Protein AF-0000000080285777 (afdb_homodimer)

Foldseek 3Di:
DPPPPCCVPDCCPLCPPPPVCLQPPPDDCPVVVVLLVVAAEAEEAEEAQVCVVQFVSLCVSFQVVSHLHYEYFHHDDDPVGNYDPQDPDAASVLSVLLVCLVPPLPSGFKYKYFYSQKDFPVSLVSLLCQLDGLLALAKEWAQAAEPDPDDDDPGTMMMTGSNNSVCLNPPLVVPPPQQGCRPPNVVSVVRSSVVSPRHYGDPVVQPDPPPDPDRPSRTMYGYDDSPPGSVVVRCVPRNDDDPPDDDDDDDRDHRNPPPPD/DPPPVCVVPDCCPLCPPPPVCLQPPPDDCPVVVVLLVVAAEAEEEEEAQVCVVQQVSLCVSFVVVSHLHYEYFHHDDDPVGNYDPQDDDAASVLSVLLVCLVPPLPSGFKYKYFYSQKDFPVSLVSLLCQQDGLLALAKEWAQAAEPDPDDDDPGTMMMTGSNNSVCLNPPLVVPPPQQGCRPPNVVSVVRSSVVSPRHYGDPVVQPDDVPDPDRPSRTMYGYDDSPDGSVNVRCVPRNDDDPPDDDDDDDRDHRNPPPPD

Radius of gyration: 25.85 Å; Cα contacts (8 Å, |Δi|>4): 959; chains: 2; bounding box: 45×76×62 Å

Solvent-accessible surface area (backbone atoms only — not comparable to full-atom values): 28365 Å² total; per-residue (Å²): 138,74,72,70,59,52,49,57,52,57,63,54,34,69,66,51,60,76,56,78,64,45,55,50,95,46,36,48,45,60,57,34,50,51,39,54,71,71,49,29,35,29,34,36,31,48,45,56,54,86,35,42,83,75,29,46,54,45,37,55,63,39,55,40,63,76,33,69,39,60,34,29,35,52,34,64,90,39,96,88,44,57,37,45,69,55,76,83,94,62,37,58,54,56,50,43,51,43,50,40,54,74,77,42,49,85,69,25,40,29,39,35,39,34,47,54,55,52,48,53,40,60,44,23,46,37,58,68,46,54,30,56,61,38,82,35,48,32,31,35,75,45,71,45,44,51,63,30,77,73,56,69,70,91,64,54,28,41,35,30,15,41,38,29,53,49,44,39,56,72,44,32,57,63,42,76,89,64,38,63,40,69,67,70,44,67,65,30,45,52,49,29,38,54,72,67,65,45,40,75,54,78,72,69,74,40,64,56,46,93,86,44,98,56,30,37,46,55,36,37,33,30,48,83,52,83,52,57,36,60,61,47,54,45,41,45,59,54,44,49,47,52,47,36,53,18,47,53,66,79,78,79,78,74,62,48,72,74,75,84,118,137,75,71,72,60,51,50,58,53,57,61,56,35,69,63,54,58,77,57,79,65,47,55,51,95,45,37,50,46,61,56,35,50,52,40,55,71,71,50,28,35,29,34,38,30,47,45,56,54,85,35,41,84,74,29,43,55,47,38,56,64,39,56,39,62,74,34,69,39,60,33,29,36,52,35,65,89,38,94,88,44,57,37,44,67,55,78,85,95,64,36,61,55,55,50,43,52,45,50,40,55,74,77,42,48,85,69,25,41,31,40,35,39,33,47,54,56,53,48,52,40,60,44,23,46,36,59,69,46,55,30,56,59,40,82,35,47,33,32,36,74,46,71,45,43,51,64,29,75,72,56,70,70,93,64,52,27,40,35,29,14,42,38,29,53,49,46,38,57,71,45,30,56,64,42,76,89,66,38,63,40,69,67,70,45,66,65,30,46,52,50,28,39,54,71,68,66,46,40,77,54,78,71,69,73,42,64,57,48,89,90,46,95,57,32,36,46,56,37,37,33,29,50,82,52,84,49,57,36,60,62,48,55,44,42,44,61,54,42,48,47,50,48,36,54,18,46,54,67,80,80,79,77,75,60,48,73,74,75,83,118

Sequence (522 aa):
MTESNAYFREEIDYKVRDDSNFVSKHANTDIANDLLKEVRILCLINTISDNYYKRDVHIKYTWGKRCQKLLFLGLPDHSDFDAINVSTEGSNLKDAFQYIYKHHANDAEWFLLTDDSTYVVMENLRFLLYPYHAQTITYFFIQPVHLDEGSVTTKGSFVLSKQTLQALVEVAFQLKQQCNLLNNYNNQLKKCLQTINATAGDTYGLPLLSNECCSPYTIAFTFQSRDVNMAVIEFLLYRIHKFGLSQVFQKLPEKQYINLGMTESNAYFREEIDYKVRDDSNFVSKHANTDIANDLLKEVRILCLINTISDNYYKRDVHIKYTWGKRCQKLLFLGLPDHSDFDAINVSTEGSNLKDAFQYIYKHHANDAEWFLLTDDSTYVVMENLRFLLYPYHAQTITYFFIQPVHLDEGSVTTKGSFVLSKQTLQALVEVAFQLKQQCNLLNNYNNQLKKCLQTINATAGDTYGLPLLSNECCSPYTIAFTFQSRDVNMAVIEFLLYRIHKFGLSQVFQKLPEKQYINLG

Secondary structure (DSSP, 8-state):
--SSSTTTTS---S-S------S-TTEE-HHHHHHHHHS-EEEEEE--GGGIIIIIHHHHTTGGGGSSEEEEES----TTS-EE---SSS-HHHHHHHHHHHHHTTT-SEEEEEETTEEE-HHHHHHHHTTS-TTS-EEEEEPPEE-STT------EEEEEHHHHHHHHHTGGGSTTT---SSSHHHHHHHHHHHTTPEEP-STTS---TT-SS-TT--EEE--SSSS-HHHHHIIIII---TT-EE----PPPP------/--TTSTTTTS---S-S------S-TTEE-HHHHHHHHHS-EEEEEE--GGGIIIIIHHHHHTGGGGSSEEEEES----TTS-EE---SSS-HHHHHHHHHHHHHTTT-SEEEEEETTEEE-HHHHHHHHTTS-TTS-EEEEEPPEE-STT------EEEEEHHHHHHHHHTGGGSTTT---SSSHHHHHHHHHHHTTPEEP-STTS---TT-SS-TT--EEE--SSSS-HHHHHIIIII---TT-EE---PPPPP------

Structure (mmCIF, N/CA/C/O backbone):
data_AF-0000000080285777-model_v1
#
loop_
_entity.id
_entity.type
_entity.pdbx_description
1 polymer 'Glycoprotein-N-acetylgalactosamine 3-beta-galactosyltransferase 1'
#
loop_
_atom_site.group_PDB
_atom_site.id
_atom_site.type_symbol
_atom_site.label_atom_id
_atom_site.label_alt_id
_atom_site.label_comp_id
_atom_site.label_asym_id
_atom_site.label_entity_id
_atom_site.label_seq_id
_atom_site.pdbx_PDB_ins_code
_atom_site.Cartn_x
_atom_site.Cartn_y
_atom_site.Cartn_z
_atom_site.occupancy
_atom_site.B_iso_or_equiv
_atom_site.auth_seq_id
_atom_site.auth_comp_id
_atom_site.auth_asym_id
_atom_site.auth_atom_id
_atom_site.pdbx_PDB_model_num
ATOM 1 N N . MET A 1 1 ? -0.024 4.352 29.281 1 18.88 1 MET A N 1
ATOM 2 C CA . MET A 1 1 ? 0.212 5.398 28.281 1 18.88 1 MET A CA 1
ATOM 3 C C . MET A 1 1 ? 1.098 4.887 27.156 1 18.88 1 MET A C 1
ATOM 5 O O . MET A 1 1 ? 1.197 5.523 26.109 1 18.88 1 MET A O 1
ATOM 9 N N . THR A 1 2 ? 2.016 3.955 27.484 1 22.14 2 THR A N 1
ATOM 10 C CA . THR A 1 2 ? 3.125 3.162 26.969 1 22.14 2 THR A CA 1
ATOM 11 C C . THR A 1 2 ? 2.625 2.117 25.969 1 22.14 2 THR A C 1
ATOM 13 O O . THR A 1 2 ? 3.402 1.581 25.188 1 22.14 2 THR A O 1
ATOM 16 N N . GLU A 1 3 ? 1.472 1.587 26.281 1 22.97 3 GLU A N 1
ATOM 17 C CA . GLU A 1 3 ? 0.968 0.347 25.688 1 22.97 3 GLU A CA 1
ATOM 18 C C . GLU A 1 3 ? 0.621 0.531 24.219 1 22.97 3 GLU A C 1
ATOM 20 O O . GLU A 1 3 ? 0.333 -0.441 23.516 1 22.97 3 GLU A O 1
ATOM 25 N N . SER A 1 4 ? 0.297 1.741 23.969 1 25.16 4 SER A N 1
ATOM 26 C CA . SER A 1 4 ? -0.437 1.875 22.719 1 25.16 4 SER A CA 1
ATOM 27 C C . SER A 1 4 ? 0.487 1.71 21.516 1 25.16 4 SER A C 1
ATOM 29 O O . SER A 1 4 ? 0.021 1.562 20.391 1 25.16 4 SER A O 1
ATOM 31 N N . ASN A 1 5 ? 1.773 2.164 21.672 1 28.05 5 ASN A N 1
ATOM 32 C CA . ASN A 1 5 ? 2.711 2.404 20.578 1 28.05 5 ASN A CA 1
ATOM 33 C C . ASN A 1 5 ? 3.299 1.101 20.047 1 28.05 5 ASN A C 1
ATOM 35 O O . ASN A 1 5 ? 4.141 1.115 19.141 1 28.05 5 ASN A O 1
ATOM 39 N N . ALA A 1 6 ? 3.467 0.117 21 1 26.23 6 ALA A N 1
ATOM 40 C CA . ALA A 1 6 ? 4.059 -1.203 20.797 1 26.23 6 ALA A CA 1
ATOM 41 C C . ALA A 1 6 ? 3.324 -1.963 19.688 1 26.23 6 ALA A C 1
ATOM 43 O O . ALA A 1 6 ? 3.49 -3.178 19.547 1 26.23 6 ALA A O 1
ATOM 44 N N . TYR A 1 7 ? 2.404 -1.354 19.172 1 27.78 7 TYR A N 1
ATOM 45 C CA . TYR A 1 7 ? 1.457 -2.148 18.391 1 27.78 7 TYR A CA 1
ATOM 46 C C . TYR A 1 7 ? 2.131 -2.764 17.172 1 27.78 7 TYR A C 1
ATOM 48 O O . TYR A 1 7 ? 1.793 -3.879 16.766 1 27.78 7 TYR A O 1
ATOM 56 N N . PHE A 1 8 ? 3.047 -1.869 16.578 1 29.58 8 PHE A N 1
ATOM 57 C CA . PHE A 1 8 ? 3.578 -2.555 15.414 1 29.58 8 PHE A CA 1
ATOM 58 C C . PHE A 1 8 ? 4.625 -3.586 15.82 1 29.58 8 PHE A C 1
ATOM 60 O O . PHE A 1 8 ? 5.234 -4.23 14.961 1 29.58 8 PHE A O 1
ATOM 67 N N . ARG A 1 9 ? 5.52 -3.385 16.875 1 30.28 9 ARG A N 1
ATOM 68 C CA . ARG A 1 9 ? 6.469 -4.43 17.25 1 30.28 9 ARG A CA 1
ATOM 69 C C . ARG A 1 9 ? 5.805 -5.801 17.25 1 30.28 9 ARG A C 1
ATOM 71 O O . ARG A 1 9 ? 6.375 -6.777 16.75 1 30.28 9 ARG A O 1
ATOM 78 N N . GLU A 1 10 ? 5.371 -6.188 18.594 1 29.22 10 GLU A N 1
ATOM 79 C CA . GLU A 1 10 ? 4.949 -7.578 18.734 1 29.22 10 GLU A CA 1
ATOM 80 C C . GLU A 1 10 ? 4.156 -8.039 17.516 1 29.22 10 GLU A C 1
ATOM 82 O O . GLU A 1 10 ? 3.877 -7.246 16.609 1 29.22 10 GLU A O 1
ATOM 87 N N . GLU A 1 11 ? 3.066 -8.992 17.906 1 27.72 11 GLU A N 1
ATOM 88 C CA . GLU A 1 11 ? 2.111 -9.648 17.031 1 27.72 11 GLU A CA 1
ATOM 89 C C . GLU A 1 11 ? 1.403 -8.641 16.125 1 27.72 11 GLU A C 1
ATOM 91 O O . GLU A 1 11 ? 0.533 -7.898 16.594 1 27.72 11 GLU A O 1
ATOM 96 N N . ILE A 1 12 ? 2.066 -7.582 15.594 1 32.91 12 ILE A N 1
ATOM 97 C CA . ILE A 1 12 ? 1.022 -7.637 14.578 1 32.91 12 ILE A CA 1
ATOM 98 C C . ILE A 1 12 ? 0.359 -9.016 14.594 1 32.91 12 ILE A C 1
ATOM 100 O O . ILE A 1 12 ? 0.978 -10.016 14.227 1 32.91 12 ILE A O 1
ATOM 104 N N . ASP A 1 13 ? 0.191 -9.352 15.773 1 31.42 13 ASP A N 1
ATOM 105 C CA . ASP A 1 13 ? -0.512 -10.633 15.836 1 31.42 13 ASP A CA 1
ATOM 106 C C . ASP A 1 13 ? -1.109 -10.992 14.477 1 31.42 13 ASP A C 1
ATOM 108 O O . ASP A 1 13 ? -2.008 -10.312 13.984 1 31.42 13 ASP A O 1
ATOM 112 N N . TYR A 1 14 ? -0.087 -11.305 13.688 1 30.55 14 TYR A N 1
ATOM 113 C CA . TYR A 1 14 ? -0.512 -12.016 12.484 1 30.55 14 TYR A CA 1
ATOM 114 C C . TYR A 1 14 ? -1.908 -12.602 12.664 1 30.55 14 TYR A C 1
ATOM 116 O O . TYR A 1 14 ? -2.438 -13.242 11.758 1 30.55 14 TYR A O 1
ATOM 124 N N . LYS A 1 15 ? -2.045 -12.898 14.047 1 31.67 15 LYS A N 1
ATOM 125 C CA . LYS A 1 15 ? -3.469 -13.164 14.219 1 31.67 15 LYS A CA 1
ATOM 126 C C . LYS A 1 15 ? -4.309 -11.969 13.766 1 31.67 15 LYS A C 1
ATOM 128 O O . LYS A 1 15 ? -4.93 -11.297 14.594 1 31.67 15 LYS A O 1
ATOM 133 N N . VAL A 1 16 ? -3.508 -10.922 13.492 1 35.53 16 VAL A N 1
ATOM 134 C CA . VAL A 1 16 ? -4.523 -10.117 12.828 1 35.53 16 VAL A CA 1
ATOM 135 C C . VAL A 1 16 ? -5.672 -11.016 12.367 1 35.53 16 VAL A C 1
ATOM 137 O O . VAL A 1 16 ? -5.457 -11.977 11.625 1 35.53 16 VAL A O 1
ATOM 140 N N . ARG A 1 17 ? -6.555 -10.906 13.164 1 32.16 17 ARG A N 1
ATOM 141 C CA . ARG A 1 17 ? -7.805 -11.656 13.172 1 32.16 17 ARG A CA 1
ATOM 142 C C . ARG A 1 17 ? -8.211 -12.055 11.758 1 32.16 17 ARG A C 1
ATOM 144 O O . ARG A 1 17 ? -7.926 -11.328 10.797 1 32.16 17 ARG A O 1
ATOM 151 N N . ASP A 1 18 ? -8.031 -13.281 11.477 1 33.19 18 ASP A N 1
ATOM 152 C CA . ASP A 1 18 ? -8.695 -14.047 10.43 1 33.19 18 ASP A CA 1
ATOM 153 C C . ASP A 1 18 ? -9.742 -13.195 9.711 1 33.19 18 ASP A C 1
ATOM 155 O O . ASP A 1 18 ? -10.727 -13.719 9.18 1 33.19 18 ASP A O 1
ATOM 159 N N . ASP A 1 19 ? -9.891 -11.984 10.234 1 34.38 19 ASP A N 1
ATOM 160 C CA . ASP A 1 19 ? -11.039 -11.539 9.445 1 34.38 19 ASP A CA 1
ATOM 161 C C . ASP A 1 19 ? -10.672 -11.43 7.965 1 34.38 19 ASP A C 1
ATOM 163 O O . ASP A 1 19 ? -10.031 -10.461 7.547 1 34.38 19 ASP A O 1
ATOM 167 N N . SER A 1 20 ? -10.25 -12.477 7.395 1 36.12 20 SER A N 1
ATOM 168 C CA . SER A 1 20 ? -10.273 -12.695 5.953 1 36.12 20 SER A CA 1
ATOM 169 C C . SER A 1 20 ? -10.883 -11.508 5.219 1 36.12 20 SER A C 1
ATOM 171 O O . SER A 1 20 ? -10.633 -11.312 4.031 1 36.12 20 SER A O 1
ATOM 173 N N . ASN A 1 21 ? -11.938 -11.055 5.746 1 36.69 21 ASN A N 1
ATOM 174 C CA . ASN A 1 21 ? -12.797 -10.141 5 1 36.69 21 ASN A CA 1
ATOM 175 C C . ASN A 1 21 ? -12.352 -8.688 5.164 1 36.69 21 ASN A C 1
ATOM 177 O O . ASN A 1 21 ? -13.008 -7.906 5.855 1 36.69 21 ASN A O 1
ATOM 181 N N . PHE A 1 22 ? -11.125 -8.602 5.27 1 43.12 22 PHE A N 1
ATOM 182 C CA . PHE A 1 22 ? -10.656 -7.227 5.371 1 43.12 22 PHE A CA 1
ATOM 183 C C . PHE A 1 22 ? -11.328 -6.348 4.324 1 43.12 22 PHE A C 1
ATOM 185 O O . PHE A 1 22 ? -10.922 -5.203 4.109 1 43.12 22 PHE A O 1
ATOM 192 N N . VAL A 1 23 ? -11.859 -7.008 3.324 1 44.53 23 VAL A N 1
ATOM 193 C CA . VAL A 1 23 ? -12.562 -6.105 2.416 1 44.53 23 VAL A CA 1
ATOM 194 C C . VAL A 1 23 ? -13.609 -5.305 3.188 1 44.53 23 VAL A C 1
ATOM 196 O O . VAL A 1 23 ? -14.445 -5.883 3.883 1 44.53 23 VAL A O 1
ATOM 199 N N . SER A 1 24 ? -13.297 -4.121 3.482 1 47.53 24 SER A N 1
ATOM 200 C CA . SER A 1 24 ? -14.25 -3.215 4.117 1 47.53 24 SER A CA 1
ATOM 201 C C . SER A 1 24 ? -15.688 -3.6 3.785 1 47.53 24 SER A C 1
ATOM 203 O O . SER A 1 24 ? -15.961 -4.102 2.693 1 47.53 24 SER A O 1
ATOM 205 N N . LYS A 1 25 ? -16.516 -3.807 4.762 1 49.62 25 LYS A N 1
ATOM 206 C CA . LYS A 1 25 ? -17.953 -3.99 4.559 1 49.62 25 LYS A CA 1
ATOM 207 C C . LYS A 1 25 ? -18.453 -3.135 3.398 1 49.62 25 LYS A C 1
ATOM 209 O O . LYS A 1 25 ? -19.5 -3.432 2.811 1 49.62 25 LYS A O 1
ATOM 214 N N . HIS A 1 26 ? -17.625 -2.293 2.957 1 54.34 26 HIS A N 1
ATOM 215 C CA . HIS A 1 26 ? -18.094 -1.39 1.913 1 54.34 26 HIS A CA 1
ATOM 216 C C . HIS A 1 26 ? -17.391 -1.672 0.585 1 54.34 26 HIS A C 1
ATOM 218 O O . HIS A 1 26 ? -17.438 -0.845 -0.328 1 54.34 26 HIS A O 1
ATOM 224 N N . ALA A 1 27 ? -16.734 -2.809 0.626 1 62 27 ALA A N 1
ATOM 225 C CA . ALA A 1 27 ? -16.109 -3.129 -0.654 1 62 27 ALA A CA 1
ATOM 226 C C . ALA A 1 27 ? -16.984 -4.078 -1.469 1 62 27 ALA A C 1
ATOM 228 O O . ALA A 1 27 ? -17.672 -4.938 -0.908 1 62 27 ALA A O 1
ATOM 229 N N . ASN A 1 28 ? -17.25 -3.711 -2.725 1 66 28 ASN A N 1
ATOM 230 C CA . ASN A 1 28 ? -17.797 -4.691 -3.658 1 66 28 ASN A CA 1
ATOM 231 C C . ASN A 1 28 ? -16.734 -5.699 -4.094 1 66 28 ASN A C 1
ATOM 233 O O . ASN A 1 28 ? -15.758 -5.336 -4.75 1 66 28 ASN A O 1
ATOM 237 N N . THR A 1 29 ? -16.922 -6.906 -3.596 1 75.19 29 THR A N 1
ATOM 238 C CA . THR A 1 29 ? -15.93 -7.945 -3.871 1 75.19 29 THR A CA 1
ATOM 239 C C . THR A 1 29 ? -16.5 -8.992 -4.828 1 75.19 29 THR A C 1
ATOM 241 O O . THR A 1 29 ? -15.898 -10.047 -5.027 1 75.19 29 THR A O 1
ATOM 244 N N . ASP A 1 30 ? -17.531 -8.703 -5.48 1 74.25 30 ASP A N 1
ATOM 245 C CA . ASP A 1 30 ? -18.25 -9.719 -6.25 1 74.25 30 ASP A CA 1
ATOM 246 C C . ASP A 1 30 ? -17.375 -10.258 -7.379 1 74.25 30 ASP A C 1
ATOM 248 O O . ASP A 1 30 ? -17.219 -11.477 -7.516 1 74.25 30 ASP A O 1
ATOM 252 N N . ILE A 1 31 ? -16.875 -9.383 -8.117 1 78.12 31 ILE A N 1
ATOM 253 C CA . ILE A 1 31 ? -16.062 -9.789 -9.266 1 78.12 31 ILE A CA 1
ATOM 254 C C . ILE A 1 31 ? -14.836 -10.562 -8.781 1 78.12 31 ILE A C 1
ATOM 256 O O . ILE A 1 31 ? -14.5 -11.617 -9.336 1 78.12 31 ILE A O 1
ATOM 260 N N . ALA A 1 32 ? -14.219 -10.086 -7.742 1 82.19 32 ALA A N 1
ATOM 261 C CA . ALA A 1 32 ? -13.047 -10.766 -7.195 1 82.19 32 ALA A CA 1
ATOM 262 C C . ALA A 1 32 ? -13.406 -12.156 -6.68 1 82.19 32 ALA A C 1
ATOM 264 O O . ALA A 1 32 ? -12.648 -13.109 -6.867 1 82.19 32 ALA A O 1
ATOM 265 N N . ASN A 1 33 ? -14.547 -12.234 -6.137 1 83.06 33 ASN A N 1
ATOM 266 C CA . ASN A 1 33 ? -15.008 -13.523 -5.637 1 83.06 33 ASN A CA 1
ATOM 267 C C . ASN A 1 33 ? -15.305 -14.492 -6.777 1 83.06 33 ASN A C 1
ATOM 269 O O . ASN A 1 33 ? -15.008 -15.68 -6.68 1 83.06 33 ASN A O 1
ATOM 273 N N . ASP A 1 34 ? -15.875 -13.984 -7.793 1 83.31 34 ASP A N 1
ATOM 274 C CA . ASP A 1 34 ? -16.125 -14.82 -8.961 1 83.31 34 ASP A CA 1
ATOM 275 C C . ASP A 1 34 ? -14.82 -15.328 -9.562 1 83.31 34 ASP A C 1
ATOM 277 O O . ASP A 1 34 ? -14.719 -16.5 -9.922 1 83.31 34 ASP A O 1
ATOM 281 N N . LEU A 1 35 ? -13.898 -14.531 -9.594 1 87.06 35 LEU A N 1
ATOM 282 C CA . LEU A 1 35 ? -12.594 -14.93 -10.117 1 87.06 35 LEU A CA 1
ATOM 283 C C . LEU A 1 35 ? -11.945 -15.977 -9.219 1 87.06 35 LEU A C 1
ATOM 285 O O . LEU A 1 35 ? -11.32 -16.922 -9.711 1 87.06 35 LEU A O 1
ATOM 289 N N . LEU A 1 36 ? -12.078 -15.789 -7.969 1 89.44 36 LEU A N 1
ATOM 290 C CA . LEU A 1 36 ? -11.516 -16.734 -7.004 1 89.44 36 LEU A CA 1
ATOM 291 C C . LEU A 1 36 ? -12.109 -18.125 -7.207 1 89.44 36 LEU A C 1
ATOM 293 O O . LEU A 1 36 ? -11.391 -19.125 -7.102 1 89.44 36 LEU A O 1
ATOM 297 N N . LYS A 1 37 ? -13.367 -18.188 -7.574 1 89.62 37 LYS A N 1
ATOM 298 C CA . LYS A 1 37 ? -14.055 -19.469 -7.777 1 89.62 37 LYS A CA 1
ATOM 299 C C . LYS A 1 37 ? -13.688 -20.062 -9.133 1 89.62 37 LYS A C 1
ATOM 301 O O . LYS A 1 37 ? -13.531 -21.281 -9.25 1 89.62 37 LYS A O 1
ATOM 306 N N . GLU A 1 38 ? -13.477 -19.25 -10.07 1 89.56 38 GLU A N 1
ATOM 307 C CA . GLU A 1 38 ? -13.305 -19.719 -11.445 1 89.56 38 GLU A CA 1
ATOM 308 C C . GLU A 1 38 ? -11.836 -20 -11.75 1 89.56 38 GLU A C 1
ATOM 310 O O . GLU A 1 38 ? -11.516 -20.906 -12.523 1 89.56 38 GLU A O 1
ATOM 315 N N . VAL A 1 39 ? -10.992 -19.203 -11.25 1 94.38 39 VAL A N 1
ATOM 316 C CA . VAL A 1 39 ? -9.562 -19.328 -11.492 1 94.38 39 VAL A CA 1
ATOM 317 C C . VAL A 1 39 ? -8.859 -19.797 -10.219 1 94.38 39 VAL A C 1
ATOM 319 O O . VAL A 1 39 ? -8.367 -18.969 -9.438 1 94.38 39 VAL A O 1
ATOM 322 N N . ARG A 1 40 ? -8.773 -21.109 -10.07 1 97.06 40 ARG A N 1
ATOM 323 C CA . ARG A 1 40 ? -8.227 -21.688 -8.852 1 97.06 40 ARG A CA 1
ATOM 324 C C . ARG A 1 40 ? -6.711 -21.844 -8.953 1 97.06 40 ARG A C 1
ATOM 326 O O . ARG A 1 40 ? -6.203 -22.406 -9.93 1 97.06 40 ARG A O 1
ATOM 333 N N . ILE A 1 41 ? -5.988 -21.297 -7.895 1 97.88 41 ILE A N 1
ATOM 334 C CA . ILE A 1 41 ? -4.531 -21.266 -7.949 1 97.88 41 ILE A CA 1
ATOM 335 C C . ILE A 1 41 ? -3.949 -21.953 -6.711 1 97.88 41 ILE A C 1
ATOM 337 O O . ILE A 1 41 ? -4.273 -21.578 -5.582 1 97.88 41 ILE A O 1
ATOM 341 N N . LEU A 1 42 ? -3.193 -23.016 -6.887 1 98 42 LEU A N 1
ATOM 342 C CA . LEU A 1 42 ? -2.35 -23.562 -5.828 1 98 42 LEU A CA 1
ATOM 343 C C . LEU A 1 42 ? -0.996 -22.859 -5.797 1 98 42 LEU A C 1
ATOM 345 O O . LEU A 1 42 ? -0.343 -22.719 -6.832 1 98 42 LEU A O 1
ATOM 349 N N . CYS A 1 43 ? -0.592 -22.391 -4.629 1 96.81 43 CYS A N 1
ATOM 350 C CA . CYS A 1 43 ? 0.653 -21.641 -4.469 1 96.81 43 CYS A CA 1
ATOM 351 C C . CYS A 1 43 ? 1.712 -22.5 -3.783 1 96.81 43 CYS A C 1
ATOM 353 O O . CYS A 1 43 ? 1.492 -23 -2.68 1 96.81 43 CYS A O 1
ATOM 355 N N . LEU A 1 44 ? 2.846 -22.609 -4.48 1 93.88 44 LEU A N 1
ATOM 356 C CA . LEU A 1 44 ? 4.027 -23.266 -3.928 1 93.88 44 LEU A CA 1
ATOM 357 C C . LEU A 1 44 ? 5.129 -22.25 -3.648 1 93.88 44 LEU A C 1
ATOM 359 O O . LEU A 1 44 ? 5.629 -21.594 -4.57 1 93.88 44 LEU A O 1
ATOM 363 N N . ILE A 1 45 ? 5.469 -22.156 -2.369 1 90.62 45 ILE A N 1
ATOM 364 C CA . ILE A 1 45 ? 6.5 -21.203 -1.964 1 90.62 45 ILE A CA 1
ATOM 365 C C . ILE A 1 45 ? 7.836 -21.938 -1.801 1 90.62 45 ILE A C 1
ATOM 367 O O . ILE A 1 45 ? 7.938 -22.891 -1.028 1 90.62 45 ILE A O 1
ATOM 371 N N . ASN A 1 46 ? 8.781 -21.469 -2.627 1 87 46 ASN A N 1
ATOM 372 C CA . ASN A 1 46 ? 10.148 -21.953 -2.455 1 87 46 ASN A CA 1
ATOM 373 C C . ASN A 1 46 ? 10.883 -21.172 -1.36 1 87 46 ASN A C 1
ATOM 375 O O . ASN A 1 46 ? 11.117 -19.969 -1.496 1 87 46 ASN A O 1
ATOM 379 N N . THR A 1 47 ? 11.18 -21.781 -0.249 1 82.12 47 THR A N 1
ATOM 380 C CA . THR A 1 47 ? 11.773 -21.094 0.89 1 82.12 47 THR A CA 1
ATOM 381 C C . THR A 1 47 ? 12.93 -21.906 1.472 1 82.12 47 THR A C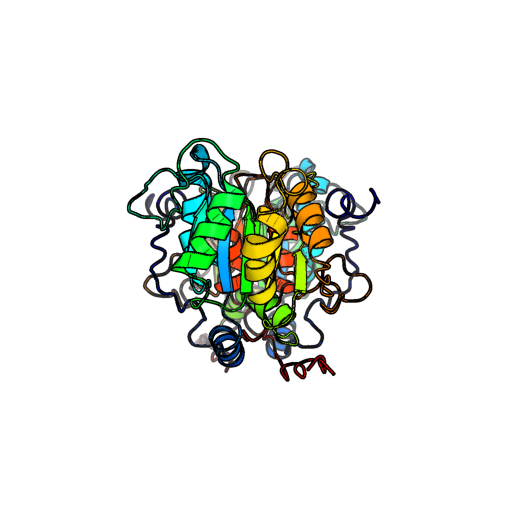 1
ATOM 383 O O . THR A 1 47 ? 13.305 -22.938 0.924 1 82.12 47 THR A O 1
ATOM 386 N N . ILE A 1 48 ? 13.719 -21.219 2.188 1 71.5 48 ILE A N 1
ATOM 387 C CA . ILE A 1 48 ? 14.758 -21.891 2.953 1 71.5 48 ILE A CA 1
ATOM 388 C C . ILE A 1 48 ? 14.359 -21.953 4.426 1 71.5 48 ILE A C 1
ATOM 390 O O . ILE A 1 48 ? 13.625 -21.078 4.91 1 71.5 48 ILE A O 1
ATOM 394 N N . SER A 1 49 ? 14.758 -22.984 5.062 1 61.81 49 SER A N 1
ATOM 395 C CA . SER A 1 49 ? 14.32 -23.328 6.41 1 61.81 49 SER A CA 1
ATOM 396 C C . SER A 1 49 ? 14.461 -22.125 7.355 1 61.81 49 SER A C 1
ATOM 398 O O . SER A 1 49 ? 13.594 -21.906 8.203 1 61.81 49 SER A O 1
ATOM 400 N N . ASP A 1 50 ? 15.398 -21.344 7.215 1 65.75 50 ASP A N 1
ATOM 401 C CA . ASP A 1 50 ? 15.695 -20.297 8.172 1 65.75 50 ASP A CA 1
ATOM 402 C C . ASP A 1 50 ? 14.758 -19.109 7.984 1 65.75 50 ASP A C 1
ATOM 404 O O . ASP A 1 50 ? 14.695 -18.203 8.828 1 65.75 50 ASP A O 1
ATOM 408 N N . ASN A 1 51 ? 13.938 -19.25 6.957 1 66.75 51 ASN A N 1
ATOM 409 C CA . ASN A 1 51 ? 13.117 -18.094 6.66 1 66.75 51 ASN A CA 1
ATOM 410 C C . ASN A 1 51 ? 11.695 -18.25 7.211 1 66.75 51 ASN A C 1
ATOM 412 O O . ASN A 1 51 ? 10.852 -17.375 7.023 1 66.75 51 ASN A O 1
ATOM 416 N N . TYR A 1 52 ? 11.578 -19.375 7.926 1 60.5 52 TYR A N 1
ATOM 417 C CA . TYR A 1 52 ? 10.234 -19.703 8.391 1 60.5 52 TYR A CA 1
ATOM 418 C C . TYR A 1 52 ? 9.617 -18.516 9.125 1 60.5 52 TYR A C 1
ATOM 420 O O . TYR A 1 52 ? 8.555 -18.016 8.742 1 60.5 52 TYR A O 1
ATOM 428 N N . TYR A 1 53 ? 10.32 -18.109 10.117 1 62.94 53 TYR A N 1
ATOM 429 C CA . TYR A 1 53 ? 9.727 -17.094 10.992 1 62.94 53 TYR A CA 1
ATOM 430 C C . TYR A 1 53 ? 9.859 -15.703 10.383 1 62.94 53 TYR A C 1
ATOM 432 O O . TYR A 1 53 ? 9.078 -14.805 10.711 1 62.94 53 TYR A O 1
ATOM 440 N N . LYS A 1 54 ? 10.695 -15.703 9.492 1 66.44 54 LYS A N 1
ATOM 441 C CA . LYS A 1 54 ? 11.016 -14.359 9.016 1 66.44 54 LYS A CA 1
ATOM 442 C C . LYS A 1 54 ? 10.164 -13.992 7.793 1 66.44 54 LYS A C 1
ATOM 444 O O . LYS A 1 54 ? 9.836 -12.828 7.586 1 66.44 54 LYS A O 1
ATOM 449 N N . ARG A 1 55 ? 9.789 -14.977 7.066 1 73.31 55 ARG A N 1
ATOM 450 C CA . ARG A 1 55 ? 9.133 -14.648 5.805 1 73.31 55 ARG A CA 1
ATOM 451 C C . ARG A 1 55 ? 7.883 -15.5 5.598 1 73.31 55 ARG A C 1
ATOM 453 O O . ARG A 1 55 ? 6.801 -14.961 5.336 1 73.31 55 ARG A O 1
ATOM 460 N N . ASP A 1 56 ? 7.988 -16.734 5.879 1 74.69 56 ASP A N 1
ATOM 461 C CA . ASP A 1 56 ? 6.945 -17.672 5.477 1 74.69 56 ASP A CA 1
ATOM 462 C C . ASP A 1 56 ? 5.656 -17.422 6.262 1 74.69 56 ASP A C 1
ATOM 464 O O . ASP A 1 56 ? 4.559 -17.516 5.707 1 74.69 56 ASP A O 1
ATOM 468 N N . VAL A 1 57 ? 5.855 -17.203 7.473 1 75.75 57 VAL A N 1
ATOM 469 C CA . VAL A 1 57 ? 4.684 -16.953 8.305 1 75.75 57 VAL A CA 1
ATOM 470 C C . VAL A 1 57 ? 3.928 -15.742 7.785 1 75.75 57 VAL A C 1
ATOM 472 O O . VAL A 1 57 ? 2.695 -15.711 7.809 1 75.75 57 VAL A O 1
ATOM 475 N N . HIS A 1 58 ? 4.633 -14.781 7.266 1 79.94 58 HIS A N 1
ATOM 476 C CA . HIS A 1 58 ? 3.994 -13.57 6.754 1 79.94 58 HIS A CA 1
ATOM 477 C C . HIS A 1 58 ? 3.236 -13.859 5.461 1 79.94 58 HIS A C 1
ATOM 479 O O . HIS A 1 58 ? 2.174 -13.281 5.223 1 79.94 58 HIS A O 1
ATOM 485 N N . ILE A 1 59 ? 3.744 -14.75 4.695 1 86.94 59 ILE A N 1
ATOM 486 C CA . ILE A 1 59 ? 3.043 -15.148 3.479 1 86.94 59 ILE A CA 1
ATOM 487 C C . ILE A 1 59 ? 1.721 -15.82 3.844 1 86.94 59 ILE A C 1
ATOM 489 O O . ILE A 1 59 ? 0.671 -15.477 3.293 1 86.94 59 ILE A O 1
ATOM 493 N N . LYS A 1 60 ? 1.795 -16.672 4.746 1 84.88 60 LYS A N 1
ATOM 494 C CA . LYS A 1 60 ? 0.621 -17.438 5.164 1 84.88 60 LYS A CA 1
ATOM 495 C C . LYS A 1 60 ? -0.49 -16.516 5.652 1 84.88 60 LYS A C 1
ATOM 497 O O . LYS A 1 60 ? -1.672 -16.766 5.418 1 84.88 60 LYS A O 1
ATOM 502 N N . TYR A 1 61 ? -0.125 -15.391 6.18 1 82.69 61 TYR A N 1
ATOM 503 C CA . TYR A 1 61 ? -1.132 -14.555 6.828 1 82.69 61 TYR A CA 1
ATOM 504 C C . TYR A 1 61 ? -1.43 -13.32 5.992 1 82.69 61 TYR A C 1
ATOM 506 O O . TYR A 1 61 ? -2.166 -12.43 6.426 1 82.69 61 TYR A O 1
ATOM 514 N N . THR A 1 62 ? -0.876 -13.219 4.875 1 88.62 62 THR A N 1
ATOM 515 C CA . THR A 1 62 ? -1.188 -12.117 3.969 1 88.62 62 THR A CA 1
ATOM 516 C C . THR A 1 62 ? -1.737 -12.641 2.646 1 88.62 62 THR A C 1
ATOM 518 O O . THR A 1 62 ? -2.867 -13.133 2.59 1 88.62 62 THR A O 1
ATOM 521 N N . TRP A 1 63 ? -0.834 -12.578 1.62 1 92 63 TRP A N 1
ATOM 522 C CA . TRP A 1 63 ? -1.377 -12.875 0.3 1 92 63 TRP A CA 1
ATOM 523 C C . TRP A 1 63 ? -1.584 -14.375 0.126 1 92 63 TRP A C 1
ATOM 525 O O . TRP A 1 63 ? -2.396 -14.805 -0.695 1 92 63 TRP A O 1
ATOM 535 N N . GLY A 1 64 ? -0.933 -15.211 0.937 1 92.44 64 GLY A N 1
ATOM 536 C CA . GLY A 1 64 ? -1.088 -16.656 0.858 1 92.44 64 GLY A CA 1
ATOM 537 C C . GLY A 1 64 ? -2.49 -17.125 1.195 1 92.44 64 GLY A C 1
ATOM 538 O O . GLY A 1 64 ? -2.908 -18.203 0.771 1 92.44 64 GLY A O 1
ATOM 539 N N . LYS A 1 65 ? -3.246 -16.359 1.942 1 89.56 65 LYS A N 1
ATOM 540 C CA . LYS A 1 65 ? -4.617 -16.688 2.314 1 89.56 65 LYS A CA 1
ATOM 541 C C . LYS A 1 65 ? -5.523 -16.734 1.089 1 89.56 65 LYS A C 1
ATOM 543 O O . LYS A 1 65 ? -6.609 -17.312 1.134 1 89.56 65 LYS A O 1
ATOM 548 N N . ARG A 1 66 ? -5.082 -16.141 0.042 1 92.94 66 ARG A N 1
ATOM 549 C CA . ARG A 1 66 ? -5.93 -16.016 -1.143 1 92.94 66 ARG A CA 1
ATOM 550 C C . ARG A 1 66 ? -5.609 -17.109 -2.156 1 92.94 66 ARG A C 1
ATOM 552 O O . ARG A 1 66 ? -6.145 -17.109 -3.268 1 92.94 66 ARG A O 1
ATOM 559 N N . CYS A 1 67 ? -4.727 -18.031 -1.75 1 95 67 CYS A N 1
ATOM 560 C CA . CYS A 1 67 ? -4.488 -19.219 -2.541 1 95 67 CYS A CA 1
ATOM 561 C C . CYS A 1 67 ? -5.527 -20.297 -2.232 1 95 67 CYS A C 1
ATOM 563 O O . CYS A 1 67 ? -6.027 -20.375 -1.11 1 95 67 CYS A O 1
ATOM 565 N N . GLN A 1 68 ? -5.867 -21.109 -3.271 1 94.44 68 GLN A N 1
ATOM 566 C CA . GLN A 1 68 ? -6.711 -22.266 -2.996 1 94.44 68 GLN A CA 1
ATOM 567 C C . GLN A 1 68 ? -6.008 -23.25 -2.066 1 94.44 68 GLN A C 1
ATOM 569 O O . GLN A 1 68 ? -6.645 -23.875 -1.217 1 94.44 68 GLN A O 1
ATOM 574 N N . LYS A 1 69 ? -4.797 -23.422 -2.307 1 93 69 LYS A N 1
ATOM 575 C CA . LYS A 1 69 ? -3.891 -24.219 -1.479 1 93 69 LYS A CA 1
ATOM 576 C C . LYS A 1 69 ? -2.506 -23.578 -1.418 1 93 69 LYS A C 1
ATOM 578 O O . LYS A 1 69 ? -1.989 -23.109 -2.434 1 93 69 LYS A O 1
ATOM 583 N N . LEU A 1 70 ? -1.965 -23.5 -0.152 1 92.88 70 LEU A N 1
ATOM 584 C CA . LEU A 1 70 ? -0.646 -22.922 0.076 1 92.88 70 LEU A CA 1
ATOM 585 C C . LEU A 1 70 ? 0.326 -23.969 0.602 1 92.88 70 LEU A C 1
ATOM 587 O O . LEU A 1 70 ? 0.08 -24.578 1.642 1 92.88 70 LEU A O 1
ATOM 591 N N . LEU A 1 71 ? 1.363 -24.172 -0.184 1 90.69 71 LEU A N 1
ATOM 592 C CA . LEU A 1 71 ? 2.381 -25.141 0.182 1 90.69 71 LEU A CA 1
ATOM 593 C C . LEU A 1 71 ? 3.76 -24.5 0.251 1 90.69 71 LEU A C 1
ATOM 595 O O . LEU A 1 71 ? 4.047 -23.562 -0.498 1 90.69 71 LEU A O 1
ATOM 599 N N . PHE A 1 72 ? 4.582 -24.984 1.138 1 88.5 72 PHE A N 1
ATOM 600 C CA . PHE A 1 72 ? 5.941 -24.484 1.292 1 88.5 72 PHE A CA 1
ATOM 601 C C . PHE A 1 72 ? 6.961 -25.578 1.018 1 88.5 72 PHE A C 1
ATOM 603 O O . PHE A 1 72 ? 6.848 -26.688 1.553 1 88.5 72 PHE A O 1
ATOM 610 N N . LEU A 1 73 ? 7.785 -25.266 0.115 1 85.31 73 LEU A N 1
ATOM 611 C CA . LEU A 1 73 ? 8.906 -26.156 -0.191 1 85.31 73 LEU A CA 1
ATOM 612 C C . LEU A 1 73 ? 10.156 -25.75 0.582 1 85.31 73 LEU A C 1
ATOM 614 O O . LEU A 1 73 ? 10.539 -24.578 0.564 1 85.31 73 LEU A O 1
ATOM 618 N N . GLY A 1 74 ? 10.836 -26.672 1.255 1 75.12 74 GLY A N 1
ATOM 619 C CA . GLY A 1 74 ? 12.07 -26.391 1.969 1 75.12 74 GLY A CA 1
ATOM 620 C C . GLY A 1 74 ? 11.867 -26.188 3.457 1 75.12 74 GLY A C 1
ATOM 621 O O . GLY A 1 74 ? 12.812 -25.844 4.176 1 75.12 74 GLY A O 1
ATOM 622 N N . LEU A 1 75 ? 10.555 -26.125 3.885 1 68.81 75 LEU A N 1
ATOM 623 C CA . LEU A 1 75 ? 10.297 -25.984 5.312 1 68.81 75 LEU A CA 1
ATOM 624 C C . LEU A 1 75 ? 10.266 -27.344 6.004 1 68.81 75 LEU A C 1
ATOM 626 O O . LEU A 1 75 ? 9.797 -28.328 5.434 1 68.81 75 LEU A O 1
ATOM 630 N N . PRO A 1 76 ? 11.109 -27.328 7.047 1 62.28 76 PRO A N 1
ATOM 631 C CA . PRO A 1 76 ? 10.961 -28.562 7.801 1 62.28 76 PRO A CA 1
ATOM 632 C C . PRO A 1 76 ? 9.531 -28.812 8.281 1 62.28 76 PRO A C 1
ATOM 634 O O . PRO A 1 76 ? 8.719 -27.875 8.281 1 62.28 76 PRO A O 1
ATOM 637 N N . ASP A 1 77 ? 9.156 -30 8.531 1 60.41 77 ASP A N 1
ATOM 638 C CA . ASP A 1 77 ? 7.828 -30.391 8.969 1 60.41 77 ASP A CA 1
ATOM 639 C C . ASP A 1 77 ? 7.348 -29.531 10.133 1 60.41 77 ASP A C 1
ATOM 641 O O . ASP A 1 77 ? 8.023 -29.438 11.164 1 60.41 77 ASP A O 1
ATOM 645 N N . HIS A 1 78 ? 6.699 -28.422 9.75 1 62.12 78 HIS A N 1
ATOM 646 C CA . HIS A 1 78 ? 6.082 -27.625 10.812 1 62.12 78 HIS A CA 1
ATOM 647 C C . HIS A 1 78 ? 4.566 -27.797 10.812 1 62.12 78 HIS A C 1
ATOM 649 O O . HIS A 1 78 ? 3.953 -27.938 9.75 1 62.12 78 HIS A O 1
ATOM 655 N N . SER A 1 79 ? 4.086 -28.062 11.953 1 61.72 79 SER A N 1
ATOM 656 C CA . SER A 1 79 ? 2.664 -28.328 12.141 1 61.72 79 SER A CA 1
ATOM 657 C C . SER A 1 79 ? 1.804 -27.203 11.602 1 61.72 79 SER A C 1
ATOM 659 O O . SER A 1 79 ? 0.668 -27.422 11.18 1 61.72 79 SER A O 1
ATOM 661 N N . ASP A 1 80 ? 2.369 -26 11.523 1 64.06 80 ASP A N 1
ATOM 662 C CA . ASP A 1 80 ? 1.518 -24.875 11.195 1 64.06 80 ASP A CA 1
ATOM 663 C C . ASP A 1 80 ? 1.538 -24.578 9.695 1 64.06 80 ASP A C 1
ATOM 665 O O . ASP A 1 80 ? 0.77 -23.75 9.203 1 64.06 80 ASP A O 1
ATOM 669 N N . PHE A 1 81 ? 2.412 -25.281 9.039 1 67.69 81 PHE A N 1
ATOM 670 C CA . PHE A 1 81 ? 2.545 -24.984 7.617 1 67.69 81 PHE A CA 1
ATOM 671 C C . PHE A 1 81 ? 2.373 -26.25 6.785 1 67.69 81 PHE A C 1
ATOM 673 O O . PHE A 1 81 ? 2.816 -27.328 7.184 1 67.69 81 PHE A O 1
ATOM 680 N N . ASP A 1 82 ? 1.421 -26.109 5.836 1 71.62 82 ASP A N 1
ATOM 681 C CA . ASP A 1 82 ? 1.391 -27.203 4.863 1 71.62 82 ASP A CA 1
ATOM 682 C C . ASP A 1 82 ? 2.676 -27.234 4.039 1 71.62 82 ASP A C 1
ATOM 684 O O . ASP A 1 82 ? 2.811 -26.5 3.059 1 71.62 82 ASP A O 1
ATOM 688 N N . ALA A 1 83 ? 3.586 -27.828 4.691 1 67.19 83 ALA A N 1
ATOM 689 C CA . ALA A 1 83 ? 4.91 -27.922 4.082 1 67.19 83 ALA A CA 1
ATOM 690 C C . ALA A 1 83 ? 5.055 -29.219 3.287 1 67.19 83 ALA A C 1
ATOM 692 O O . ALA A 1 83 ? 4.52 -30.25 3.678 1 67.19 83 ALA A O 1
ATOM 693 N N . ILE A 1 84 ? 5.422 -29.016 2.086 1 67.38 84 ILE A N 1
ATOM 694 C CA . ILE A 1 84 ? 5.832 -30.203 1.329 1 67.38 84 ILE A CA 1
ATOM 695 C C . ILE A 1 84 ? 7.211 -30.656 1.798 1 67.38 84 ILE A C 1
ATOM 697 O O . ILE A 1 84 ? 8.18 -29.906 1.742 1 67.38 84 ILE A O 1
ATOM 701 N N . ASN A 1 85 ? 7.164 -31.688 2.691 1 59.25 85 ASN A N 1
ATOM 702 C CA . ASN A 1 85 ? 8.438 -32.281 3.09 1 59.25 85 ASN A CA 1
ATOM 703 C C . ASN A 1 85 ? 9.047 -33.125 1.961 1 59.25 85 ASN A C 1
ATOM 705 O O . ASN A 1 85 ? 8.414 -34.062 1.462 1 59.25 85 ASN A O 1
ATOM 709 N N . VAL A 1 86 ? 9.781 -32.438 1.142 1 55.47 86 VAL A N 1
ATOM 710 C CA . VAL A 1 86 ? 10.406 -33.219 0.072 1 55.47 86 VAL A CA 1
ATOM 711 C C . VAL A 1 86 ? 11.672 -33.906 0.591 1 55.47 86 VAL A C 1
ATOM 713 O O . VAL A 1 86 ? 12.414 -33.312 1.389 1 55.47 86 VAL A O 1
ATOM 716 N N . SER A 1 87 ? 11.727 -35.188 0.799 1 48.38 87 SER A N 1
ATOM 717 C CA . SER A 1 87 ? 12.852 -36 1.256 1 48.38 87 SER A CA 1
ATOM 718 C C . SER A 1 87 ? 14.148 -35.562 0.571 1 48.38 87 SER A C 1
ATOM 720 O O . SER A 1 87 ? 14.125 -34.875 -0.435 1 48.38 87 SER A O 1
ATOM 722 N N . THR A 1 88 ? 15.367 -36.406 0.865 1 41.91 88 THR A N 1
ATOM 723 C CA . THR A 1 88 ? 16.828 -36.438 0.798 1 41.91 88 THR A CA 1
ATOM 724 C C . THR A 1 88 ? 17.297 -36.219 -0.636 1 41.91 88 THR A C 1
ATOM 726 O O . THR A 1 88 ? 18.25 -35.469 -0.875 1 41.91 88 THR A O 1
ATOM 729 N N . GLU A 1 89 ? 17.391 -37.25 -1.58 1 44.09 89 GLU A N 1
ATOM 730 C CA . GLU A 1 89 ? 18.547 -37.531 -2.445 1 44.09 89 GLU A CA 1
ATOM 731 C C . GLU A 1 89 ? 18.484 -36.656 -3.701 1 44.09 89 GLU A C 1
ATOM 733 O O . GLU A 1 89 ? 19.484 -36.562 -4.43 1 44.09 89 GLU A O 1
ATOM 738 N N . GLY A 1 90 ? 17.234 -35.969 -4.039 1 49.5 90 GLY A N 1
ATOM 739 C CA . GLY A 1 90 ? 17.156 -35.312 -5.32 1 49.5 90 GLY A CA 1
ATOM 740 C C . GLY A 1 90 ? 16.719 -33.844 -5.199 1 49.5 90 GLY A C 1
ATOM 741 O O . GLY A 1 90 ? 16.781 -33.25 -4.117 1 49.5 90 GLY A O 1
ATOM 742 N N . SER A 1 91 ? 16.453 -33.125 -6.531 1 58.41 91 SER A N 1
ATOM 743 C CA . SER A 1 91 ? 16.062 -31.734 -6.617 1 58.41 91 SER A CA 1
ATOM 744 C C . SER A 1 91 ? 14.742 -31.484 -5.891 1 58.41 91 SER A C 1
ATOM 746 O O . SER A 1 91 ? 13.75 -32.156 -6.16 1 58.41 91 SER A O 1
ATOM 748 N N . ASN A 1 92 ? 14.727 -30.672 -4.855 1 74.19 92 ASN A N 1
ATOM 749 C CA . ASN A 1 92 ? 13.609 -30.328 -3.977 1 74.19 92 ASN A CA 1
ATOM 750 C C . ASN A 1 92 ? 12.406 -29.812 -4.766 1 74.19 92 ASN A C 1
ATOM 752 O O . ASN A 1 92 ? 11.273 -30.203 -4.484 1 74.19 92 ASN A O 1
ATOM 756 N N . LEU A 1 93 ? 12.656 -29.344 -6.02 1 83.38 93 LEU A N 1
ATOM 757 C CA . LEU A 1 93 ? 11.539 -28.75 -6.738 1 83.38 93 LEU A CA 1
ATOM 758 C C . LEU A 1 93 ? 10.82 -29.781 -7.602 1 83.38 93 LEU A C 1
ATOM 760 O O . LEU A 1 93 ? 9.594 -29.766 -7.703 1 83.38 93 LEU A O 1
ATOM 764 N N . LYS A 1 94 ? 11.633 -30.734 -8.266 1 85.88 94 LYS A N 1
ATOM 765 C CA . LYS A 1 94 ? 11.039 -31.828 -9.039 1 85.88 94 LYS A CA 1
ATOM 766 C C . LYS A 1 94 ? 10.125 -32.688 -8.164 1 85.88 94 LYS A C 1
ATOM 768 O O . LYS A 1 94 ? 9.008 -33 -8.562 1 85.88 94 LYS A O 1
ATOM 773 N N . ASP A 1 95 ? 10.648 -33 -7.055 1 85.38 95 ASP A N 1
ATOM 774 C CA . ASP A 1 95 ? 9.875 -33.781 -6.121 1 85.38 95 ASP A CA 1
ATOM 775 C C . ASP A 1 95 ? 8.602 -33.062 -5.688 1 85.38 95 ASP A C 1
ATOM 777 O O . ASP A 1 95 ? 7.551 -33.688 -5.52 1 85.38 95 ASP A O 1
ATOM 781 N N . ALA A 1 96 ? 8.719 -31.844 -5.539 1 88.62 96 ALA A N 1
ATOM 782 C CA . ALA A 1 96 ? 7.562 -31.047 -5.129 1 88.62 96 ALA A CA 1
ATOM 783 C C . ALA A 1 96 ? 6.484 -31.047 -6.207 1 88.62 96 ALA A C 1
ATOM 785 O O . ALA A 1 96 ? 5.301 -31.234 -5.91 1 88.62 96 ALA A O 1
ATOM 786 N N . PHE A 1 97 ? 6.895 -30.875 -7.477 1 91.81 97 PHE A N 1
ATOM 787 C CA . PHE A 1 97 ? 5.934 -30.875 -8.57 1 91.81 97 PHE A CA 1
ATOM 788 C C . PHE A 1 97 ? 5.262 -32.25 -8.695 1 91.81 97 PHE A C 1
ATOM 790 O O . PHE A 1 97 ? 4.055 -32.312 -8.938 1 91.81 97 PHE A O 1
ATOM 797 N N . GLN A 1 98 ? 6.055 -33.281 -8.516 1 90.75 98 GLN A N 1
ATOM 798 C CA . GLN A 1 98 ? 5.496 -34.625 -8.555 1 90.75 98 GLN A CA 1
ATOM 799 C C . GLN A 1 98 ? 4.484 -34.844 -7.434 1 90.75 98 GLN A C 1
ATOM 801 O O . GLN A 1 98 ? 3.414 -35.406 -7.656 1 90.75 98 GLN A O 1
ATOM 806 N N . TYR A 1 99 ? 4.895 -34.406 -6.254 1 90.56 99 TYR A N 1
ATOM 807 C CA . TYR A 1 99 ? 4 -34.5 -5.105 1 90.56 99 TYR A CA 1
ATOM 808 C C . TYR A 1 99 ? 2.693 -33.75 -5.363 1 90.56 99 TYR A C 1
ATOM 810 O O . TYR A 1 99 ? 1.61 -34.281 -5.113 1 90.56 99 TYR A O 1
ATOM 818 N N . ILE A 1 100 ? 2.746 -32.562 -5.891 1 94 100 ILE A N 1
ATOM 819 C CA . ILE A 1 100 ? 1.571 -31.734 -6.145 1 94 100 ILE A CA 1
ATOM 820 C C . ILE A 1 100 ? 0.698 -32.406 -7.211 1 94 100 ILE A C 1
ATOM 822 O O . ILE A 1 100 ? -0.528 -32.438 -7.078 1 94 100 ILE A O 1
ATOM 826 N N . TYR A 1 101 ? 1.341 -32.875 -8.219 1 94.88 101 TYR A N 1
ATOM 827 C CA . TYR A 1 101 ? 0.602 -33.531 -9.289 1 94.88 101 TYR A CA 1
ATOM 828 C C . TYR A 1 101 ? -0.157 -34.75 -8.75 1 94.88 101 TYR A C 1
ATOM 830 O O . TYR A 1 101 ? -1.32 -34.969 -9.094 1 94.88 101 TYR A O 1
ATOM 838 N N . LYS A 1 102 ? 0.452 -35.5 -7.914 1 94 102 LYS A N 1
ATOM 839 C CA . LYS A 1 102 ? -0.121 -36.75 -7.383 1 94 102 LYS A CA 1
ATOM 840 C C . LYS A 1 102 ? -1.239 -36.438 -6.387 1 94 102 LYS A C 1
ATOM 842 O O . LYS A 1 102 ? -2.268 -37.125 -6.383 1 94 102 LYS A O 1
ATOM 847 N N . HIS A 1 103 ? -1.09 -35.438 -5.582 1 93.25 103 HIS A N 1
ATOM 848 C CA . HIS A 1 103 ? -1.97 -35.312 -4.422 1 93.25 103 HIS A CA 1
ATOM 849 C C . HIS A 1 103 ? -2.906 -34.125 -4.57 1 93.25 103 HIS A C 1
ATOM 851 O O . HIS A 1 103 ? -3.951 -34.062 -3.918 1 93.25 103 HIS A O 1
ATOM 857 N N . HIS A 1 104 ? -2.471 -33.125 -5.477 1 93.88 104 HIS A N 1
ATOM 858 C CA . HIS A 1 104 ? -3.213 -31.859 -5.441 1 93.88 104 HIS A CA 1
ATOM 859 C C . HIS A 1 104 ? -3.543 -31.375 -6.848 1 93.88 104 HIS A C 1
ATOM 861 O O . HIS A 1 104 ? -3.861 -30.203 -7.047 1 93.88 104 HIS A O 1
ATOM 867 N N . ALA A 1 105 ? -3.404 -32.188 -7.867 1 93.38 105 ALA A N 1
ATOM 868 C CA . ALA A 1 105 ? -3.619 -31.781 -9.258 1 93.38 105 ALA A CA 1
ATOM 869 C C . ALA A 1 105 ? -5.039 -31.266 -9.461 1 93.38 105 ALA A C 1
ATOM 871 O O . ALA A 1 105 ? -5.281 -30.406 -10.32 1 93.38 105 ALA A O 1
ATOM 872 N N . ASN A 1 106 ? -5.98 -31.766 -8.656 1 94.25 106 ASN A N 1
ATOM 873 C CA . ASN A 1 106 ? -7.379 -31.391 -8.852 1 94.25 106 ASN A CA 1
ATOM 874 C C . ASN A 1 106 ? -7.793 -30.266 -7.91 1 94.25 106 ASN A C 1
ATOM 876 O O . ASN A 1 106 ? -8.922 -29.781 -7.984 1 94.25 106 ASN A O 1
ATOM 880 N N . ASP A 1 107 ? -6.898 -29.828 -7.078 1 94.62 107 ASP A N 1
ATOM 881 C CA . ASP A 1 107 ? -7.207 -28.766 -6.129 1 94.62 107 ASP A CA 1
ATOM 882 C C . ASP A 1 107 ? -7.215 -27.391 -6.816 1 94.62 107 ASP A C 1
ATOM 884 O O . ASP A 1 107 ? -7.762 -26.422 -6.285 1 94.62 107 ASP A O 1
ATOM 888 N N . ALA A 1 108 ? -6.523 -27.297 -8.016 1 97.25 108 ALA A N 1
ATOM 889 C CA . ALA A 1 108 ? -6.402 -26.031 -8.719 1 97.25 108 ALA A CA 1
ATOM 890 C C . ALA A 1 108 ? -6.219 -26.25 -10.219 1 97.25 108 ALA A C 1
ATOM 892 O O . ALA A 1 108 ? -5.977 -27.375 -10.664 1 97.25 108 ALA A O 1
ATOM 893 N N . GLU A 1 109 ? -6.438 -25.25 -11 1 96.81 109 GLU A N 1
ATOM 894 C CA . GLU A 1 109 ? -6.195 -25.312 -12.438 1 96.81 109 GLU A CA 1
ATOM 895 C C . GLU A 1 109 ? -4.891 -24.625 -12.805 1 96.81 109 GLU A C 1
ATOM 897 O O . GLU A 1 109 ? -4.367 -24.812 -13.906 1 96.81 109 GLU A O 1
ATOM 902 N N . TRP A 1 110 ? -4.457 -23.797 -11.891 1 97.94 110 TRP A N 1
ATOM 903 C CA . TRP A 1 110 ? -3.191 -23.094 -12.078 1 97.94 110 TRP A CA 1
ATOM 904 C C . TRP A 1 110 ? -2.275 -23.297 -10.875 1 97.94 110 TRP A C 1
ATOM 906 O O . TRP A 1 110 ? -2.744 -23.406 -9.742 1 97.94 110 TRP A O 1
ATOM 916 N N . PHE A 1 111 ? -0.931 -23.328 -11.156 1 98.12 111 PHE A N 1
ATOM 917 C CA . PHE A 1 111 ? 0.057 -23.609 -10.125 1 98.12 111 PHE A CA 1
ATOM 918 C C . PHE A 1 111 ? 1.15 -22.547 -10.117 1 98.12 111 PHE A C 1
ATOM 920 O O . PHE A 1 111 ? 1.94 -22.453 -11.055 1 98.12 111 PHE A O 1
ATOM 927 N N . LEU A 1 112 ? 1.173 -21.75 -9.039 1 97.69 112 LEU A N 1
ATOM 928 C CA . LEU A 1 112 ? 2.141 -20.672 -8.867 1 97.69 112 LEU A CA 1
ATOM 929 C C . LEU A 1 112 ? 3.365 -21.156 -8.102 1 97.69 112 LEU A C 1
ATOM 931 O O . LEU A 1 112 ? 3.234 -21.75 -7.027 1 97.69 112 LEU A O 1
ATOM 935 N N . LEU A 1 113 ? 4.512 -21 -8.672 1 95.06 113 LEU A N 1
ATOM 936 C CA . LEU A 1 113 ? 5.789 -21.172 -7.992 1 95.06 113 LEU A CA 1
ATOM 937 C C . LEU A 1 113 ? 6.48 -19.828 -7.781 1 95.06 113 LEU A C 1
ATOM 939 O O . LEU A 1 113 ? 6.754 -19.109 -8.742 1 95.06 113 LEU A O 1
ATOM 943 N N . THR A 1 114 ? 6.715 -19.469 -6.527 1 92.25 114 THR A N 1
ATOM 944 C CA . THR A 1 114 ? 7.402 -18.203 -6.242 1 92.25 114 THR A CA 1
ATOM 945 C C . THR A 1 114 ? 8.273 -18.344 -4.996 1 92.25 114 THR A C 1
ATOM 947 O O . THR A 1 114 ? 8.188 -19.344 -4.277 1 92.25 114 THR A O 1
ATOM 950 N N . ASP A 1 115 ? 9.148 -17.375 -4.789 1 87.06 115 ASP A N 1
ATOM 951 C CA . ASP A 1 115 ? 10.039 -17.375 -3.635 1 87.06 115 ASP A CA 1
ATOM 952 C C . ASP A 1 115 ? 9.367 -16.719 -2.428 1 87.06 115 ASP A C 1
ATOM 954 O O . ASP A 1 115 ? 8.398 -15.977 -2.576 1 87.06 115 ASP A O 1
ATOM 958 N N . ASP A 1 116 ? 9.977 -16.953 -1.253 1 85.75 116 ASP A N 1
ATOM 959 C CA . ASP A 1 116 ? 9.391 -16.469 -0.003 1 85.75 116 ASP A CA 1
ATOM 960 C C . ASP A 1 116 ? 9.609 -14.977 0.175 1 85.75 116 ASP A C 1
ATOM 962 O O . ASP A 1 116 ? 9.148 -14.383 1.155 1 85.75 116 ASP A O 1
ATOM 966 N N . SER A 1 117 ? 10.25 -14.32 -0.805 1 83.75 117 SER A N 1
ATOM 967 C CA . SER A 1 117 ? 10.453 -12.875 -0.745 1 83.75 117 SER A CA 1
ATOM 968 C C . SER A 1 117 ? 9.477 -12.133 -1.656 1 83.75 117 SER A C 1
ATOM 970 O O . SER A 1 117 ? 9.586 -10.922 -1.838 1 83.75 117 SER A O 1
ATOM 972 N N . THR A 1 118 ? 8.539 -12.836 -2.199 1 89 118 THR A N 1
ATOM 973 C CA . THR A 1 118 ? 7.641 -12.25 -3.188 1 89 118 THR A CA 1
ATOM 974 C C . THR A 1 118 ? 6.25 -12.047 -2.596 1 89 118 THR A C 1
ATOM 976 O O . THR A 1 118 ? 5.73 -12.922 -1.896 1 89 118 THR A O 1
ATOM 979 N N . TYR A 1 119 ? 5.711 -10.828 -2.729 1 91 119 TYR A N 1
ATOM 980 C CA . TYR A 1 119 ? 4.301 -10.555 -2.463 1 91 119 TYR A CA 1
ATOM 981 C C . TYR A 1 119 ? 3.488 -10.602 -3.75 1 91 119 TYR A C 1
ATOM 983 O O . TYR A 1 119 ? 3.836 -9.945 -4.734 1 91 119 TYR A O 1
ATOM 991 N N . VAL A 1 120 ? 2.379 -11.352 -3.734 1 93.88 120 VAL A N 1
ATOM 992 C CA . VAL A 1 120 ? 1.593 -11.516 -4.953 1 93.88 120 VAL A CA 1
ATOM 993 C C . VAL A 1 120 ? 0.204 -10.906 -4.758 1 93.88 120 VAL A C 1
ATOM 995 O O . VAL A 1 120 ? -0.47 -11.195 -3.766 1 93.88 120 VAL A O 1
ATOM 998 N N . VAL A 1 121 ? -0.178 -10.016 -5.699 1 93.06 121 VAL A N 1
ATOM 999 C CA . VAL A 1 121 ? -1.557 -9.547 -5.77 1 93.06 121 VAL A CA 1
ATOM 1000 C C . VAL A 1 121 ? -2.412 -10.555 -6.527 1 93.06 121 VAL A C 1
ATOM 1002 O O . VAL A 1 121 ? -2.525 -10.492 -7.754 1 93.06 121 VAL A O 1
ATOM 1005 N N . MET A 1 122 ? -3.08 -11.406 -5.738 1 94.75 122 MET A N 1
ATOM 1006 C CA . MET A 1 122 ? -3.719 -12.594 -6.293 1 94.75 122 MET A CA 1
ATOM 1007 C C . MET A 1 122 ? -4.867 -12.211 -7.219 1 94.75 122 MET A C 1
ATOM 1009 O O . MET A 1 122 ? -5.129 -12.898 -8.211 1 94.75 122 MET A O 1
ATOM 1013 N N . GLU A 1 123 ? -5.613 -11.117 -6.953 1 89.56 123 GLU A N 1
ATOM 1014 C CA . GLU A 1 123 ? -6.684 -10.641 -7.824 1 89.56 123 GLU A CA 1
ATOM 1015 C C . GLU A 1 123 ? -6.164 -10.32 -9.219 1 89.56 123 GLU A C 1
ATOM 1017 O O . GLU A 1 123 ? -6.801 -10.656 -10.219 1 89.56 123 GLU A O 1
ATOM 1022 N N . ASN A 1 124 ? -5.016 -9.711 -9.25 1 88.75 124 ASN A N 1
ATOM 1023 C CA . ASN A 1 124 ? -4.434 -9.344 -10.531 1 88.75 124 ASN A CA 1
ATOM 1024 C C . ASN A 1 124 ? -3.902 -10.555 -11.281 1 88.75 124 ASN A C 1
ATOM 1026 O O . ASN A 1 124 ? -3.959 -10.609 -12.516 1 88.75 124 ASN A O 1
ATOM 1030 N N . LEU A 1 125 ? -3.369 -11.516 -10.547 1 93.38 125 LEU A N 1
ATOM 1031 C CA . LEU A 1 125 ? -2.945 -12.758 -11.172 1 93.38 125 LEU A CA 1
ATOM 1032 C C . LEU A 1 125 ? -4.133 -13.484 -11.797 1 93.38 125 LEU A C 1
ATOM 1034 O O . LEU A 1 125 ? -4.051 -13.961 -12.93 1 93.38 125 LEU A O 1
ATOM 1038 N N . ARG A 1 126 ? -5.242 -13.562 -11.07 1 92.31 126 ARG A N 1
ATOM 1039 C CA . ARG A 1 126 ? -6.438 -14.211 -11.594 1 92.31 126 ARG A CA 1
ATOM 1040 C C . ARG A 1 126 ? -6.969 -13.477 -12.82 1 92.31 126 ARG A C 1
ATOM 1042 O O . ARG A 1 126 ? -7.445 -14.109 -13.766 1 92.31 126 ARG A O 1
ATOM 1049 N N . PHE A 1 127 ? -6.836 -12.203 -12.766 1 86.88 127 PHE A N 1
ATOM 1050 C CA . PHE A 1 127 ? -7.246 -11.406 -13.914 1 86.88 127 PHE A CA 1
ATOM 1051 C C . PHE A 1 127 ? -6.41 -11.742 -15.141 1 86.88 127 PHE A C 1
ATOM 1053 O O . PHE A 1 127 ? -6.945 -11.891 -16.234 1 86.88 127 PHE A O 1
ATOM 1060 N N . LEU A 1 128 ? -5.121 -11.852 -14.977 1 87.31 128 LEU A N 1
ATOM 1061 C CA . LEU A 1 128 ? -4.227 -12.211 -16.062 1 87.31 128 LEU A CA 1
ATOM 1062 C C . LEU A 1 128 ? -4.59 -13.578 -16.641 1 87.31 128 LEU A C 1
ATOM 1064 O O . LEU A 1 128 ? -4.594 -13.766 -17.859 1 87.31 128 LEU A O 1
ATOM 1068 N N . LEU A 1 129 ? -4.973 -14.547 -15.766 1 91.06 129 LEU A N 1
ATOM 1069 C CA . LEU A 1 129 ? -5.148 -15.945 -16.156 1 91.06 129 LEU A CA 1
ATOM 1070 C C . LEU A 1 129 ? -6.543 -16.172 -16.719 1 91.06 129 LEU A C 1
ATOM 1072 O O . LEU A 1 129 ? -6.773 -17.156 -17.438 1 91.06 129 LEU A O 1
ATOM 1076 N N . TYR A 1 130 ? -7.402 -15.328 -16.453 1 87.81 130 TYR A N 1
ATOM 1077 C CA . TYR A 1 130 ? -8.828 -15.516 -16.703 1 87.81 130 TYR A CA 1
ATOM 1078 C C . TYR A 1 130 ? -9.086 -15.859 -18.156 1 87.81 130 TYR A C 1
ATOM 1080 O O . TYR A 1 130 ? -9.875 -16.75 -18.469 1 87.81 130 TYR A O 1
ATOM 1088 N N . PRO A 1 131 ? -8.414 -15.188 -19.109 1 84.25 131 PRO A N 1
ATOM 1089 C CA . PRO A 1 131 ? -8.727 -15.461 -20.516 1 84.25 131 PRO A CA 1
ATOM 1090 C C . PRO A 1 131 ? -8.102 -16.766 -21 1 84.25 131 PRO A C 1
ATOM 1092 O O . PRO A 1 131 ? -8.375 -17.203 -22.125 1 84.25 131 PRO A O 1
ATOM 1095 N N . TYR A 1 132 ? -7.289 -17.422 -20.234 1 86.81 132 TYR A N 1
ATOM 1096 C CA . TYR A 1 132 ? -6.562 -18.609 -20.672 1 86.81 132 TYR A CA 1
ATOM 1097 C C . TYR A 1 132 ? -7.223 -19.875 -20.141 1 86.81 132 TYR A C 1
ATOM 1099 O O . TYR A 1 132 ? -7.992 -19.828 -19.172 1 86.81 132 TYR A O 1
ATOM 1107 N N . HIS A 1 133 ? -6.898 -20.953 -20.844 1 87.56 133 HIS A N 1
ATOM 1108 C CA . HIS A 1 133 ? -7.422 -22.266 -20.453 1 87.56 133 HIS A CA 1
ATOM 1109 C C . HIS A 1 133 ? -6.332 -23.125 -19.828 1 87.56 133 HIS A C 1
ATOM 1111 O O . HIS A 1 133 ? -5.289 -23.359 -20.438 1 87.56 133 HIS A O 1
ATOM 1117 N N . ALA A 1 134 ? -6.656 -23.625 -18.672 1 91.81 134 ALA A N 1
ATOM 1118 C CA . ALA A 1 134 ? -5.684 -24.422 -17.922 1 91.81 134 ALA A CA 1
ATOM 1119 C C . ALA A 1 134 ? -5.504 -25.797 -18.547 1 91.81 134 ALA A C 1
ATOM 1121 O O . ALA A 1 134 ? -4.629 -26.562 -18.141 1 91.81 134 ALA A O 1
ATOM 1122 N N . GLN A 1 135 ? -6.273 -26.062 -19.625 1 92.81 135 GLN A N 1
ATOM 1123 C CA . GLN A 1 135 ? -6.172 -27.344 -20.344 1 92.81 135 GLN A CA 1
ATOM 1124 C C . GLN A 1 135 ? -5.168 -27.25 -21.484 1 92.81 135 GLN A C 1
ATOM 1126 O O . GLN A 1 135 ? -4.984 -28.219 -22.234 1 92.81 135 GLN A O 1
ATOM 1131 N N . THR A 1 136 ? -4.527 -26.156 -21.594 1 93.44 136 THR A N 1
ATOM 1132 C CA . THR A 1 136 ? -3.438 -26 -22.547 1 93.44 136 THR A CA 1
ATOM 1133 C C . THR A 1 136 ? -2.09 -25.984 -21.828 1 93.44 136 THR A C 1
ATOM 1135 O O . THR A 1 136 ? -2.01 -25.641 -20.656 1 93.44 136 THR A O 1
ATOM 1138 N N . ILE A 1 137 ? -1.056 -26.484 -22.594 1 96.88 137 ILE A N 1
ATOM 1139 C CA . ILE A 1 137 ? 0.293 -26.438 -22.031 1 96.88 137 ILE A CA 1
ATOM 1140 C C . ILE A 1 137 ? 0.833 -25.016 -22.109 1 96.88 137 ILE A C 1
ATOM 1142 O O . ILE A 1 137 ? 1.482 -24.641 -23.078 1 96.88 137 ILE A O 1
ATOM 1146 N N . THR A 1 138 ? 0.506 -24.281 -21.094 1 96.06 138 THR A N 1
ATOM 1147 C CA . THR A 1 138 ? 0.817 -22.844 -21.016 1 96.06 138 THR A CA 1
ATOM 1148 C C . THR A 1 138 ? 1.491 -22.516 -19.688 1 96.06 138 THR A C 1
ATOM 1150 O O . THR A 1 138 ? 1.245 -23.172 -18.672 1 96.06 138 THR A O 1
ATOM 1153 N N . TYR A 1 139 ? 2.436 -21.578 -19.766 1 96.06 139 TYR A N 1
ATOM 1154 C CA . TYR A 1 139 ? 3.031 -21.078 -18.531 1 96.06 139 TYR A CA 1
ATOM 1155 C C . TYR A 1 139 ? 3.219 -19.562 -18.609 1 96.06 139 TYR A C 1
ATOM 1157 O O . TYR A 1 139 ? 3.17 -18.984 -19.688 1 96.06 139 TYR A O 1
ATOM 1165 N N . PHE A 1 140 ? 3.303 -18.922 -17.438 1 93 140 PHE A N 1
ATOM 1166 C CA . PHE A 1 140 ? 3.625 -17.5 -17.312 1 93 140 PHE A CA 1
ATOM 1167 C C . PHE A 1 140 ? 4.852 -17.297 -16.438 1 93 140 PHE A C 1
ATOM 1169 O O . PHE A 1 140 ? 5.039 -18.016 -15.453 1 93 140 PHE A O 1
ATOM 1176 N N . PHE A 1 141 ? 5.68 -16.422 -16.891 1 90.94 141 PHE A N 1
ATOM 1177 C CA . PHE A 1 141 ? 6.777 -15.945 -16.062 1 90.94 141 PHE A CA 1
ATOM 1178 C C . PHE A 1 141 ? 6.543 -14.508 -15.617 1 90.94 141 PHE A C 1
ATOM 1180 O O . PHE A 1 141 ? 6.457 -13.602 -16.453 1 90.94 141 PHE A O 1
ATOM 1187 N N . ILE A 1 142 ? 6.371 -14.32 -14.297 1 89.25 142 ILE A N 1
ATOM 1188 C CA . ILE A 1 142 ? 6.062 -13.008 -13.734 1 89.25 142 ILE A CA 1
ATOM 1189 C C . ILE A 1 142 ? 7.289 -12.453 -13.016 1 89.25 142 ILE A C 1
ATOM 1191 O O . ILE A 1 142 ? 7.734 -13.016 -12.016 1 89.25 142 ILE A O 1
ATOM 1195 N N . GLN A 1 143 ? 7.754 -11.398 -13.57 1 83.19 143 GLN A N 1
ATOM 1196 C CA . GLN A 1 143 ? 8.844 -10.695 -12.914 1 83.19 143 GLN A CA 1
ATOM 1197 C C . GLN A 1 143 ? 8.312 -9.719 -11.859 1 83.19 143 GLN A C 1
ATOM 1199 O O . GLN A 1 143 ? 7.516 -8.836 -12.172 1 83.19 143 GLN A O 1
ATOM 1204 N N . PRO A 1 144 ? 8.758 -9.953 -10.594 1 83.44 144 PRO A N 1
ATOM 1205 C CA . PRO A 1 144 ? 8.266 -9.039 -9.562 1 83.44 144 PRO A CA 1
ATOM 1206 C C . PRO A 1 144 ? 8.883 -7.641 -9.672 1 83.44 144 PRO A C 1
ATOM 1208 O O . PRO A 1 144 ? 10.016 -7.496 -10.125 1 83.44 144 PRO A O 1
ATOM 1211 N N . VAL A 1 145 ? 8.078 -6.656 -9.32 1 80.44 145 VAL A N 1
ATOM 1212 C CA . VAL A 1 145 ? 8.578 -5.289 -9.188 1 80.44 145 VAL A CA 1
ATOM 1213 C C . VAL A 1 145 ? 9.32 -5.133 -7.867 1 80.44 145 VAL A C 1
ATOM 1215 O O . VAL A 1 145 ? 8.844 -5.582 -6.82 1 80.44 145 VAL A O 1
ATOM 1218 N N . HIS A 1 146 ? 10.43 -4.527 -7.902 1 77.25 146 HIS A N 1
ATOM 1219 C CA . HIS A 1 146 ? 11.195 -4.273 -6.688 1 77.25 146 HIS A CA 1
ATOM 1220 C C . HIS A 1 146 ? 10.703 -3.018 -5.977 1 77.25 146 HIS A C 1
ATOM 1222 O O . HIS A 1 146 ? 10.695 -1.933 -6.562 1 77.25 146 HIS A O 1
ATOM 1228 N N . LEU A 1 147 ? 10.297 -3.178 -4.734 1 72.12 147 LEU A N 1
ATOM 1229 C CA . LEU A 1 147 ? 9.797 -2.033 -3.977 1 72.12 147 LEU A CA 1
ATOM 1230 C C . LEU A 1 147 ? 10.945 -1.302 -3.285 1 72.12 147 LEU A C 1
ATOM 1232 O O . LEU A 1 147 ? 10.797 -0.149 -2.873 1 72.12 147 LEU A O 1
ATOM 1236 N N . ASP A 1 148 ? 12.086 -2.037 -2.934 1 62.78 148 ASP A N 1
ATOM 1237 C CA . ASP A 1 148 ? 13.203 -1.357 -2.285 1 62.78 148 ASP A CA 1
ATOM 1238 C C . ASP A 1 148 ? 14.32 -1.059 -3.285 1 62.78 148 ASP A C 1
ATOM 1240 O O . ASP A 1 148 ? 14.359 -1.635 -4.375 1 62.78 148 ASP A O 1
ATOM 1244 N N . GLU A 1 149 ? 15.094 0.005 -2.906 1 53.41 149 GLU A N 1
ATOM 1245 C CA . GLU A 1 149 ? 16.141 0.533 -3.781 1 53.41 149 GLU A CA 1
ATOM 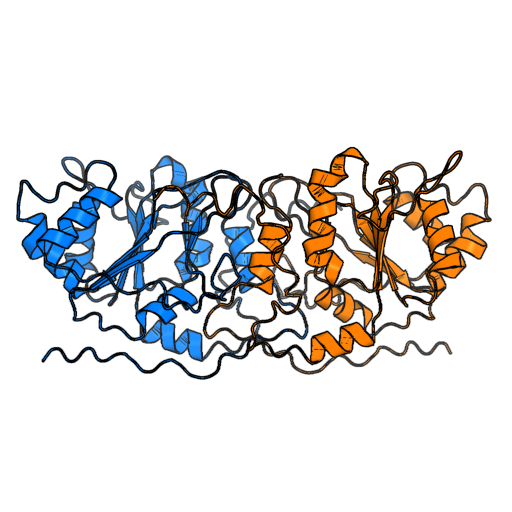1246 C C . GLU A 1 149 ? 17.219 -0.512 -4.043 1 53.41 149 GLU A C 1
ATOM 1248 O O . GLU A 1 149 ? 17.672 -1.188 -3.119 1 53.41 149 GLU A O 1
ATOM 1253 N N . GLY A 1 150 ? 17.609 -0.728 -5.344 1 50.59 150 GLY A N 1
ATOM 1254 C CA . GLY A 1 150 ? 18.906 -1.243 -5.742 1 50.59 150 GLY A CA 1
ATOM 1255 C C . GLY A 1 150 ? 18.906 -2.732 -6.023 1 50.59 150 GLY A C 1
ATOM 1256 O O . GLY A 1 150 ? 19.938 -3.311 -6.371 1 50.59 150 GLY A O 1
ATOM 1257 N N . SER A 1 151 ? 17.656 -3.414 -5.848 1 53.34 151 SER A N 1
ATOM 1258 C CA . SER A 1 151 ? 17.891 -4.844 -6 1 53.34 151 SER A CA 1
ATOM 1259 C C . SER A 1 151 ? 17.219 -5.387 -7.254 1 53.34 151 SER A C 1
ATOM 1261 O O . SER A 1 151 ? 16.109 -4.977 -7.594 1 53.34 151 SER A O 1
ATOM 1263 N N . VAL A 1 152 ? 18.031 -5.73 -8.227 1 50.62 152 VAL A N 1
ATOM 1264 C CA . VAL A 1 152 ? 17.5 -6.492 -9.344 1 50.62 152 VAL A CA 1
ATOM 1265 C C . VAL A 1 152 ? 17.438 -7.977 -8.984 1 50.62 152 VAL A C 1
ATOM 1267 O O . VAL A 1 152 ? 18.391 -8.508 -8.391 1 50.62 152 VAL A O 1
ATOM 1270 N N . THR A 1 153 ? 16.156 -8.398 -8.852 1 58.78 153 THR A N 1
ATOM 1271 C CA . THR A 1 153 ? 16.094 -9.844 -8.633 1 58.78 153 THR A CA 1
ATOM 1272 C C . THR A 1 153 ? 15.977 -10.586 -9.961 1 58.78 153 THR A C 1
ATOM 1274 O O . THR A 1 153 ? 15.398 -10.062 -10.914 1 58.78 153 THR A O 1
ATOM 1277 N N . THR A 1 154 ? 16.828 -11.5 -10.211 1 58.72 154 THR A N 1
ATOM 1278 C CA . THR A 1 154 ? 16.703 -12.422 -11.344 1 58.72 154 THR A CA 1
ATOM 1279 C C . THR A 1 154 ? 15.641 -13.477 -11.062 1 58.72 154 THR A C 1
ATOM 1281 O O . THR A 1 154 ? 15.32 -14.289 -11.938 1 58.72 154 THR A O 1
ATOM 1284 N N . LYS A 1 155 ? 15.078 -13.336 -9.867 1 73.81 155 LYS A N 1
ATOM 1285 C CA . LYS A 1 155 ? 14.094 -14.359 -9.516 1 73.81 155 LYS A CA 1
ATOM 1286 C C . LYS A 1 155 ? 12.68 -13.906 -9.867 1 73.81 155 LYS A C 1
ATOM 1288 O O . LYS A 1 155 ? 12.367 -12.711 -9.797 1 73.81 155 LYS A O 1
ATOM 1293 N N . GLY A 1 156 ? 11.977 -14.773 -10.492 1 85.5 156 GLY A N 1
ATOM 1294 C CA . GLY A 1 156 ? 10.594 -14.516 -10.859 1 85.5 156 GLY A CA 1
ATOM 1295 C C . GLY A 1 156 ? 9.641 -15.609 -10.391 1 85.5 156 GLY A C 1
ATOM 1296 O O . GLY A 1 156 ? 10.023 -16.469 -9.594 1 85.5 156 GLY A O 1
ATOM 1297 N N . SER A 1 157 ? 8.453 -15.445 -10.703 1 92.06 157 SER A N 1
ATOM 1298 C CA . SER A 1 157 ? 7.398 -16.406 -10.375 1 92.06 157 SER A CA 1
ATOM 1299 C C . SER A 1 157 ? 6.879 -17.109 -11.617 1 92.06 157 SER A C 1
ATOM 1301 O O . SER A 1 157 ? 6.715 -16.484 -12.672 1 92.06 157 SER A O 1
ATOM 1303 N N . PHE A 1 158 ? 6.707 -18.438 -11.5 1 94.5 158 PHE A N 1
ATOM 1304 C CA . PHE A 1 158 ? 6.109 -19.203 -12.578 1 94.5 158 PHE A CA 1
ATOM 1305 C C . PHE A 1 158 ? 4.66 -19.547 -12.266 1 94.5 158 PHE A C 1
ATOM 1307 O O . PHE A 1 158 ? 4.336 -19.906 -11.125 1 94.5 158 PHE A O 1
ATOM 1314 N N . VAL A 1 159 ? 3.881 -19.391 -13.281 1 96.94 159 VAL A N 1
ATOM 1315 C CA . VAL A 1 159 ? 2.525 -19.922 -13.203 1 96.94 159 VAL A CA 1
ATOM 1316 C C . VAL A 1 159 ? 2.326 -20.984 -14.289 1 96.94 159 VAL A C 1
ATOM 1318 O O . VAL A 1 159 ? 2.518 -20.719 -15.477 1 96.94 159 VAL A O 1
ATOM 1321 N N . LEU A 1 160 ? 1.961 -22.172 -13.82 1 97.81 160 LEU A N 1
ATOM 1322 C CA . LEU A 1 160 ? 1.792 -23.312 -14.719 1 97.81 160 LEU A CA 1
ATOM 1323 C C . LEU A 1 160 ? 0.324 -23.719 -14.82 1 97.81 160 LEU A C 1
ATOM 1325 O O . LEU A 1 160 ? -0.378 -23.766 -13.805 1 97.81 160 LEU A O 1
ATOM 1329 N N . SER A 1 161 ? -0.122 -24 -16.047 1 97.44 161 SER A N 1
ATOM 1330 C CA . SER A 1 161 ? -1.435 -24.625 -16.188 1 97.44 161 SER A CA 1
ATOM 1331 C C . SER A 1 161 ? -1.416 -26.062 -15.672 1 97.44 161 SER A C 1
ATOM 1333 O O . SER A 1 161 ? -0.348 -26.656 -15.523 1 97.44 161 SER A O 1
ATOM 1335 N N . LYS A 1 162 ? -2.543 -26.578 -15.43 1 97.38 162 LYS A N 1
ATOM 1336 C CA . LYS A 1 162 ? -2.666 -27.969 -15.016 1 97.38 162 LYS A CA 1
ATOM 1337 C C . LYS A 1 162 ? -2.033 -28.906 -16.047 1 97.38 162 LYS A C 1
ATOM 1339 O O . LYS A 1 162 ? -1.325 -29.844 -15.672 1 97.38 162 LYS A O 1
ATOM 1344 N N . GLN A 1 163 ? -2.262 -28.641 -17.312 1 97.62 163 GLN A N 1
ATOM 1345 C CA . GLN A 1 163 ? -1.684 -29.469 -18.359 1 97.62 163 GLN A CA 1
ATOM 1346 C C . GLN A 1 163 ? -0.163 -29.344 -18.391 1 97.62 163 GLN A C 1
ATOM 1348 O O . GLN A 1 163 ? 0.541 -30.312 -18.688 1 97.62 163 GLN A O 1
ATOM 1353 N N . THR A 1 164 ? 0.333 -28.188 -18.078 1 97.81 164 THR A N 1
ATOM 1354 C CA . THR A 1 164 ? 1.778 -28 -18.031 1 97.81 164 THR A CA 1
ATOM 1355 C C . THR A 1 164 ? 2.381 -28.812 -16.875 1 97.81 164 THR A C 1
ATOM 1357 O O . THR A 1 164 ? 3.402 -29.484 -17.062 1 97.81 164 THR A O 1
ATOM 1360 N N . LEU A 1 165 ? 1.768 -28.75 -15.703 1 97.5 165 LEU A N 1
ATOM 1361 C CA . LEU A 1 165 ? 2.23 -29.547 -14.578 1 97.5 165 LEU A CA 1
ATOM 1362 C C . LEU A 1 165 ? 2.27 -31.031 -14.938 1 97.5 165 LEU A C 1
ATOM 1364 O O . LEU A 1 165 ? 3.266 -31.719 -14.68 1 97.5 165 LEU A O 1
ATOM 1368 N N . GLN A 1 166 ? 1.236 -31.453 -15.578 1 97.06 166 GLN A N 1
ATOM 1369 C CA . GLN A 1 166 ? 1.162 -32.844 -16 1 97.06 166 GLN A CA 1
ATOM 1370 C C . GLN A 1 166 ? 2.281 -33.188 -16.969 1 97.06 166 GLN A C 1
ATOM 1372 O O . GLN A 1 166 ? 2.959 -34.219 -16.812 1 97.06 166 GLN A O 1
ATOM 1377 N N . ALA A 1 167 ? 2.473 -32.375 -17.953 1 96.88 167 ALA A N 1
ATOM 1378 C CA . ALA A 1 167 ? 3.49 -32.625 -18.969 1 96.88 167 ALA A CA 1
ATOM 1379 C C . ALA A 1 167 ? 4.891 -32.625 -18.359 1 96.88 167 ALA A C 1
ATOM 1381 O O . ALA A 1 167 ? 5.754 -33.406 -18.766 1 96.88 167 ALA A O 1
ATOM 1382 N N . LEU A 1 168 ? 5.133 -31.75 -17.406 1 95.5 168 LEU A N 1
ATOM 1383 C CA . LEU A 1 168 ? 6.422 -31.719 -16.734 1 95.5 168 LEU A CA 1
ATOM 1384 C C . LEU A 1 168 ? 6.676 -33.062 -16.016 1 95.5 168 LEU A C 1
ATOM 1386 O O . LEU A 1 168 ? 7.73 -33.656 -16.203 1 95.5 168 LEU A O 1
ATOM 1390 N N . VAL A 1 169 ? 5.754 -33.531 -15.273 1 93.94 169 VAL A N 1
ATOM 1391 C CA . VAL A 1 169 ? 5.906 -34.688 -14.422 1 93.94 169 VAL A CA 1
ATOM 1392 C C . VAL A 1 169 ? 5.973 -35.969 -15.273 1 93.94 169 VAL A C 1
ATOM 1394 O O . VAL A 1 169 ? 6.82 -36.812 -15.055 1 93.94 169 VAL A O 1
ATOM 1397 N N . GLU A 1 170 ? 5.199 -36.031 -16.297 1 95.06 170 GLU A N 1
ATOM 1398 C CA . GLU A 1 170 ? 5.062 -37.281 -17.062 1 95.06 170 GLU A CA 1
ATOM 1399 C C . GLU A 1 170 ? 6.082 -37.344 -18.188 1 95.06 170 GLU A C 1
ATOM 1401 O O . GLU A 1 170 ? 6.414 -38.438 -18.656 1 95.06 170 GLU A O 1
ATOM 1406 N N . VAL A 1 171 ? 6.547 -36.219 -18.625 1 94.31 171 VAL A N 1
ATOM 1407 C CA . VAL A 1 171 ? 7.391 -36.219 -19.812 1 94.31 171 VAL A CA 1
ATOM 1408 C C . VAL A 1 171 ? 8.758 -35.625 -19.484 1 94.31 171 VAL A C 1
ATOM 1410 O O . VAL A 1 171 ? 9.758 -36.344 -19.406 1 94.31 171 VAL A O 1
ATOM 1413 N N . ALA A 1 172 ? 8.781 -34.344 -19.141 1 92.75 172 ALA A N 1
ATOM 1414 C CA . ALA A 1 172 ? 10.055 -33.656 -18.984 1 92.75 172 ALA A CA 1
ATOM 1415 C C . ALA A 1 172 ? 10.898 -34.281 -17.875 1 92.75 172 ALA A C 1
ATOM 1417 O O . ALA A 1 172 ? 12.102 -34.5 -18.047 1 92.75 172 ALA A O 1
ATOM 1418 N N . PHE A 1 173 ? 10.297 -34.562 -16.734 1 89.12 173 PHE A N 1
ATOM 1419 C CA . PHE A 1 173 ? 11.031 -35.062 -15.57 1 89.12 173 PHE A CA 1
ATOM 1420 C C . PHE A 1 173 ? 11.484 -36.5 -15.789 1 89.12 173 PHE A C 1
ATOM 1422 O O . PHE A 1 173 ? 12.344 -37 -15.055 1 89.12 173 PHE A O 1
ATOM 1429 N N . GLN A 1 174 ? 10.914 -37.125 -16.781 1 88.06 174 GLN A N 1
ATOM 1430 C CA . GLN A 1 174 ? 11.312 -38.5 -17.094 1 88.06 174 GLN A CA 1
ATOM 1431 C C . GLN A 1 174 ? 12.516 -38.531 -18.031 1 88.06 174 GLN A C 1
ATOM 1433 O O . GLN A 1 174 ? 13.164 -39.562 -18.188 1 88.06 174 GLN A O 1
ATOM 1438 N N . LEU A 1 175 ? 12.742 -37.375 -18.609 1 81.88 175 LEU A N 1
ATOM 1439 C CA . LEU A 1 175 ? 13.891 -37.281 -19.5 1 81.88 175 LEU A CA 1
ATOM 1440 C C . LEU A 1 175 ? 15.164 -36.969 -18.719 1 81.88 175 LEU A C 1
ATOM 1442 O O . LEU A 1 175 ? 15.234 -35.969 -18.016 1 81.88 175 LEU A O 1
ATOM 1446 N N . LYS A 1 176 ? 15.875 -37.906 -17.984 1 63.84 176 LYS A N 1
ATOM 1447 C CA . LYS A 1 176 ? 16.969 -37.906 -17.016 1 63.84 176 LYS A CA 1
ATOM 1448 C C . LYS A 1 176 ? 17.891 -36.688 -17.234 1 63.84 176 LYS A C 1
ATOM 1450 O O . LYS A 1 176 ? 18.297 -36.031 -16.281 1 63.84 176 LYS A O 1
ATOM 1455 N N . GLN A 1 177 ? 18.453 -36.281 -18.391 1 63.47 177 GLN A N 1
ATOM 1456 C CA . GLN A 1 177 ? 19.578 -35.406 -18.562 1 63.47 177 GLN A CA 1
ATOM 1457 C C . GLN A 1 177 ? 19.125 -33.969 -18.812 1 63.47 177 GLN A C 1
ATOM 1459 O O . GLN A 1 177 ? 19.891 -33.031 -18.641 1 63.47 177 GLN A O 1
ATOM 1464 N N . GLN A 1 178 ? 17.719 -33.719 -18.875 1 64.81 178 GLN A N 1
ATOM 1465 C CA . GLN A 1 178 ? 17.391 -32.406 -19.406 1 64.81 178 GLN A CA 1
ATOM 1466 C C . GLN A 1 178 ? 16.719 -31.547 -18.344 1 64.81 178 GLN A C 1
ATOM 1468 O O . GLN A 1 178 ? 16.766 -30.312 -18.438 1 64.81 178 GLN A O 1
ATOM 1473 N N . CYS A 1 179 ? 16.141 -32.188 -17.344 1 75.56 179 CYS A N 1
ATOM 1474 C CA . CYS A 1 179 ? 15.445 -31.344 -16.391 1 75.56 179 CYS A CA 1
ATOM 1475 C C . CYS A 1 179 ? 15.883 -31.672 -14.961 1 75.56 179 CYS A C 1
ATOM 1477 O O . CYS A 1 179 ? 15.289 -32.531 -14.305 1 75.56 179 CYS A O 1
ATOM 1479 N N . ASN A 1 180 ? 17.141 -31.078 -14.625 1 66.75 180 ASN A N 1
ATOM 1480 C CA . ASN A 1 180 ? 17.625 -31.172 -13.25 1 66.75 180 ASN A CA 1
ATOM 1481 C C . ASN A 1 180 ? 17.391 -29.859 -12.492 1 66.75 180 ASN A C 1
ATOM 1483 O O . ASN A 1 180 ? 17.922 -28.812 -12.859 1 66.75 180 ASN A O 1
ATOM 1487 N N . LEU A 1 181 ? 16.328 -29.734 -11.664 1 66.62 181 LEU A N 1
ATOM 1488 C CA . LEU A 1 181 ? 15.914 -28.516 -10.969 1 66.62 181 LEU A CA 1
ATOM 1489 C C . LEU A 1 181 ? 16.734 -28.312 -9.703 1 66.62 181 LEU A C 1
ATOM 1491 O O . LEU A 1 181 ? 16.234 -27.781 -8.711 1 66.62 181 LEU A O 1
ATOM 1495 N N . LEU A 1 182 ? 18.109 -28.734 -9.578 1 59.25 182 LEU A N 1
ATOM 1496 C CA . LEU A 1 182 ? 18.922 -28.656 -8.367 1 59.25 182 LEU A CA 1
ATOM 1497 C C . LEU A 1 182 ? 19.344 -27.219 -8.086 1 59.25 182 LEU A C 1
ATOM 1499 O O . LEU A 1 182 ? 19.234 -26.75 -6.949 1 59.25 182 LEU A O 1
ATOM 1503 N N . ASN A 1 183 ? 20.094 -26.531 -9.016 1 59.12 183 ASN A N 1
ATOM 1504 C CA . ASN A 1 183 ? 20.625 -25.188 -8.82 1 59.12 183 ASN A CA 1
ATOM 1505 C C . ASN A 1 183 ? 19.906 -24.172 -9.719 1 59.12 183 ASN A C 1
ATOM 1507 O O . ASN A 1 183 ? 19.469 -24.516 -10.82 1 59.12 183 ASN A O 1
ATOM 1511 N N . ASN A 1 184 ? 19.562 -22.75 -9.156 1 65.62 184 ASN A N 1
ATOM 1512 C CA . ASN A 1 184 ? 18.953 -21.703 -9.961 1 65.62 184 ASN A CA 1
ATOM 1513 C C . ASN A 1 184 ? 17.688 -22.188 -10.664 1 65.62 184 ASN A C 1
ATOM 1515 O O . ASN A 1 184 ? 17.641 -22.234 -11.891 1 65.62 184 ASN A O 1
ATOM 1519 N N . TYR A 1 185 ? 16.734 -22.531 -9.992 1 75.62 185 TYR A N 1
ATOM 1520 C CA . TYR A 1 185 ? 15.586 -23.266 -10.508 1 75.62 185 TYR A CA 1
ATOM 1521 C C . TYR A 1 185 ? 14.898 -22.469 -11.617 1 75.62 185 TYR A C 1
ATOM 1523 O O . TYR A 1 185 ? 14.258 -23.062 -12.492 1 75.62 185 TYR A O 1
ATOM 1531 N N . ASN A 1 186 ? 15.141 -21.188 -11.688 1 79.06 186 ASN A N 1
ATOM 1532 C CA . ASN A 1 186 ? 14.445 -20.438 -12.719 1 79.06 186 ASN A CA 1
ATOM 1533 C C . ASN A 1 186 ? 14.891 -20.844 -14.117 1 79.06 186 ASN A C 1
ATOM 1535 O O . ASN A 1 186 ? 14.07 -21.172 -14.977 1 79.06 186 ASN A O 1
ATOM 1539 N N . ASN A 1 187 ? 16.156 -20.828 -14.266 1 81.62 187 ASN A N 1
ATOM 1540 C CA . ASN A 1 187 ? 16.672 -21.172 -15.586 1 81.62 187 ASN A CA 1
ATOM 1541 C C . ASN A 1 187 ? 16.438 -22.641 -15.914 1 81.62 187 ASN A C 1
ATOM 1543 O O . ASN A 1 187 ? 16.109 -22.984 -17.047 1 81.62 187 ASN A O 1
ATOM 1547 N N . GLN A 1 188 ? 16.547 -23.484 -14.977 1 84.06 188 GLN A N 1
ATOM 1548 C CA . GLN A 1 188 ? 16.359 -24.922 -15.188 1 84.06 188 GLN A CA 1
ATOM 1549 C C . GLN A 1 188 ? 14.906 -25.234 -15.508 1 84.06 188 GLN A C 1
ATOM 1551 O O . GLN A 1 188 ? 14.617 -26.062 -16.375 1 84.06 188 GLN A O 1
ATOM 1556 N N . LEU A 1 189 ? 14.062 -24.578 -14.828 1 89.88 189 LEU A N 1
ATOM 1557 C CA . LEU A 1 189 ? 12.641 -24.812 -15.086 1 89.88 189 LEU A CA 1
ATOM 1558 C C . LEU A 1 189 ? 12.266 -24.328 -16.484 1 89.88 189 LEU A C 1
ATOM 1560 O O . LEU A 1 189 ? 11.484 -24.984 -17.172 1 89.88 189 LEU A O 1
ATOM 1564 N N . LYS A 1 190 ? 12.836 -23.219 -16.891 1 89.44 190 LYS A N 1
ATOM 1565 C CA . LYS A 1 190 ? 12.586 -22.734 -18.25 1 89.44 190 LYS A CA 1
ATOM 1566 C C . LYS A 1 190 ? 13 -23.766 -19.281 1 89.44 190 LYS A C 1
ATOM 1568 O O . LYS A 1 190 ? 12.289 -23.984 -20.266 1 89.44 190 LYS A O 1
ATOM 1573 N N . LYS A 1 191 ? 14.109 -24.375 -19.078 1 88.31 191 LYS A N 1
ATOM 1574 C CA . LYS A 1 191 ? 14.586 -25.422 -19.984 1 88.31 191 LYS A CA 1
ATOM 1575 C C . LYS A 1 191 ? 13.641 -26.609 -20 1 88.31 191 LYS A C 1
ATOM 1577 O O . LYS A 1 191 ? 13.367 -27.172 -21.062 1 88.31 191 LYS A O 1
ATOM 1582 N N . CYS A 1 192 ? 13.172 -27 -18.844 1 92.06 192 CYS A N 1
ATOM 1583 C CA . CYS A 1 192 ? 12.211 -28.094 -18.766 1 92.06 192 CYS A CA 1
ATOM 1584 C C . CYS A 1 192 ? 10.93 -27.75 -19.5 1 92.06 192 CYS A C 1
ATOM 1586 O O . CYS A 1 192 ? 10.383 -28.609 -20.219 1 92.06 192 CYS A O 1
ATOM 1588 N N . LEU A 1 193 ? 10.539 -26.516 -19.406 1 94.69 193 LEU A N 1
ATOM 1589 C CA . LEU A 1 193 ? 9.32 -26.062 -20.078 1 94.69 193 LEU A CA 1
ATOM 1590 C C . LEU A 1 193 ? 9.508 -26.078 -21.594 1 94.69 193 LEU A C 1
ATOM 1592 O O . LEU A 1 193 ? 8.578 -26.422 -22.344 1 94.69 193 LEU A O 1
ATOM 1596 N N . GLN A 1 194 ? 10.648 -25.797 -22.047 1 91.94 194 GLN A N 1
ATOM 1597 C CA . GLN A 1 194 ? 10.953 -25.828 -23.469 1 91.94 194 GLN A CA 1
ATOM 1598 C C . GLN A 1 194 ? 10.891 -27.25 -24.016 1 91.94 194 GLN A C 1
ATOM 1600 O O . GLN A 1 194 ? 10.445 -27.469 -25.141 1 91.94 194 GLN A O 1
ATOM 1605 N N . THR A 1 195 ? 11.266 -28.172 -23.203 1 91.56 195 THR A N 1
ATOM 1606 C CA . THR A 1 195 ? 11.297 -29.562 -23.609 1 91.56 195 THR A CA 1
ATOM 1607 C C . THR A 1 195 ? 9.891 -30.078 -23.922 1 91.56 195 THR A C 1
ATOM 1609 O O . THR A 1 195 ? 9.711 -30.953 -24.766 1 91.56 195 THR A O 1
ATOM 1612 N N . ILE A 1 196 ? 8.922 -29.547 -23.312 1 94.69 196 ILE A N 1
ATOM 1613 C CA . ILE A 1 196 ? 7.551 -30 -23.516 1 94.69 196 ILE A CA 1
ATOM 1614 C C . ILE A 1 196 ? 6.812 -29.016 -24.422 1 94.69 196 ILE A C 1
ATOM 1616 O O . ILE A 1 196 ? 5.586 -29.062 -24.531 1 94.69 196 ILE A O 1
ATOM 1620 N N . ASN A 1 197 ? 7.52 -28.062 -25.031 1 94.69 197 ASN A N 1
ATOM 1621 C CA . ASN A 1 197 ? 6.973 -27.047 -25.922 1 94.69 197 ASN A CA 1
ATOM 1622 C C . ASN A 1 197 ? 5.848 -26.25 -25.266 1 94.69 197 ASN A C 1
ATOM 1624 O O . ASN A 1 197 ? 4.797 -26.047 -25.875 1 94.69 197 ASN A O 1
ATOM 1628 N N . ALA A 1 198 ? 6.078 -25.922 -23.969 1 96.19 198 ALA A N 1
ATOM 1629 C CA . ALA A 1 198 ? 5.094 -25.094 -23.281 1 96.19 198 ALA A CA 1
ATOM 1630 C C . ALA A 1 198 ? 5.059 -23.688 -23.875 1 96.19 198 ALA A C 1
ATOM 1632 O O . ALA A 1 198 ? 6.105 -23.109 -24.172 1 96.19 198 ALA A O 1
ATOM 1633 N N . THR A 1 199 ? 3.871 -23.109 -24.047 1 94.56 199 THR A N 1
ATOM 1634 C CA . THR A 1 199 ? 3.701 -21.766 -24.594 1 94.56 199 THR A CA 1
ATOM 1635 C C . THR A 1 199 ? 3.715 -20.734 -23.469 1 94.56 199 THR A C 1
ATOM 1637 O O . THR A 1 199 ? 3.021 -20.891 -22.453 1 94.56 199 THR A O 1
ATOM 1640 N N . ALA A 1 200 ? 4.516 -19.703 -23.688 1 91.94 200 ALA A N 1
ATOM 1641 C CA . ALA A 1 200 ? 4.543 -18.594 -22.734 1 91.94 200 ALA A CA 1
ATOM 1642 C C . ALA A 1 200 ? 3.348 -17.656 -22.938 1 91.94 200 ALA A C 1
ATOM 1644 O O . ALA A 1 200 ? 3.092 -17.203 -24.047 1 91.94 200 ALA A O 1
ATOM 1645 N N . GLY A 1 201 ? 2.561 -17.484 -21.828 1 87.94 201 GLY A N 1
ATOM 1646 C CA . GLY A 1 201 ? 1.488 -16.5 -21.891 1 87.94 201 GLY A CA 1
ATOM 1647 C C . GLY A 1 201 ? 1.986 -15.07 -21.875 1 87.94 201 GLY A C 1
ATOM 1648 O O . GLY A 1 201 ? 3.123 -14.812 -21.469 1 87.94 201 GLY A O 1
ATOM 1649 N N . ASP A 1 202 ? 1.143 -14.164 -22.328 1 77.88 202 ASP A N 1
ATOM 1650 C CA . ASP A 1 202 ? 1.467 -12.742 -22.359 1 77.88 202 ASP A CA 1
ATOM 1651 C C . ASP A 1 202 ? 1.191 -12.086 -21 1 77.88 202 ASP A C 1
ATOM 1653 O O . ASP A 1 202 ? 0.046 -12.039 -20.547 1 77.88 202 ASP A O 1
ATOM 1657 N N . THR A 1 203 ? 2.242 -11.695 -20.312 1 68.75 203 THR A N 1
ATOM 1658 C CA . THR A 1 203 ? 2.084 -11.016 -19.031 1 68.75 203 THR A CA 1
ATOM 1659 C C . THR A 1 203 ? 1.958 -9.508 -19.234 1 68.75 203 THR A C 1
ATOM 1661 O O . THR A 1 203 ? 1.663 -8.773 -18.297 1 68.75 203 THR A O 1
ATOM 1664 N N . TYR A 1 204 ? 2.344 -9.031 -20.484 1 54.91 204 TYR A N 1
ATOM 1665 C CA . TYR A 1 204 ? 2.318 -7.613 -20.828 1 54.91 204 TYR A CA 1
ATOM 1666 C C . TYR A 1 204 ? 0.885 -7.113 -20.969 1 54.91 204 TYR A C 1
ATOM 1668 O O . TYR A 1 204 ? 0.641 -5.906 -20.969 1 54.91 204 TYR A O 1
ATOM 1676 N N . GLY A 1 205 ? -0.015 -8.047 -21.188 1 47.72 205 GLY A N 1
ATOM 1677 C CA . GLY A 1 205 ? -1.396 -7.609 -21.328 1 47.72 205 GLY A CA 1
ATOM 1678 C C . GLY A 1 205 ? -1.891 -6.793 -20.156 1 47.72 205 GLY A C 1
ATOM 1679 O O . GLY A 1 205 ? -3.027 -6.316 -20.156 1 47.72 205 GLY A O 1
ATOM 1680 N N . LEU A 1 206 ? -1.092 -6.852 -19.219 1 52.91 206 LEU A N 1
ATOM 1681 C CA . LEU A 1 206 ? -1.511 -5.93 -18.172 1 52.91 206 LEU A CA 1
ATOM 1682 C C . LEU A 1 206 ? -1.353 -4.484 -18.609 1 52.91 206 LEU A C 1
ATOM 1684 O O . LEU A 1 206 ? -0.314 -4.109 -19.172 1 52.91 206 LEU A O 1
ATOM 1688 N N . PRO A 1 207 ? -2.543 -3.826 -18.906 1 44.09 207 PRO A N 1
ATOM 1689 C CA . PRO A 1 207 ? -2.479 -2.451 -19.406 1 44.09 207 PRO A CA 1
ATOM 1690 C C . PRO A 1 207 ? -1.347 -1.646 -18.766 1 44.09 207 PRO A C 1
ATOM 1692 O O . PRO A 1 207 ? -1.186 -1.655 -17.547 1 44.09 207 PRO A O 1
ATOM 1695 N N . LEU A 1 208 ? -0.143 -1.664 -19.547 1 46.75 208 LEU A N 1
ATOM 1696 C CA . LEU A 1 208 ? 0.883 -0.717 -19.125 1 46.75 208 LEU A CA 1
ATOM 1697 C C . LEU A 1 208 ? 0.429 0.719 -19.375 1 46.75 208 LEU A C 1
ATOM 1699 O O . LEU A 1 208 ? -0.24 1.005 -20.375 1 46.75 208 LEU A O 1
ATOM 1703 N N . LEU A 1 209 ? 0.266 1.37 -18.406 1 43.09 209 LEU A N 1
ATOM 1704 C CA . LEU A 1 209 ? 0.062 2.779 -18.734 1 43.09 209 LEU A CA 1
ATOM 1705 C C . LEU A 1 209 ? 1.305 3.373 -19.391 1 43.09 209 LEU A C 1
ATOM 1707 O O . LEU A 1 209 ? 2.43 3.041 -19.016 1 43.09 209 LEU A O 1
ATOM 1711 N N . SER A 1 210 ? 1.306 3.744 -20.766 1 41.88 210 SER A N 1
ATOM 1712 C CA . SER A 1 210 ? 2.348 4.215 -21.672 1 41.88 210 SER A CA 1
ATOM 1713 C C . SER A 1 210 ? 3.533 4.785 -20.906 1 41.88 210 SER A C 1
ATOM 1715 O O . SER A 1 210 ? 4.688 4.523 -21.25 1 41.88 210 SER A O 1
ATOM 1717 N N . ASN A 1 211 ? 3.275 5.625 -19.984 1 42.62 211 ASN A N 1
ATOM 1718 C CA . ASN A 1 211 ? 4.324 6.43 -19.359 1 42.62 211 ASN A CA 1
ATOM 1719 C C . ASN A 1 211 ? 4.551 6.035 -17.906 1 42.62 211 ASN A C 1
ATOM 1721 O O . ASN A 1 211 ? 5.234 6.742 -17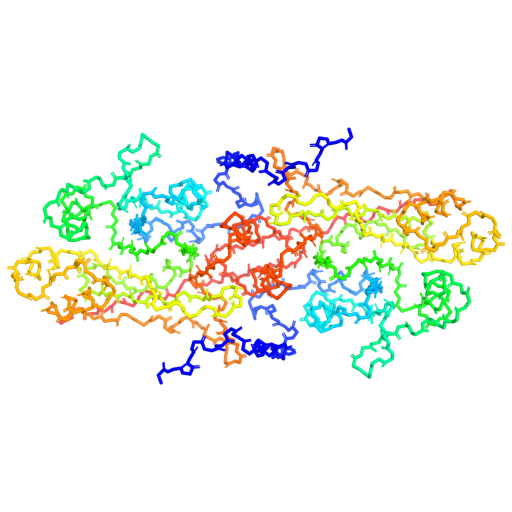.156 1 42.62 211 ASN A O 1
ATOM 1725 N N . GLU A 1 212 ? 4.027 4.84 -17.688 1 51.69 212 GLU A N 1
ATOM 1726 C CA . GLU A 1 212 ? 4.168 4.535 -16.266 1 51.69 212 GLU A CA 1
ATOM 1727 C C . GLU A 1 212 ? 4.992 3.27 -16.062 1 51.69 212 GLU A C 1
ATOM 1729 O O . GLU A 1 212 ? 5.062 2.41 -16.938 1 51.69 212 GLU A O 1
ATOM 1734 N N . CYS A 1 213 ? 5.938 3.266 -15.047 1 54.19 213 CYS A N 1
ATOM 1735 C CA . CYS A 1 213 ? 6.875 2.209 -14.688 1 54.19 213 CYS A CA 1
ATOM 1736 C C . CYS A 1 213 ? 6.164 0.869 -14.555 1 54.19 213 CYS A C 1
ATOM 1738 O O . CYS A 1 213 ? 6.73 -0.175 -14.883 1 54.19 213 CYS A O 1
ATOM 1740 N N . CYS A 1 214 ? 4.93 1.062 -14.008 1 65.44 214 CYS A N 1
ATOM 1741 C CA . CYS A 1 214 ? 4.344 -0.235 -13.688 1 65.44 214 CYS A CA 1
ATOM 1742 C C . CYS A 1 214 ? 2.848 -0.243 -13.969 1 65.44 214 CYS A C 1
ATOM 1744 O O . CYS A 1 214 ? 2.207 0.81 -13.977 1 65.44 214 CYS A O 1
ATOM 1746 N N . SER A 1 215 ? 2.439 -1.253 -14.406 1 73.06 215 SER A N 1
ATOM 1747 C CA . SER A 1 215 ? 1.014 -1.483 -14.617 1 73.06 215 SER A CA 1
ATOM 1748 C C . SER A 1 215 ? 0.228 -1.315 -13.32 1 73.06 215 SER A C 1
ATOM 1750 O O . SER A 1 215 ? 0.681 -1.74 -12.258 1 73.06 215 SER A O 1
ATOM 1752 N N . PRO A 1 216 ? -0.94 -0.634 -13.336 1 79.44 216 PRO A N 1
ATOM 1753 C CA . PRO A 1 216 ? -1.818 -0.623 -12.164 1 79.44 216 PRO A CA 1
ATOM 1754 C C . PRO A 1 216 ? -2.252 -2.023 -11.734 1 79.44 216 PRO A C 1
ATOM 1756 O O . PRO A 1 216 ? -2.76 -2.207 -10.625 1 79.44 216 PRO A O 1
ATOM 1759 N N . TYR A 1 217 ? -1.989 -2.965 -12.633 1 83.75 217 TYR A N 1
ATOM 1760 C CA . TYR A 1 217 ? -2.363 -4.336 -12.312 1 83.75 217 TYR A CA 1
ATOM 1761 C C . TYR A 1 217 ? -1.129 -5.207 -12.102 1 83.75 217 TYR A C 1
ATOM 1763 O O . TYR A 1 217 ? -1.112 -6.375 -12.492 1 83.75 217 TYR A O 1
ATOM 1771 N N . THR A 1 218 ? -0.146 -4.516 -11.531 1 85.69 218 THR A N 1
ATOM 1772 C CA . THR A 1 218 ? 1.059 -5.254 -11.172 1 85.69 218 THR A CA 1
ATOM 1773 C C . THR A 1 218 ? 0.711 -6.469 -10.312 1 85.69 218 THR A C 1
ATOM 1775 O O . THR A 1 218 ? -0.123 -6.375 -9.406 1 85.69 218 THR A O 1
ATOM 1778 N N . ILE A 1 219 ? 1.411 -7.551 -10.547 1 90.62 219 ILE A N 1
ATOM 1779 C CA . ILE A 1 219 ? 1.018 -8.828 -9.953 1 90.62 219 ILE A CA 1
ATOM 1780 C C . ILE A 1 219 ? 1.938 -9.156 -8.781 1 90.62 219 ILE A C 1
ATOM 1782 O O . ILE A 1 219 ? 1.503 -9.75 -7.793 1 90.62 219 ILE A O 1
ATOM 1786 N N . ALA A 1 220 ? 3.215 -8.82 -8.891 1 90.12 220 ALA A N 1
ATOM 1787 C CA . ALA A 1 220 ? 4.152 -9.305 -7.875 1 90.12 220 ALA A CA 1
ATOM 1788 C C . ALA A 1 220 ? 5.145 -8.219 -7.484 1 90.12 220 ALA A C 1
ATOM 1790 O O . ALA A 1 220 ? 5.59 -7.438 -8.328 1 90.12 220 ALA A O 1
ATOM 1791 N N . PHE A 1 221 ? 5.41 -8.273 -6.188 1 86.31 221 PHE A N 1
ATOM 1792 C CA . PHE A 1 221 ? 6.406 -7.379 -5.609 1 86.31 221 PHE A CA 1
ATOM 1793 C C . PHE A 1 221 ? 7.477 -8.172 -4.867 1 86.31 221 PHE A C 1
ATOM 1795 O O . PHE A 1 221 ? 7.188 -9.203 -4.27 1 86.31 221 PHE A O 1
ATOM 1802 N N . THR A 1 222 ? 8.711 -7.707 -4.988 1 82.06 222 THR A N 1
ATOM 1803 C CA . THR A 1 222 ? 9.773 -8.25 -4.145 1 82.06 222 THR A CA 1
ATOM 1804 C C . THR A 1 222 ? 10.445 -7.137 -3.348 1 82.06 222 THR A C 1
ATOM 1806 O O . THR A 1 222 ? 10.352 -5.961 -3.705 1 82.06 222 THR A O 1
ATOM 1809 N N . PHE A 1 223 ? 10.969 -7.527 -2.191 1 72.19 223 PHE A N 1
ATOM 1810 C CA . PHE A 1 223 ? 11.633 -6.57 -1.311 1 72.19 223 PHE A CA 1
ATOM 1811 C C . PHE A 1 223 ? 12.766 -7.234 -0.546 1 72.19 223 PHE A C 1
ATOM 1813 O O . PHE A 1 223 ? 12.688 -8.414 -0.202 1 72.19 223 PHE A O 1
ATOM 1820 N N . GLN A 1 224 ? 13.867 -6.59 -0.555 1 61.47 224 GLN A N 1
ATOM 1821 C CA . GLN A 1 224 ? 15.055 -7.148 0.095 1 61.47 224 GLN A CA 1
ATOM 1822 C C . GLN A 1 224 ? 15.07 -6.805 1.582 1 61.47 224 GLN A C 1
ATOM 1824 O O . GLN A 1 224 ? 15.57 -7.586 2.396 1 61.47 224 GLN A O 1
ATOM 1829 N N . SER A 1 225 ? 14.57 -5.562 1.822 1 54.66 225 SER A N 1
ATOM 1830 C CA . SER A 1 225 ? 14.805 -5.098 3.186 1 54.66 225 SER A CA 1
ATOM 1831 C C . SER A 1 225 ? 13.781 -5.684 4.152 1 54.66 225 SER A C 1
ATOM 1833 O O . SER A 1 225 ? 12.648 -5.984 3.76 1 54.66 225 SER A O 1
ATOM 1835 N N . ARG A 1 226 ? 14.242 -6.125 5.242 1 51.59 226 ARG A N 1
ATOM 1836 C CA . ARG A 1 226 ? 13.414 -6.66 6.312 1 51.59 226 ARG A CA 1
ATOM 1837 C C . ARG A 1 226 ? 12.344 -5.66 6.73 1 51.59 226 ARG A C 1
ATOM 1839 O O . ARG A 1 226 ? 11.406 -6.008 7.453 1 51.59 226 ARG A O 1
ATOM 1846 N N . ASP A 1 227 ? 12.547 -4.402 6.258 1 48.22 227 ASP A N 1
ATOM 1847 C CA . ASP A 1 227 ? 11.727 -3.35 6.84 1 48.22 227 ASP A CA 1
ATOM 1848 C C . ASP A 1 227 ? 10.359 -3.283 6.16 1 48.22 227 ASP A C 1
ATOM 1850 O O . ASP A 1 227 ? 9.344 -3.08 6.824 1 48.22 227 ASP A O 1
ATOM 1854 N N . VAL A 1 228 ? 10.453 -3.293 4.707 1 54.47 228 VAL A N 1
ATOM 1855 C CA . VAL A 1 228 ? 9.109 -3.402 4.133 1 54.47 228 VAL A CA 1
ATOM 1856 C C . VAL A 1 228 ? 8.625 -4.848 4.227 1 54.47 228 VAL A C 1
ATOM 1858 O O . VAL A 1 228 ? 9.266 -5.762 3.703 1 54.47 228 VAL A O 1
ATOM 1861 N N . ASN A 1 229 ? 7.637 -5.02 5.129 1 69.69 229 ASN A N 1
ATOM 1862 C CA . ASN A 1 229 ? 7.25 -6.422 5.25 1 69.69 229 ASN A CA 1
ATOM 1863 C C . ASN A 1 229 ? 5.883 -6.688 4.629 1 69.69 229 ASN A C 1
ATOM 1865 O O . ASN A 1 229 ? 5.16 -5.75 4.289 1 69.69 229 ASN A O 1
ATOM 1869 N N . MET A 1 230 ? 5.684 -7.855 4.324 1 79.62 230 MET A N 1
ATOM 1870 C CA . MET A 1 230 ? 4.484 -8.352 3.656 1 79.62 230 MET A CA 1
ATOM 1871 C C . MET A 1 230 ? 3.223 -7.859 4.355 1 79.62 230 MET A C 1
ATOM 1873 O O . MET A 1 230 ? 2.219 -7.57 3.705 1 79.62 230 MET A O 1
ATOM 1877 N N . ALA A 1 231 ? 3.426 -7.559 5.547 1 78.62 231 ALA A N 1
ATOM 1878 C CA . ALA A 1 231 ? 2.275 -7.094 6.312 1 78.62 231 ALA A CA 1
ATOM 1879 C C . ALA A 1 231 ? 1.939 -5.645 5.969 1 78.62 231 ALA A C 1
ATOM 1881 O O . ALA A 1 231 ? 0.766 -5.27 5.918 1 78.62 231 ALA A O 1
ATOM 1882 N N . VAL A 1 232 ? 2.982 -4.887 5.77 1 80 232 VAL A N 1
ATOM 1883 C CA . VAL A 1 232 ? 2.781 -3.486 5.418 1 80 232 VAL A CA 1
ATOM 1884 C C . VAL A 1 232 ? 2.127 -3.389 4.039 1 80 232 VAL A C 1
ATOM 1886 O O . VAL A 1 232 ? 1.178 -2.625 3.85 1 80 232 VAL A O 1
ATOM 1889 N N . ILE A 1 233 ? 2.617 -4.184 3.111 1 85.5 233 ILE A N 1
ATOM 1890 C CA . ILE A 1 233 ? 2.037 -4.191 1.773 1 85.5 233 ILE A CA 1
ATOM 1891 C C . ILE A 1 233 ? 0.566 -4.598 1.851 1 85.5 233 ILE A C 1
ATOM 1893 O O . ILE A 1 233 ? -0.296 -3.949 1.253 1 85.5 233 ILE A O 1
ATOM 1897 N N . GLU A 1 234 ? 0.309 -5.613 2.613 1 86.56 234 GLU A N 1
ATOM 1898 C CA . GLU A 1 234 ? -1.054 -6.102 2.809 1 86.56 234 GLU A CA 1
ATOM 1899 C C . GLU A 1 234 ? -1.95 -5.012 3.391 1 86.56 234 GLU A C 1
ATOM 1901 O O . GLU A 1 234 ? -3.068 -4.801 2.916 1 86.56 234 GLU A O 1
ATOM 1906 N N . PHE A 1 235 ? -1.414 -4.34 4.348 1 83.06 235 PHE A N 1
ATOM 1907 C CA . PHE A 1 235 ? -2.154 -3.287 5.035 1 83.06 235 PHE A CA 1
ATOM 1908 C C . PHE A 1 235 ? -2.477 -2.141 4.082 1 83.06 235 PHE A C 1
ATOM 1910 O O . PHE A 1 235 ? -3.629 -1.716 3.984 1 83.06 235 PHE A O 1
ATOM 1917 N N . LEU A 1 236 ? -1.547 -1.721 3.381 1 86.31 236 LEU A N 1
ATOM 1918 C CA . LEU A 1 236 ? -1.71 -0.577 2.49 1 86.31 236 LEU A CA 1
ATOM 1919 C C . LEU A 1 236 ? -2.631 -0.923 1.324 1 86.31 236 LEU A C 1
ATOM 1921 O O . LEU A 1 236 ? -3.488 -0.123 0.947 1 86.31 236 LEU A O 1
ATOM 1925 N N . LEU A 1 237 ? -2.547 -2.084 0.818 1 87.75 237 LEU A N 1
ATOM 1926 C CA . LEU A 1 237 ? -3.295 -2.453 -0.379 1 87.75 237 LEU A CA 1
ATOM 1927 C C . LEU A 1 237 ? -4.73 -2.82 -0.029 1 87.75 237 LEU A C 1
ATOM 1929 O O . LEU A 1 237 ? -5.656 -2.514 -0.785 1 87.75 237 LEU A O 1
ATOM 1933 N N . TYR A 1 238 ? -4.922 -3.445 1.123 1 86.62 238 TYR A N 1
ATOM 1934 C CA . TYR A 1 238 ? -6.215 -4.098 1.295 1 86.62 238 TYR A CA 1
ATOM 1935 C C . TYR A 1 238 ? -6.98 -3.496 2.467 1 86.62 238 TYR A C 1
ATOM 1937 O O . TYR A 1 238 ? -8.195 -3.693 2.592 1 86.62 238 TYR A O 1
ATOM 1945 N N . ARG A 1 239 ? -6.297 -2.775 3.246 1 80.88 239 ARG A N 1
ATOM 1946 C CA . ARG A 1 239 ? -6.984 -2.301 4.441 1 80.88 239 ARG A CA 1
ATOM 1947 C C . ARG A 1 239 ? -7.258 -0.803 4.359 1 80.88 239 ARG A C 1
ATOM 1949 O O . ARG A 1 239 ? -8.297 -0.328 4.824 1 80.88 239 ARG A O 1
ATOM 1956 N N . ILE A 1 240 ? -6.309 -0.103 3.83 1 85.19 240 ILE A N 1
ATOM 1957 C CA . ILE A 1 240 ? -6.43 1.351 3.82 1 85.19 240 ILE A CA 1
ATOM 1958 C C . ILE A 1 240 ? -7.359 1.783 2.688 1 85.19 240 ILE A C 1
ATOM 1960 O O . ILE A 1 240 ? -7.207 1.339 1.547 1 85.19 240 ILE A O 1
ATOM 1964 N N . HIS A 1 241 ? -8.297 2.586 3.1 1 83.31 241 HIS A N 1
ATOM 1965 C CA . HIS A 1 241 ? -9.203 3.223 2.146 1 83.31 241 HIS A CA 1
ATOM 1966 C C . HIS A 1 241 ? -8.914 4.715 2.025 1 83.31 241 HIS A C 1
ATOM 1968 O O . HIS A 1 241 ? -8.617 5.375 3.023 1 83.31 241 HIS A O 1
ATOM 1974 N N . LYS A 1 242 ? -8.898 5.184 0.805 1 86.56 242 LYS A N 1
ATOM 1975 C CA . LYS A 1 242 ? -8.852 6.621 0.549 1 86.56 242 LYS A CA 1
ATOM 1976 C C . LYS A 1 242 ? -10.25 7.188 0.311 1 86.56 242 LYS A C 1
ATOM 1978 O O . LYS A 1 242 ? -10.844 6.953 -0.739 1 86.56 242 LYS A O 1
ATOM 1983 N N . PHE A 1 243 ? -10.641 7.883 1.309 1 80.06 243 PHE A N 1
ATOM 1984 C CA . PHE A 1 243 ? -12.039 8.305 1.272 1 80.06 243 PHE A CA 1
ATOM 1985 C C . PHE A 1 243 ? -12.352 9.047 -0.022 1 80.06 243 PHE A C 1
ATOM 1987 O O . PHE A 1 243 ? -11.617 9.961 -0.41 1 80.06 243 PHE A O 1
ATOM 1994 N N . GLY A 1 244 ? -13.492 8.492 -0.702 1 77.19 244 GLY A N 1
ATOM 1995 C CA . GLY A 1 244 ? -14 9.164 -1.885 1 77.19 244 GLY A CA 1
ATOM 1996 C C . GLY A 1 244 ? -13.344 8.695 -3.17 1 77.19 244 GLY A C 1
ATOM 1997 O O . GLY A 1 244 ? -13.742 9.102 -4.262 1 77.19 244 GLY A O 1
ATOM 1998 N N . LEU A 1 245 ? -12.242 7.957 -3.039 1 76.44 245 LEU A N 1
ATOM 1999 C CA . LEU A 1 245 ? -11.609 7.367 -4.215 1 76.44 245 LEU A CA 1
ATOM 2000 C C . LEU A 1 245 ? -12.047 5.914 -4.395 1 76.44 245 LEU A C 1
ATOM 2002 O O . LEU A 1 245 ? -11.883 5.098 -3.484 1 76.44 245 LEU A O 1
ATOM 2006 N N . SER A 1 246 ? -12.82 5.695 -5.414 1 70.69 246 SER A N 1
ATOM 2007 C CA . SER A 1 246 ? -13.289 4.332 -5.648 1 70.69 246 SER A CA 1
ATOM 2008 C C . SER A 1 246 ? -12.828 3.812 -7.004 1 70.69 246 SER A C 1
ATOM 2010 O O . SER A 1 246 ? -12.797 4.559 -7.984 1 70.69 246 SER A O 1
ATOM 2012 N N . GLN A 1 247 ? -12.344 2.582 -6.863 1 64.88 247 GLN A N 1
ATOM 2013 C CA . GLN A 1 247 ? -12.047 1.917 -8.125 1 64.88 247 GLN A CA 1
ATOM 2014 C C . GLN A 1 247 ? -13.297 1.284 -8.727 1 64.88 247 GLN A C 1
ATOM 2016 O O . GLN A 1 247 ? -14.133 0.736 -7.996 1 64.88 247 GLN A O 1
ATOM 2021 N N . VAL A 1 248 ? -13.641 1.681 -9.953 1 55.44 248 VAL A N 1
ATOM 2022 C CA . VAL A 1 248 ? -14.773 1.067 -10.633 1 55.44 248 VAL A CA 1
ATOM 2023 C C . VAL A 1 248 ? -14.273 0.06 -11.664 1 55.44 248 VAL A C 1
ATOM 2025 O O . VAL A 1 248 ? -13.43 0.385 -12.5 1 55.44 248 VAL A O 1
ATOM 2028 N N . PHE A 1 249 ? -14.43 -1.213 -11.266 1 56.28 249 PHE A N 1
ATOM 2029 C CA . PHE A 1 249 ? -14.078 -2.217 -12.266 1 56.28 249 PHE A CA 1
ATOM 2030 C C . PHE A 1 249 ? -15.289 -2.598 -13.102 1 56.28 249 PHE A C 1
ATOM 2032 O O . PHE A 1 249 ? -16.391 -2.73 -12.578 1 56.28 249 PHE A O 1
ATOM 2039 N N . GLN A 1 250 ? -15.203 -2.234 -14.336 1 54.31 250 GLN A N 1
ATOM 2040 C CA . GLN A 1 250 ? -16.344 -2.553 -15.18 1 54.31 250 GLN A CA 1
ATOM 2041 C C . GLN A 1 250 ? -16.453 -4.055 -15.414 1 54.31 250 GLN A C 1
ATOM 2043 O O . GLN A 1 250 ? -15.727 -4.84 -14.797 1 54.31 250 GLN A O 1
ATOM 2048 N N . LYS A 1 251 ? -16.125 -4.531 -16.734 1 56.69 251 LYS A N 1
ATOM 2049 C CA . LYS A 1 251 ? -16.438 -5.824 -17.328 1 56.69 251 LYS A CA 1
ATOM 2050 C C . LYS A 1 251 ? -15.203 -6.715 -17.406 1 56.69 251 LYS A C 1
ATOM 2052 O O . LYS A 1 251 ? -14.094 -6.227 -17.641 1 56.69 251 LYS A O 1
ATOM 2057 N N . LEU A 1 252 ? -15.375 -7.988 -16.891 1 57.53 252 LEU A N 1
ATOM 2058 C CA . LEU A 1 252 ? -14.367 -9.023 -17.125 1 57.53 252 LEU A CA 1
ATOM 2059 C C . LEU A 1 252 ? -14.07 -9.164 -18.609 1 57.53 252 LEU A C 1
ATOM 2061 O O . LEU A 1 252 ? -14.969 -9.031 -19.438 1 57.53 252 LEU A O 1
ATOM 2065 N N . PRO A 1 253 ? -12.734 -9.219 -18.922 1 53.84 253 PRO A N 1
ATOM 2066 C CA . PRO A 1 253 ? -12.43 -9.469 -20.328 1 53.84 253 PRO A CA 1
ATOM 2067 C C . PRO A 1 253 ? -13.023 -10.781 -20.828 1 53.84 253 PRO A C 1
ATOM 2069 O O . PRO A 1 253 ? -13.43 -11.633 -20.031 1 53.84 253 PRO A O 1
ATOM 2072 N N . GLU A 1 254 ? -13.297 -10.82 -22.156 1 52.25 254 GLU A N 1
ATOM 2073 C CA . GLU A 1 254 ? -13.742 -12.062 -22.781 1 52.25 254 GLU A CA 1
ATOM 2074 C C . GLU A 1 254 ? -12.672 -13.141 -22.672 1 52.25 254 GLU A C 1
ATOM 2076 O O . GLU A 1 254 ? -11.477 -12.859 -22.766 1 52.25 254 GLU A O 1
ATOM 2081 N N . LYS A 1 255 ? -13.078 -14.289 -22.172 1 54.5 255 LYS A N 1
ATOM 2082 C CA . LYS A 1 255 ? -12.172 -15.43 -22.094 1 54.5 255 LYS A CA 1
ATOM 2083 C C . LYS A 1 255 ? -11.562 -15.734 -23.469 1 54.5 255 LYS A C 1
ATOM 2085 O O . LYS A 1 255 ? -12.258 -15.664 -24.484 1 54.5 255 LYS A O 1
ATOM 2090 N N . GLN A 1 256 ? -10.258 -15.625 -23.625 1 45.72 256 GLN A N 1
ATOM 2091 C CA . GLN A 1 256 ? -9.617 -16.031 -24.875 1 45.72 256 GLN A CA 1
ATOM 2092 C C . GLN A 1 256 ? -9.727 -17.531 -25.094 1 45.72 256 GLN A C 1
ATOM 2094 O O . GLN A 1 256 ? -9.359 -18.328 -24.203 1 45.72 256 GLN A O 1
ATOM 2099 N N . TYR A 1 257 ? -10.82 -18.016 -25.719 1 37.69 257 TYR A N 1
ATOM 2100 C CA . TYR A 1 257 ? -10.883 -19.422 -26.109 1 37.69 257 TYR A CA 1
ATOM 2101 C C . TYR A 1 257 ? -9.805 -19.734 -27.156 1 37.69 257 TYR A C 1
ATOM 2103 O O . TYR A 1 257 ? -9.719 -19.078 -28.188 1 37.69 257 TYR A O 1
ATOM 2111 N N . ILE A 1 258 ? -8.656 -19.953 -26.688 1 33.28 258 ILE A N 1
ATOM 2112 C CA . ILE A 1 258 ? -7.781 -20.516 -27.719 1 33.28 258 ILE A CA 1
ATOM 2113 C C . ILE A 1 258 ? -8.43 -21.766 -28.312 1 33.28 258 ILE A C 1
ATOM 2115 O O . ILE A 1 258 ? -8.766 -22.703 -27.594 1 33.28 258 ILE A O 1
ATOM 2119 N N . ASN A 1 259 ? -9.062 -21.656 -29.469 1 28.3 259 ASN A N 1
ATOM 2120 C CA . ASN A 1 259 ? -9.469 -22.812 -30.281 1 28.3 259 ASN A CA 1
ATOM 2121 C C . ASN A 1 259 ? -8.32 -23.797 -30.453 1 28.3 259 ASN A C 1
ATOM 2123 O O . ASN A 1 259 ? -7.277 -23.453 -31.016 1 28.3 259 ASN A O 1
ATOM 2127 N N . LEU A 1 260 ? -8.203 -24.703 -29.531 1 27.55 260 LEU A N 1
ATOM 2128 C CA . LEU A 1 260 ? -7.449 -25.891 -29.938 1 27.55 260 LEU A CA 1
ATOM 2129 C C . LEU A 1 260 ? -8.062 -26.531 -31.172 1 27.55 260 LEU A C 1
ATOM 2131 O O . LEU A 1 260 ? -9.156 -27.109 -31.094 1 27.55 260 LEU A O 1
ATOM 2135 N N . GLY A 1 261 ? -8.227 -25.781 -32.281 1 25.39 261 GLY A N 1
ATOM 2136 C CA . GLY A 1 261 ? -8.344 -26.609 -33.469 1 25.39 261 GLY A CA 1
ATOM 2137 C C . GLY A 1 261 ? -7.086 -27.406 -33.781 1 25.39 261 GLY A C 1
ATOM 2138 O O . GLY A 1 261 ? -5.988 -27 -33.406 1 25.39 261 GLY A O 1
ATOM 2139 N N . MET B 1 1 ? 19.391 -5.91 -22.578 1 18.89 1 MET B N 1
ATOM 2140 C CA . MET B 1 1 ? 18.75 -6.934 -21.766 1 18.89 1 MET B CA 1
ATOM 2141 C C . MET B 1 1 ? 18.703 -6.508 -20.297 1 18.89 1 MET B C 1
ATOM 2143 O O . MET B 1 1 ? 17.969 -7.082 -19.5 1 18.89 1 MET B O 1
ATOM 2147 N N . THR B 1 2 ? 19.75 -5.789 -19.859 1 22.52 2 THR B N 1
ATOM 2148 C CA . THR B 1 2 ? 20.297 -5.148 -18.672 1 22.52 2 THR B CA 1
ATOM 2149 C C . THR B 1 2 ? 19.422 -3.979 -18.234 1 22.52 2 THR B C 1
ATOM 2151 O O . THR B 1 2 ? 19.516 -3.516 -17.094 1 22.52 2 THR B O 1
ATOM 2154 N N . GLU B 1 3 ? 18.875 -3.301 -19.219 1 23.11 3 GLU B N 1
ATOM 2155 C CA . GLU B 1 3 ? 18.297 -1.966 -19.062 1 23.11 3 GLU B CA 1
ATOM 2156 C C . GLU B 1 3 ? 17.016 -2.004 -18.234 1 23.11 3 GLU B C 1
ATOM 2158 O O . GLU B 1 3 ? 16.484 -0.958 -17.844 1 23.11 3 GLU B O 1
ATOM 2163 N N . SER B 1 4 ? 16.438 -3.125 -18.328 1 25.03 4 SER B N 1
ATOM 2164 C CA . SER B 1 4 ? 15.039 -3.057 -17.922 1 25.03 4 SER B CA 1
ATOM 2165 C C . SER B 1 4 ? 14.906 -2.955 -16.406 1 25.03 4 SER B C 1
ATOM 2167 O O . SER B 1 4 ? 13.82 -2.684 -15.891 1 25.03 4 SER B O 1
ATOM 2169 N N . ASN B 1 5 ? 15.883 -3.568 -15.664 1 27.8 5 ASN B N 1
ATOM 2170 C CA . ASN B 1 5 ? 15.828 -3.83 -14.227 1 27.8 5 ASN B CA 1
ATOM 2171 C C . ASN B 1 5 ? 16.094 -2.566 -13.414 1 27.8 5 ASN B C 1
ATOM 2173 O O . ASN B 1 5 ? 16.141 -2.613 -12.188 1 27.8 5 ASN B O 1
ATOM 2177 N N . ALA B 1 6 ? 16.984 -1.673 -14.031 1 25.84 6 ALA B N 1
ATOM 2178 C CA . ALA B 1 6 ? 17.469 -0.415 -13.469 1 25.84 6 ALA B CA 1
ATOM 2179 C C . ALA B 1 6 ? 16.312 0.493 -13.07 1 25.84 6 ALA B C 1
ATOM 2181 O O . ALA B 1 6 ? 16.516 1.666 -12.75 1 25.84 6 ALA B O 1
ATOM 2182 N N . TYR B 1 7 ? 15.188 0.079 -13.359 1 27.69 7 TYR B N 1
ATOM 2183 C CA . TYR B 1 7 ? 14.102 1.055 -13.367 1 27.69 7 TYR B CA 1
ATOM 2184 C C . TYR B 1 7 ? 13.836 1.582 -11.961 1 27.69 7 TYR B C 1
ATOM 2186 O O . TYR B 1 7 ? 13.438 2.736 -11.797 1 27.69 7 TYR B O 1
ATOM 2194 N N . PHE B 1 8 ? 13.977 0.57 -10.992 1 29.34 8 PHE B N 1
ATOM 2195 C CA . PHE B 1 8 ? 13.664 1.191 -9.711 1 29.34 8 PHE B CA 1
ATOM 2196 C C . PHE B 1 8 ? 14.836 2.037 -9.219 1 29.34 8 PHE B C 1
ATOM 2198 O O . PHE B 1 8 ? 14.789 2.598 -8.125 1 29.34 8 PHE B O 1
ATOM 2205 N N . ARG B 1 9 ? 16.156 1.655 -9.406 1 30.47 9 ARG B N 1
ATOM 2206 C CA . ARG B 1 9 ? 17.25 2.504 -8.961 1 30.47 9 ARG B CA 1
ATOM 2207 C C . ARG B 1 9 ? 16.969 3.971 -9.266 1 30.47 9 ARG B C 1
ATOM 2209 O O . ARG B 1 9 ? 17.234 4.848 -8.438 1 30.47 9 ARG B O 1
ATOM 2216 N N . GLU B 1 10 ? 17.547 4.359 -10.539 1 28.8 10 GLU B N 1
ATOM 2217 C CA . GLU B 1 10 ? 17.5 5.793 -10.82 1 28.8 10 GLU B CA 1
ATOM 2218 C C . GLU B 1 10 ? 16.172 6.391 -10.359 1 28.8 10 GLU B C 1
ATOM 2220 O O . GLU B 1 10 ? 15.266 5.668 -9.938 1 28.8 10 GLU B O 1
ATOM 2225 N N . GLU B 1 11 ? 15.758 7.5 -11.273 1 27.39 11 GLU B N 1
ATOM 2226 C CA . GLU B 1 11 ? 14.562 8.336 -11.164 1 27.39 11 GLU B CA 1
ATOM 2227 C C . GLU B 1 11 ? 13.305 7.492 -11.031 1 27.39 11 GLU B C 1
ATOM 2229 O O . GLU B 1 11 ? 12.852 6.883 -12.008 1 27.39 11 GLU B O 1
ATOM 2234 N N . ILE B 1 12 ? 13.289 6.355 -10.273 1 32.53 12 ILE B N 1
ATOM 2235 C CA . ILE B 1 12 ? 11.859 6.633 -10.188 1 32.53 12 ILE B CA 1
ATOM 2236 C C . ILE B 1 12 ? 11.594 8.102 -10.531 1 32.53 12 ILE B C 1
ATOM 2238 O O . ILE B 1 12 ? 11.961 8.992 -9.766 1 32.53 12 ILE B O 1
ATOM 2242 N N . ASP B 1 13 ? 12.312 8.414 -11.5 1 31.22 13 ASP B N 1
ATOM 2243 C CA . ASP B 1 13 ? 12.055 9.789 -11.922 1 31.22 13 ASP B CA 1
ATOM 2244 C C . ASP B 1 13 ? 10.781 10.328 -11.273 1 31.22 13 ASP B C 1
ATOM 2246 O O . ASP B 1 13 ? 9.688 9.805 -11.5 1 31.22 13 ASP B O 1
ATOM 2250 N N . TYR B 1 14 ? 11.047 10.578 -9.992 1 30.45 14 TYR B N 1
ATOM 2251 C CA . TYR B 1 14 ? 10.07 11.453 -9.352 1 30.45 14 TYR B CA 1
ATOM 2252 C C . TYR B 1 14 ? 9.211 12.164 -10.391 1 30.45 14 TYR B C 1
ATOM 2254 O O . TYR B 1 14 ? 8.336 12.961 -10.039 1 30.45 14 TYR B O 1
ATOM 2262 N N . LYS B 1 15 ? 9.992 12.289 -11.562 1 31.36 15 LYS B N 1
ATOM 2263 C CA . LYS B 1 15 ? 9.07 12.711 -12.617 1 31.36 15 LYS B CA 1
ATOM 2264 C C . LYS B 1 15 ? 7.961 11.68 -12.812 1 31.36 15 LYS B C 1
ATOM 2266 O O . LYS B 1 15 ? 7.926 10.992 -13.836 1 31.36 15 LYS B O 1
ATOM 2271 N N . VAL B 1 16 ? 8.188 10.57 -12.07 1 35.66 16 VAL B N 1
ATOM 2272 C CA . VAL B 1 16 ? 6.84 10.031 -12.219 1 35.66 16 VAL B CA 1
ATOM 2273 C C . VAL B 1 16 ? 5.875 11.133 -12.625 1 35.66 16 VAL B C 1
ATOM 2275 O O . VAL B 1 16 ? 5.684 12.109 -11.891 1 35.66 16 VAL B O 1
ATOM 2278 N N . ARG B 1 17 ? 5.93 11.258 -13.812 1 32.62 17 ARG B N 1
ATOM 2279 C CA . ARG B 1 17 ? 5.191 12.219 -14.617 1 32.62 17 ARG B CA 1
ATOM 2280 C C . ARG B 1 17 ? 3.93 12.68 -13.898 1 32.62 17 ARG B C 1
ATOM 2282 O O . ARG B 1 17 ? 3.355 11.938 -13.102 1 32.62 17 ARG B O 1
ATOM 2289 N N . ASP B 1 18 ? 3.969 13.914 -13.555 1 32.91 18 ASP B N 1
ATOM 2290 C CA . ASP B 1 18 ? 2.863 14.797 -13.211 1 32.91 18 ASP B CA 1
ATOM 2291 C C . ASP B 1 18 ? 1.518 14.125 -13.461 1 32.91 18 ASP B C 1
ATOM 2293 O O . ASP B 1 18 ? 0.517 14.797 -13.719 1 32.91 18 ASP B O 1
ATOM 2297 N N . ASP B 1 19 ? 1.612 12.914 -14 1 34.28 19 ASP B N 1
ATOM 2298 C CA . ASP B 1 19 ? 0.191 12.688 -14.242 1 34.28 19 ASP B CA 1
ATOM 2299 C C . ASP B 1 19 ? -0.586 12.609 -12.93 1 34.28 19 ASP B C 1
ATOM 2301 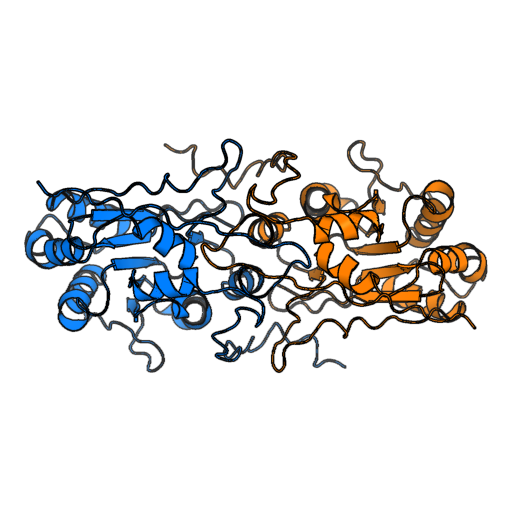O O . ASP B 1 19 ? -0.569 11.586 -12.25 1 34.28 19 ASP B O 1
ATOM 2305 N N . SER B 1 20 ? -0.518 13.617 -12.172 1 35.91 20 SER B N 1
ATOM 2306 C CA . SER B 1 20 ? -1.498 13.922 -11.141 1 35.91 20 SER B CA 1
ATOM 2307 C C . SER B 1 20 ? -2.611 12.883 -11.102 1 35.91 20 SER B C 1
ATOM 2309 O O . SER B 1 20 ? -3.289 12.719 -10.086 1 35.91 20 SER B O 1
ATOM 2311 N N . ASN B 1 21 ? -3.049 12.547 -12.258 1 36.19 21 ASN B N 1
ATOM 2312 C CA . ASN B 1 21 ? -4.301 11.812 -12.383 1 36.19 21 ASN B CA 1
ATOM 2313 C C . ASN B 1 21 ? -4.082 10.305 -12.273 1 36.19 21 ASN B C 1
ATOM 2315 O O . ASN B 1 21 ? -4.254 9.57 -13.242 1 36.19 21 ASN B O 1
ATOM 2319 N N . PHE B 1 22 ? -3.131 10.047 -11.523 1 42.75 22 PHE B N 1
ATOM 2320 C CA . PHE B 1 22 ? -2.916 8.617 -11.359 1 42.75 22 PHE B CA 1
ATOM 2321 C C . PHE B 1 22 ? -4.227 7.902 -11.062 1 42.75 22 PHE B C 1
ATOM 2323 O O . PHE B 1 22 ? -4.23 6.73 -10.672 1 42.75 22 PHE B O 1
ATOM 2330 N N . VAL B 1 23 ? -5.191 8.68 -10.633 1 43.88 23 VAL B N 1
ATOM 2331 C CA . VAL B 1 23 ? -6.434 7.93 -10.469 1 43.88 23 VAL B CA 1
ATOM 2332 C C . VAL B 1 23 ? -6.789 7.223 -11.781 1 43.88 23 VAL B C 1
ATOM 2334 O O . VAL B 1 23 ? -6.852 7.855 -12.836 1 43.88 23 VAL B O 1
ATOM 2337 N N . SER B 1 24 ? -6.531 5.992 -11.828 1 47.47 24 SER B N 1
ATOM 2338 C CA . SER B 1 24 ? -6.93 5.176 -12.977 1 47.47 24 SER B CA 1
ATOM 2339 C C . SER B 1 24 ? -8.141 5.77 -13.68 1 47.47 24 SER B C 1
ATOM 2341 O O . SER B 1 24 ? -9.008 6.367 -13.039 1 47.47 24 SER B O 1
ATOM 2343 N N . LYS B 1 25 ? -8.062 6.016 -14.953 1 49.62 25 LYS B N 1
ATOM 2344 C CA . LYS B 1 25 ? -9.211 6.406 -15.766 1 49.62 25 LYS B CA 1
ATOM 2345 C C . LYS B 1 25 ? -10.484 5.707 -15.289 1 49.62 25 LYS B C 1
ATOM 2347 O O . LYS B 1 25 ? -11.594 6.176 -15.547 1 49.62 25 LYS B O 1
ATOM 2352 N N . HIS B 1 26 ? -10.305 4.805 -14.422 1 54.19 26 HIS B N 1
ATOM 2353 C CA . HIS B 1 26 ? -11.477 4.047 -14.008 1 54.19 26 HIS B CA 1
ATOM 2354 C C . HIS B 1 26 ? -11.812 4.316 -12.547 1 54.19 26 HIS B C 1
ATOM 2356 O O . HIS B 1 26 ? -12.578 3.568 -11.93 1 54.19 26 HIS B O 1
ATOM 2362 N N . ALA B 1 27 ? -11.133 5.359 -12.078 1 61.94 27 ALA B N 1
ATOM 2363 C CA . ALA B 1 27 ? -11.484 5.668 -10.695 1 61.94 27 ALA B CA 1
ATOM 2364 C C . ALA B 1 27 ? -12.531 6.777 -10.625 1 61.94 27 ALA B C 1
ATOM 2366 O O . ALA B 1 27 ? -12.531 7.688 -11.453 1 61.94 27 ALA B O 1
ATOM 2367 N N . ASN B 1 28 ? -13.633 6.523 -9.898 1 66.19 28 ASN B N 1
ATOM 2368 C CA . ASN B 1 28 ? -14.508 7.625 -9.523 1 66.19 28 ASN B CA 1
ATOM 2369 C C . ASN B 1 28 ? -13.883 8.5 -8.438 1 66.19 28 ASN B C 1
ATOM 2371 O O . ASN B 1 28 ? -13.664 8.039 -7.316 1 66.19 28 ASN B O 1
ATOM 2375 N N . THR B 1 29 ? -13.492 9.688 -8.859 1 74.75 29 THR B N 1
ATOM 2376 C CA . THR B 1 29 ? -12.812 10.594 -7.941 1 74.75 29 THR B CA 1
ATOM 2377 C C . THR B 1 29 ? -13.711 11.766 -7.562 1 74.75 29 THR B C 1
ATOM 2379 O O . THR B 1 29 ? -13.258 12.734 -6.965 1 74.75 29 THR B O 1
ATOM 2382 N N . ASP B 1 30 ? -14.938 11.664 -7.793 1 74.31 30 ASP B N 1
ATOM 2383 C CA . ASP B 1 30 ? -15.828 12.82 -7.652 1 74.31 30 ASP B CA 1
ATOM 2384 C C . ASP B 1 30 ? -15.875 13.297 -6.203 1 74.31 30 ASP B C 1
ATOM 2386 O O . ASP B 1 30 ? -15.68 14.484 -5.93 1 74.31 30 ASP B O 1
ATOM 2390 N N . ILE B 1 31 ? -16.125 12.406 -5.359 1 78.19 31 ILE B N 1
ATOM 2391 C CA . ILE B 1 31 ? -16.25 12.758 -3.951 1 78.19 31 ILE B CA 1
ATOM 2392 C C . ILE B 1 31 ? -14.93 13.32 -3.438 1 78.19 31 ILE B C 1
ATOM 2394 O O . ILE B 1 31 ? -14.914 14.344 -2.75 1 78.19 31 ILE B O 1
ATOM 2398 N N . ALA B 1 32 ? -13.852 12.695 -3.814 1 82.12 32 ALA B N 1
ATOM 2399 C CA . ALA B 1 32 ? -12.539 13.164 -3.391 1 82.12 32 ALA B CA 1
ATOM 2400 C C . ALA B 1 32 ? -12.25 14.562 -3.941 1 82.12 32 ALA B C 1
ATOM 2402 O O . ALA B 1 32 ? -11.695 15.414 -3.238 1 82.12 32 ALA B O 1
ATOM 2403 N N . ASN B 1 33 ? -12.711 14.773 -5.102 1 82.94 33 ASN B N 1
ATOM 2404 C CA . ASN B 1 33 ? -12.523 16.078 -5.715 1 82.94 33 ASN B CA 1
ATOM 2405 C C . ASN B 1 33 ? -13.367 17.141 -5.02 1 82.94 33 ASN B C 1
ATOM 2407 O O . ASN B 1 33 ? -12.914 18.281 -4.828 1 82.94 33 ASN B O 1
ATOM 2411 N N . ASP B 1 34 ? -14.531 16.797 -4.684 1 83.31 34 ASP B N 1
ATOM 2412 C CA . ASP B 1 34 ? -15.383 17.719 -3.949 1 83.31 34 ASP B CA 1
ATOM 2413 C C . ASP B 1 34 ? -14.766 18.094 -2.6 1 83.31 34 ASP B C 1
ATOM 2415 O O . ASP B 1 34 ? -14.766 19.25 -2.201 1 83.31 34 ASP B O 1
ATOM 2419 N N . LEU B 1 35 ? -14.234 17.156 -2.002 1 87.19 35 LEU B N 1
ATOM 2420 C CA . LEU B 1 35 ? -13.594 17.406 -0.716 1 87.19 35 LEU B CA 1
ATOM 2421 C C . LEU B 1 35 ? -12.367 18.297 -0.881 1 87.19 35 LEU B C 1
ATOM 2423 O O . LEU B 1 35 ? -12.109 19.172 -0.047 1 87.19 35 LEU B O 1
ATOM 2427 N N . LEU B 1 36 ? -11.641 18.062 -1.898 1 89.5 36 LEU B N 1
ATOM 2428 C CA . LEU B 1 36 ? -10.453 18.859 -2.182 1 89.5 36 LEU B CA 1
ATOM 2429 C C . LEU B 1 36 ? -10.82 20.328 -2.355 1 89.5 36 LEU B C 1
ATOM 2431 O O . LEU B 1 36 ? -10.086 21.203 -1.899 1 89.5 36 LEU B O 1
ATOM 2435 N N . LYS B 1 37 ? -11.969 20.594 -2.941 1 89.56 37 LYS B N 1
ATOM 2436 C CA . LYS B 1 37 ? -12.414 21.953 -3.182 1 89.56 37 LYS B CA 1
ATOM 2437 C C . LYS B 1 37 ? -12.969 22.578 -1.907 1 89.56 37 LYS B C 1
ATOM 2439 O O . LYS B 1 37 ? -12.766 23.766 -1.651 1 89.56 37 LYS B O 1
ATOM 2444 N N . GLU B 1 38 ? -13.57 21.797 -1.112 1 89.62 38 GLU B N 1
ATOM 2445 C CA . GLU B 1 38 ? -14.297 22.312 0.04 1 89.62 38 GLU B CA 1
ATOM 2446 C C . GLU B 1 38 ? -13.406 22.391 1.271 1 89.62 38 GLU B C 1
ATOM 2448 O O . GLU B 1 38 ? -13.562 23.297 2.107 1 89.62 38 GLU B O 1
ATOM 2453 N N . VAL B 1 39 ? -12.578 21.469 1.427 1 94.5 39 VAL B N 1
ATOM 2454 C CA . VAL B 1 39 ? -11.688 21.391 2.582 1 94.5 39 VAL B CA 1
ATOM 2455 C C . VAL B 1 39 ? -10.25 21.688 2.146 1 94.5 39 VAL B C 1
ATOM 2457 O O . VAL B 1 39 ? -9.492 20.75 1.86 1 94.5 39 VAL B O 1
ATOM 2460 N N . ARG B 1 40 ? -9.898 22.969 2.156 1 97.12 40 ARG B N 1
ATOM 2461 C CA . ARG B 1 40 ? -8.586 23.391 1.664 1 97.12 40 ARG B CA 1
ATOM 2462 C C . ARG B 1 40 ? -7.543 23.344 2.771 1 97.12 40 ARG B C 1
ATOM 2464 O O . ARG B 1 40 ? -7.754 23.875 3.861 1 97.12 40 ARG B O 1
ATOM 2471 N N . ILE B 1 41 ? -6.383 22.625 2.432 1 97.88 41 ILE B N 1
ATOM 2472 C CA . ILE B 1 41 ? -5.367 22.391 3.453 1 97.88 41 ILE B CA 1
ATOM 2473 C C . ILE B 1 41 ? -4.016 22.906 2.971 1 97.88 41 ILE B C 1
ATOM 2475 O O . ILE B 1 41 ? -3.543 22.531 1.899 1 97.88 41 ILE B O 1
ATOM 2479 N N . LEU B 1 42 ? -3.432 23.875 3.672 1 98.06 42 LEU B N 1
ATOM 2480 C CA . LEU B 1 42 ? -2.029 24.234 3.492 1 98.06 42 LEU B CA 1
ATOM 2481 C C . LEU B 1 42 ? -1.127 23.344 4.344 1 98.06 42 LEU B C 1
ATOM 2483 O O . LEU B 1 42 ? -1.373 23.172 5.539 1 98.06 42 LEU B O 1
ATOM 2487 N N . CYS B 1 43 ? -0.111 22.75 3.727 1 96.81 43 CYS B N 1
ATOM 2488 C CA . CYS B 1 43 ? 0.793 21.828 4.406 1 96.81 43 CYS B CA 1
ATOM 2489 C C . CYS B 1 43 ? 2.146 22.484 4.664 1 96.81 43 CYS B C 1
ATOM 2491 O O . CYS B 1 43 ? 2.803 22.953 3.732 1 96.81 43 CYS B O 1
ATOM 2493 N N . LEU B 1 44 ? 2.518 22.469 5.945 1 93.88 44 LEU B N 1
ATOM 2494 C CA . LEU B 1 44 ? 3.84 22.922 6.375 1 93.88 44 LEU B CA 1
ATOM 2495 C C . LEU B 1 44 ? 4.68 21.734 6.852 1 93.88 44 LEU B C 1
ATOM 2497 O O . LEU B 1 44 ? 4.328 21.078 7.832 1 93.88 44 LEU B O 1
ATOM 2501 N N . ILE B 1 45 ? 5.777 21.516 6.137 1 90.62 45 ILE B N 1
ATOM 2502 C CA . ILE B 1 45 ? 6.66 20.406 6.477 1 90.62 45 ILE B CA 1
ATOM 2503 C C . ILE B 1 45 ? 7.844 20.922 7.297 1 90.62 45 ILE B C 1
ATOM 2505 O O . ILE B 1 45 ? 8.57 21.812 6.852 1 90.62 45 ILE B O 1
ATOM 2509 N N . ASN B 1 46 ? 7.902 20.359 8.516 1 87 46 ASN B N 1
ATOM 2510 C CA . ASN B 1 46 ? 9.078 20.625 9.328 1 87 46 ASN B CA 1
ATOM 2511 C C . ASN B 1 46 ? 10.234 19.688 8.969 1 87 46 ASN B C 1
ATOM 2513 O O . ASN B 1 46 ? 10.133 18.484 9.141 1 87 46 ASN B O 1
ATOM 2517 N N . THR B 1 47 ? 11.289 20.188 8.398 1 82.12 47 THR B N 1
ATOM 2518 C CA . THR B 1 47 ? 12.383 19.359 7.914 1 82.12 47 THR B CA 1
ATOM 2519 C C . THR B 1 47 ? 13.727 19.953 8.312 1 82.12 47 THR B C 1
ATOM 2521 O O . THR B 1 47 ? 13.781 20.953 9.023 1 82.12 47 THR B O 1
ATOM 2524 N N . ILE B 1 48 ? 14.68 19.109 8.273 1 71.75 48 ILE B N 1
ATOM 2525 C CA . ILE B 1 48 ? 16.047 19.578 8.445 1 71.75 48 ILE B CA 1
ATOM 2526 C C . ILE B 1 48 ? 16.766 19.609 7.094 1 71.75 48 ILE B C 1
ATOM 2528 O O . ILE B 1 48 ? 16.438 18.828 6.199 1 71.75 48 ILE B O 1
ATOM 2532 N N . SER B 1 49 ? 17.625 20.531 6.957 1 61.94 49 SER B N 1
ATOM 2533 C CA . SER B 1 49 ? 18.266 20.844 5.684 1 61.94 49 SER B CA 1
ATOM 2534 C C . SER B 1 49 ? 18.828 19.594 5.02 1 61.94 49 SER B C 1
ATOM 2536 O O . SER B 1 49 ? 18.734 19.438 3.801 1 61.94 49 SER B O 1
ATOM 2538 N N . ASP B 1 50 ? 19.312 18.703 5.73 1 65.94 50 ASP B N 1
ATOM 2539 C CA . ASP B 1 50 ? 20.016 17.562 5.168 1 65.94 50 ASP B CA 1
ATOM 2540 C C . ASP B 1 50 ? 19.031 16.531 4.605 1 65.94 50 ASP B C 1
ATOM 2542 O O . ASP B 1 50 ? 19.438 15.617 3.889 1 65.94 50 ASP B O 1
ATOM 2546 N N . ASN B 1 51 ? 17.766 16.859 4.828 1 66.75 51 ASN B N 1
ATOM 2547 C CA . ASN B 1 51 ? 16.812 15.844 4.422 1 66.75 51 ASN B CA 1
ATOM 2548 C C . ASN B 1 51 ? 16.188 16.172 3.068 1 66.75 51 ASN B C 1
ATOM 2550 O O . ASN B 1 51 ? 15.328 15.43 2.578 1 66.75 51 ASN B O 1
ATOM 2554 N N . TYR B 1 52 ? 16.734 17.281 2.527 1 60.66 52 TYR B N 1
ATOM 2555 C CA . TYR B 1 52 ? 16.125 17.766 1.296 1 60.66 52 TYR B CA 1
ATOM 2556 C C . TYR B 1 52 ? 16.016 16.641 0.265 1 60.66 52 TYR B C 1
ATOM 2558 O O . TYR B 1 52 ? 14.914 16.328 -0.199 1 60.66 52 TYR B O 1
ATOM 2566 N N . TYR B 1 53 ? 17.125 16.078 -0.011 1 62.75 53 TYR B N 1
ATOM 2567 C CA . TYR B 1 53 ? 17.141 15.117 -1.114 1 62.75 53 TYR B CA 1
ATOM 2568 C C . TYR B 1 53 ? 16.625 13.758 -0.667 1 62.75 53 TYR B C 1
ATOM 2570 O O . TYR B 1 53 ? 16.156 12.961 -1.487 1 62.75 53 TYR B O 1
ATOM 2578 N N . LYS B 1 54 ? 16.609 13.695 0.556 1 66.56 54 LYS B N 1
ATOM 2579 C CA . LYS B 1 54 ? 16.312 12.352 1.039 1 66.56 54 LYS B CA 1
ATOM 2580 C C . LYS B 1 54 ? 14.836 12.18 1.347 1 66.56 54 LYS B C 1
ATOM 2582 O O . LYS B 1 54 ? 14.281 11.086 1.203 1 66.56 54 LYS B O 1
ATOM 2587 N N . ARG B 1 55 ? 14.219 13.242 1.69 1 73.62 55 ARG B N 1
ATOM 2588 C CA . ARG B 1 55 ? 12.844 13.078 2.162 1 73.62 55 ARG B CA 1
ATOM 2589 C C . ARG B 1 55 ? 11.914 14.109 1.522 1 73.62 55 ARG B C 1
ATOM 2591 O O . ARG B 1 55 ? 10.875 13.75 0.964 1 73.62 55 ARG B O 1
ATOM 2598 N N . ASP B 1 56 ? 12.359 15.297 1.444 1 74.81 56 ASP B N 1
ATOM 2599 C CA . ASP B 1 56 ? 11.469 16.391 1.094 1 74.81 56 ASP B CA 1
ATOM 2600 C C . ASP B 1 56 ? 11.031 16.297 -0.366 1 74.81 56 ASP B C 1
ATOM 2602 O O . ASP B 1 56 ? 9.875 16.578 -0.692 1 74.81 56 ASP B O 1
ATOM 2606 N N . VAL B 1 57 ? 11.961 15.992 -1.138 1 75.69 57 VAL B N 1
ATOM 2607 C CA . VAL B 1 57 ? 11.633 15.867 -2.555 1 75.69 57 VAL B CA 1
ATOM 2608 C C . VAL B 1 57 ? 10.555 14.805 -2.746 1 75.69 57 VAL B C 1
ATOM 2610 O O . VAL B 1 57 ? 9.672 14.945 -3.596 1 75.69 57 VAL B O 1
ATOM 2613 N N . HIS B 1 58 ? 10.562 13.781 -1.93 1 80.12 58 HIS B N 1
ATOM 2614 C CA . HIS B 1 58 ? 9.578 12.711 -2.045 1 80.12 58 HIS B CA 1
ATOM 2615 C C . HIS B 1 58 ? 8.203 13.18 -1.591 1 80.12 58 HIS B C 1
ATOM 2617 O O . HIS B 1 58 ? 7.184 12.781 -2.164 1 80.12 58 HIS B O 1
ATOM 2623 N N . ILE B 1 59 ? 8.195 14.031 -0.637 1 87.12 59 ILE B N 1
ATOM 2624 C CA . ILE B 1 59 ? 6.926 14.594 -0.191 1 87.12 59 ILE B CA 1
ATOM 2625 C C . ILE B 1 59 ? 6.309 15.43 -1.313 1 87.12 59 ILE B C 1
ATOM 2627 O O . ILE B 1 59 ? 5.125 15.273 -1.631 1 87.12 59 ILE B O 1
ATOM 2631 N N . LYS B 1 60 ? 7.094 16.219 -1.893 1 84.88 60 LYS B N 1
ATOM 2632 C CA . LYS B 1 60 ? 6.633 17.109 -2.951 1 84.88 60 LYS B CA 1
ATOM 2633 C C . LYS B 1 60 ? 6.023 16.328 -4.105 1 84.88 60 LYS B C 1
ATOM 2635 O O . LYS B 1 60 ? 5.047 16.766 -4.719 1 84.88 60 LYS B O 1
ATOM 2640 N N . TYR B 1 61 ? 6.488 15.133 -4.316 1 82.62 61 TYR B N 1
ATOM 2641 C CA . TYR B 1 61 ? 6.07 14.414 -5.516 1 82.62 61 TYR B CA 1
ATOM 2642 C C . TYR B 1 61 ? 5.113 13.281 -5.168 1 82.62 61 TYR B C 1
ATOM 2644 O O . TYR B 1 61 ? 4.742 12.484 -6.031 1 82.62 61 TYR B O 1
ATOM 2652 N N . THR B 1 62 ? 4.75 13.164 -3.973 1 88.81 62 THR B N 1
ATOM 2653 C CA . THR B 1 62 ? 3.756 12.18 -3.572 1 88.81 62 THR B CA 1
ATOM 2654 C C . THR B 1 62 ? 2.543 12.852 -2.939 1 88.81 62 THR B C 1
ATOM 2656 O O . THR B 1 62 ? 1.753 13.5 -3.631 1 88.81 62 THR B O 1
ATOM 2659 N N . TRP B 1 63 ? 2.502 12.719 -1.572 1 92.12 63 TRP B N 1
ATOM 2660 C CA . TRP B 1 63 ? 1.264 13.172 -0.946 1 92.12 63 TRP B CA 1
ATOM 2661 C C . TRP B 1 63 ? 1.213 14.695 -0.876 1 92.12 63 TRP B C 1
ATOM 2663 O O . TRP B 1 63 ? 0.132 15.281 -0.798 1 92.12 63 TRP B O 1
ATOM 2673 N N . GLY B 1 64 ? 2.359 15.375 -0.997 1 92.5 64 GLY B N 1
ATOM 2674 C CA . GLY B 1 64 ? 2.402 16.828 -0.967 1 92.5 64 GLY B CA 1
ATOM 2675 C C . GLY B 1 64 ? 1.681 17.469 -2.137 1 92.5 64 GLY B C 1
ATOM 2676 O O . GLY B 1 64 ? 1.248 18.625 -2.049 1 92.5 64 GLY B O 1
ATOM 2677 N N . LYS B 1 65 ? 1.52 16.781 -3.232 1 89.56 65 LYS B N 1
ATOM 2678 C CA . LYS B 1 65 ? 0.821 17.281 -4.414 1 89.56 65 LYS B CA 1
ATOM 2679 C C . LYS B 1 65 ? -0.655 17.516 -4.117 1 89.56 65 LYS B C 1
ATOM 2681 O O . LYS B 1 65 ? -1.327 18.25 -4.848 1 89.56 65 LYS B O 1
ATOM 2686 N N . ARG B 1 66 ? -1.121 16.938 -3.076 1 93.06 66 ARG B N 1
ATOM 2687 C CA . ARG B 1 66 ? -2.547 17.016 -2.779 1 93.06 66 ARG B CA 1
ATOM 2688 C C . ARG B 1 66 ? -2.84 18.109 -1.762 1 93.06 66 ARG B C 1
ATOM 2690 O O . ARG B 1 66 ? -3.975 18.25 -1.304 1 93.06 66 ARG B O 1
ATOM 2697 N N . CYS B 1 67 ? -1.797 18.859 -1.421 1 95 67 CYS B N 1
ATOM 2698 C CA . CYS B 1 67 ? -1.98 20.047 -0.61 1 95 67 CYS B CA 1
ATOM 2699 C C . CYS B 1 67 ? -2.371 21.25 -1.478 1 95 67 CYS B C 1
ATOM 2701 O O . CYS B 1 67 ? -1.965 21.328 -2.637 1 95 67 CYS B O 1
ATOM 2703 N N . GLN B 1 68 ? -3.197 22.156 -0.894 1 94.44 68 GLN B N 1
ATOM 2704 C CA . GLN B 1 68 ? -3.459 23.406 -1.601 1 94.44 68 GLN B CA 1
ATOM 2705 C C . GLN B 1 68 ? -2.182 24.219 -1.755 1 94.44 68 GLN B C 1
ATOM 2707 O O . GLN B 1 68 ? -1.98 24.875 -2.777 1 94.44 68 GLN B O 1
ATOM 2712 N N . LYS B 1 69 ? -1.446 24.234 -0.763 1 93.06 69 LYS B N 1
ATOM 2713 C CA . LYS B 1 69 ? -0.116 24.828 -0.719 1 93.06 69 LYS B CA 1
ATOM 2714 C C . LYS B 1 69 ? 0.835 24 0.137 1 93.06 69 LYS B C 1
ATOM 2716 O O . LYS B 1 69 ? 0.458 23.516 1.208 1 93.06 69 LYS B O 1
ATOM 2721 N N . LEU B 1 70 ? 2.072 23.766 -0.433 1 92.88 70 LEU B N 1
ATOM 2722 C CA . LEU B 1 70 ? 3.1 23 0.257 1 92.88 70 LEU B CA 1
ATOM 2723 C C . LEU B 1 70 ? 4.309 23.859 0.582 1 92.88 70 LEU B C 1
ATOM 2725 O O . LEU B 1 70 ? 4.922 24.438 -0.318 1 92.88 70 LEU B O 1
ATOM 2729 N N . LEU B 1 71 ? 4.562 23.969 1.862 1 90.69 71 LEU B N 1
ATOM 2730 C CA . LEU B 1 71 ? 5.688 24.766 2.332 1 90.69 71 LEU B CA 1
ATOM 2731 C C . LEU B 1 71 ? 6.641 23.922 3.174 1 90.69 71 LEU B C 1
ATOM 2733 O O . LEU B 1 71 ? 6.207 23 3.871 1 90.69 71 LEU B O 1
ATOM 2737 N N . PHE B 1 72 ? 7.902 24.234 3.098 1 88.44 72 PHE B N 1
ATOM 2738 C CA . PHE B 1 72 ? 8.914 23.531 3.871 1 88.44 72 PHE B CA 1
ATOM 2739 C C . PHE B 1 72 ? 9.633 24.484 4.82 1 88.44 72 PHE B C 1
ATOM 2741 O O . PHE B 1 72 ? 10.062 25.562 4.414 1 88.44 72 PHE B O 1
ATOM 2748 N N . LEU B 1 73 ? 9.586 24.109 6.023 1 85.38 73 LEU B N 1
ATOM 2749 C CA . LEU B 1 73 ? 10.32 24.844 7.051 1 85.38 73 LEU B CA 1
ATOM 2750 C C . LEU B 1 73 ? 11.688 24.203 7.297 1 85.38 73 LEU B C 1
ATOM 2752 O O . LEU B 1 73 ? 11.789 23 7.496 1 85.38 73 LEU B O 1
ATOM 2756 N N . GLY B 1 74 ? 12.758 24.984 7.328 1 75.12 74 GLY B N 1
ATOM 2757 C CA . GLY B 1 74 ? 14.094 24.5 7.621 1 75.12 74 GLY B CA 1
ATOM 2758 C C . GLY B 1 74 ? 14.914 24.219 6.379 1 75.12 74 GLY B C 1
ATOM 2759 O O . GLY B 1 74 ? 16.016 23.672 6.461 1 75.12 74 GLY B O 1
ATOM 2760 N N . LEU B 1 75 ? 14.25 24.344 5.18 1 68.62 75 LEU B N 1
ATOM 2761 C CA . LEU B 1 75 ? 15 24.141 3.945 1 68.62 75 LEU B CA 1
ATOM 2762 C C . LEU B 1 75 ? 15.648 25.453 3.49 1 68.62 75 LEU B C 1
ATOM 2764 O O . LEU B 1 75 ? 15.07 26.531 3.656 1 68.62 75 LEU B O 1
ATOM 2768 N N . PRO B 1 76 ? 16.969 25.25 3.303 1 61.97 76 PRO B N 1
ATOM 2769 C CA . PRO B 1 76 ? 17.547 26.469 2.719 1 61.97 76 PRO B CA 1
ATOM 2770 C C . PRO B 1 76 ? 16.875 26.875 1.413 1 61.97 76 PRO B C 1
ATOM 2772 O O . PRO B 1 76 ? 16.156 26.078 0.812 1 61.97 76 PRO B O 1
ATOM 2775 N N . ASP B 1 77 ? 16.938 28.094 1.049 1 60.31 77 ASP B N 1
ATOM 2776 C CA . ASP B 1 77 ? 16.328 28.672 -0.149 1 60.31 77 ASP B CA 1
ATOM 2777 C C . ASP B 1 77 ? 16.641 27.812 -1.38 1 60.31 77 ASP B C 1
ATOM 2779 O O . ASP B 1 77 ? 17.797 27.594 -1.704 1 60.31 77 ASP B O 1
ATOM 2783 N N . HIS B 1 78 ? 15.742 26.812 -1.58 1 61.81 78 HIS B N 1
ATOM 2784 C CA . HIS B 1 78 ? 15.898 26.062 -2.822 1 61.81 78 HIS B CA 1
ATOM 2785 C C . HIS B 1 78 ? 14.828 26.453 -3.836 1 61.81 78 HIS B C 1
ATOM 2787 O O . HIS B 1 78 ? 13.688 26.75 -3.461 1 61.81 78 HIS B O 1
ATOM 2793 N N . SER B 1 79 ? 15.289 26.719 -4.988 1 61.78 79 SER B N 1
ATOM 2794 C CA . SER B 1 79 ? 14.438 27.188 -6.078 1 61.78 79 SER B CA 1
ATOM 2795 C C . SER B 1 79 ? 13.281 26.219 -6.328 1 61.78 79 SER B C 1
ATOM 2797 O O . SER B 1 79 ? 12.203 26.625 -6.77 1 61.78 79 SER B O 1
ATOM 2799 N N . ASP B 1 80 ? 13.461 24.969 -5.957 1 64.25 80 ASP B N 1
ATOM 2800 C CA . ASP B 1 80 ? 12.461 23.984 -6.359 1 64.25 80 ASP B CA 1
ATOM 2801 C C . ASP B 1 80 ? 11.414 23.781 -5.262 1 64.25 80 ASP B C 1
ATOM 2803 O O . ASP B 1 80 ? 10.406 23.109 -5.473 1 64.25 80 ASP B O 1
ATOM 2807 N N . PHE B 1 81 ? 11.711 24.391 -4.145 1 68.38 81 PHE B N 1
ATOM 2808 C CA . PHE B 1 81 ? 10.797 24.156 -3.027 1 68.38 81 PHE B CA 1
ATOM 2809 C C . PHE B 1 81 ? 10.297 25.484 -2.461 1 68.38 81 PHE B C 1
ATOM 2811 O O . PHE B 1 81 ? 11.047 26.469 -2.404 1 68.38 81 PHE B O 1
ATOM 2818 N N . ASP B 1 82 ? 8.953 25.531 -2.414 1 72.06 82 ASP B N 1
ATOM 2819 C CA . ASP B 1 82 ? 8.43 26.672 -1.663 1 72.06 82 ASP B CA 1
ATOM 2820 C C . ASP B 1 82 ? 8.805 26.578 -0.187 1 72.06 82 ASP B C 1
ATOM 2822 O O . ASP B 1 82 ? 8.133 25.906 0.589 1 72.06 82 ASP B O 1
ATOM 2826 N N . ALA B 1 83 ? 9.992 26.984 -0.023 1 67.62 83 ALA B N 1
ATOM 2827 C CA . ALA B 1 83 ? 10.547 26.922 1.326 1 67.62 83 ALA B CA 1
ATOM 2828 C C . ALA B 1 83 ? 10.305 28.219 2.08 1 67.62 83 ALA B C 1
ATOM 2830 O O . ALA B 1 83 ? 10.336 29.312 1.486 1 67.62 83 ALA B O 1
ATOM 2831 N N . ILE B 1 84 ? 9.734 28.062 3.191 1 67.19 84 ILE B N 1
ATOM 2832 C CA . ILE B 1 84 ? 9.68 29.203 4.086 1 67.19 84 ILE B CA 1
ATOM 2833 C C . ILE B 1 84 ? 11.062 29.438 4.703 1 67.19 84 ILE B C 1
ATOM 2835 O O . ILE B 1 84 ? 11.617 28.562 5.359 1 67.19 84 ILE B O 1
ATOM 2839 N N . ASN B 1 85 ? 11.766 30.406 4.035 1 59.06 85 ASN B N 1
ATOM 2840 C CA . ASN B 1 85 ? 13.031 30.797 4.637 1 59.06 85 ASN B CA 1
ATOM 2841 C C . ASN B 1 85 ? 12.828 31.594 5.918 1 59.06 85 ASN B C 1
ATOM 2843 O O . ASN B 1 85 ? 12.164 32.625 5.906 1 59.06 85 ASN B O 1
ATOM 2847 N N . VAL B 1 86 ? 12.695 30.922 6.965 1 55.19 86 VAL B N 1
ATOM 2848 C CA . VAL B 1 86 ? 12.516 31.656 8.211 1 55.19 86 VAL B CA 1
ATOM 2849 C C . VAL 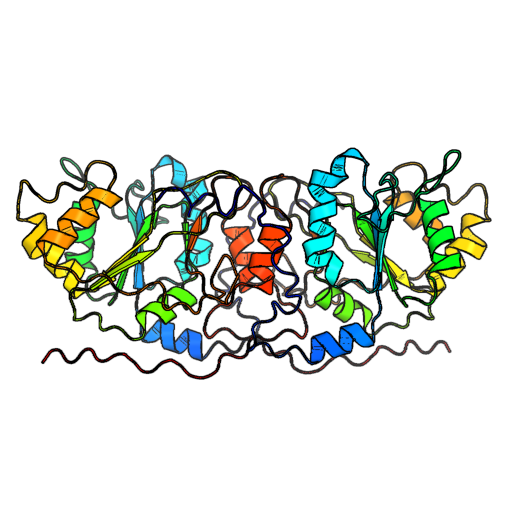B 1 86 ? 13.875 32.125 8.719 1 55.19 86 VAL B C 1
ATOM 2851 O O . VAL B 1 86 ? 14.867 31.406 8.656 1 55.19 86 VAL B O 1
ATOM 2854 N N . SER B 1 87 ? 14.227 33.375 8.578 1 47.72 87 SER B N 1
ATOM 2855 C CA . SER B 1 87 ? 15.469 34 9.016 1 47.72 87 SER B CA 1
ATOM 2856 C C . SER B 1 87 ? 15.898 33.5 10.383 1 47.72 87 SER B C 1
ATOM 2858 O O . SER B 1 87 ? 15.141 32.781 11.055 1 47.72 87 SER B O 1
ATOM 2860 N N . THR B 1 88 ? 16.656 34.562 11.211 1 41.44 88 THR B N 1
ATOM 2861 C CA . THR B 1 88 ? 17.703 34.75 12.211 1 41.44 88 THR B CA 1
ATOM 2862 C C . THR B 1 88 ? 17.266 34.156 13.562 1 41.44 88 THR B C 1
ATOM 2864 O O . THR B 1 88 ? 17.969 33.344 14.141 1 41.44 88 THR B O 1
ATOM 2867 N N . GLU B 1 89 ? 16.906 35.062 14.648 1 43.56 89 GLU B N 1
ATOM 2868 C CA . GLU B 1 89 ? 17.219 35.094 16.078 1 43.56 89 GLU B CA 1
ATOM 2869 C C . GLU B 1 89 ? 16.234 34.25 16.875 1 43.56 89 GLU B C 1
ATOM 2871 O O . GLU B 1 89 ? 16.469 33.969 18.062 1 43.56 89 GLU B O 1
ATOM 2876 N N . GLY B 1 90 ? 15.016 33.719 16.172 1 49.22 90 GLY B N 1
ATOM 2877 C CA . GLY B 1 90 ? 14.008 33.094 17.016 1 49.22 90 GLY B CA 1
ATOM 2878 C C . GLY B 1 90 ? 13.617 31.703 16.531 1 49.22 90 GLY B C 1
ATOM 2879 O O . GLY B 1 90 ? 14.344 31.094 15.75 1 49.22 90 GLY B O 1
ATOM 2880 N N . SER B 1 91 ? 12.445 31.062 17.266 1 58.06 91 SER B N 1
ATOM 2881 C CA . SER B 1 91 ? 11.938 29.719 16.969 1 58.06 91 SER B CA 1
ATOM 2882 C C . SER B 1 91 ? 11.453 29.625 15.516 1 58.06 91 SER B C 1
ATOM 2884 O O . SER B 1 91 ? 10.641 30.453 15.078 1 58.06 91 SER B O 1
ATOM 2886 N N . ASN B 1 92 ? 12.047 28.766 14.68 1 74.38 92 ASN B N 1
ATOM 2887 C CA . ASN B 1 92 ? 11.781 28.531 13.266 1 74.38 92 ASN B CA 1
ATOM 2888 C C . ASN B 1 92 ? 10.305 28.25 13.008 1 74.38 92 ASN B C 1
ATOM 2890 O O . ASN B 1 92 ? 9.727 28.766 12.047 1 74.38 92 ASN B O 1
ATOM 2894 N N . LEU B 1 93 ? 9.578 27.812 14.055 1 83.44 93 LEU B N 1
ATOM 2895 C CA . LEU B 1 93 ? 8.195 27.422 13.797 1 83.44 93 LEU B CA 1
ATOM 2896 C C . LEU B 1 93 ? 7.246 28.594 14.008 1 83.44 93 LEU B C 1
ATOM 2898 O O . LEU B 1 93 ? 6.281 28.75 13.258 1 83.44 93 LEU B O 1
ATOM 2902 N N . LYS B 1 94 ? 7.516 29.453 15.102 1 85.94 94 LYS B N 1
ATOM 2903 C CA . LYS B 1 94 ? 6.723 30.656 15.328 1 85.94 94 LYS B CA 1
ATOM 2904 C C . LYS B 1 94 ? 6.77 31.594 14.117 1 85.94 94 LYS B C 1
ATOM 2906 O O . LYS B 1 94 ? 5.734 32.094 13.672 1 85.94 94 LYS B O 1
ATOM 2911 N N . ASP B 1 95 ? 7.941 31.75 13.664 1 85.25 95 ASP B N 1
ATOM 2912 C CA . ASP B 1 95 ? 8.125 32.594 12.492 1 85.25 95 ASP B CA 1
ATOM 2913 C C . ASP B 1 95 ? 7.391 32.031 11.281 1 85.25 95 ASP B C 1
ATOM 2915 O O . ASP B 1 95 ? 6.828 32.781 10.477 1 85.25 95 ASP B O 1
ATOM 2919 N N . ALA B 1 96 ? 7.391 30.797 11.188 1 88.62 96 ALA B N 1
ATOM 2920 C CA . ALA B 1 96 ? 6.715 30.156 10.062 1 88.62 96 ALA B CA 1
ATOM 2921 C C . ALA B 1 96 ? 5.207 30.375 10.133 1 88.62 96 ALA B C 1
ATOM 2923 O O . ALA B 1 96 ? 4.574 30.703 9.125 1 88.62 96 ALA B O 1
ATOM 2924 N N . PHE B 1 97 ? 4.625 30.219 11.328 1 91.75 97 PHE B N 1
ATOM 2925 C CA . PHE B 1 97 ? 3.191 30.422 11.484 1 91.75 97 PHE B CA 1
ATOM 2926 C C . PHE B 1 97 ? 2.82 31.875 11.195 1 91.75 97 PHE B C 1
ATOM 2928 O O . PHE B 1 97 ? 1.794 32.156 10.562 1 91.75 97 PHE B O 1
ATOM 2935 N N . GLN B 1 98 ? 3.662 32.781 11.656 1 90.75 98 GLN B N 1
ATOM 2936 C CA . GLN B 1 98 ? 3.428 34.188 11.383 1 90.75 98 GLN B CA 1
ATOM 2937 C C . GLN B 1 98 ? 3.479 34.5 9.883 1 90.75 98 GLN B C 1
ATOM 2939 O O . GLN B 1 98 ? 2.641 35.219 9.359 1 90.75 98 GLN B O 1
ATOM 2944 N N . TYR B 1 99 ? 4.508 33.906 9.266 1 90.62 99 TYR B N 1
ATOM 2945 C CA . TYR B 1 99 ? 4.648 34.094 7.82 1 90.62 99 TYR B CA 1
ATOM 2946 C C . TYR B 1 99 ? 3.418 33.562 7.09 1 90.62 99 TYR B C 1
ATOM 2948 O O . TYR B 1 99 ? 2.877 34.219 6.207 1 90.62 99 TYR B O 1
ATOM 2956 N N . ILE B 1 100 ? 2.932 32.375 7.461 1 94.12 100 ILE B N 1
ATOM 2957 C CA . ILE B 1 100 ? 1.791 31.75 6.809 1 94.12 100 ILE B CA 1
ATOM 2958 C C . ILE B 1 100 ? 0.534 32.594 7.043 1 94.12 100 ILE B C 1
ATOM 2960 O O . ILE B 1 100 ? -0.26 32.781 6.125 1 94.12 100 ILE B O 1
ATOM 2964 N N . TYR B 1 101 ? 0.392 33.031 8.242 1 94.88 101 TYR B N 1
ATOM 2965 C CA . TYR B 1 101 ? -0.764 33.875 8.57 1 94.88 101 TYR B CA 1
ATOM 2966 C C . TYR B 1 101 ? -0.776 35.156 7.727 1 94.88 101 TYR B C 1
ATOM 2968 O O . TYR B 1 101 ? -1.822 35.531 7.211 1 94.88 101 TYR B O 1
ATOM 2976 N N . LYS B 1 102 ? 0.337 35.75 7.566 1 94 102 LYS B N 1
ATOM 2977 C CA . LYS B 1 102 ? 0.458 37.031 6.855 1 94 102 LYS B CA 1
ATOM 2978 C C . LYS B 1 102 ? 0.275 36.844 5.355 1 94 102 LYS B C 1
ATOM 2980 O O . LYS B 1 102 ? -0.369 37.656 4.695 1 94 102 LYS B O 1
ATOM 2985 N N . HIS B 1 103 ? 0.779 35.781 4.805 1 93.31 103 HIS B N 1
ATOM 2986 C CA . HIS B 1 103 ? 0.903 35.719 3.352 1 93.31 103 HIS B CA 1
ATOM 2987 C C . HIS B 1 103 ? -0.05 34.688 2.762 1 93.31 103 HIS B C 1
ATOM 2989 O O . HIS B 1 103 ? -0.379 34.719 1.575 1 93.31 103 HIS B O 1
ATOM 2995 N N . HIS B 1 104 ? -0.488 33.688 3.676 1 93.94 104 HIS B N 1
ATOM 2996 C CA . HIS B 1 104 ? -1.183 32.531 3.076 1 93.94 104 HIS B CA 1
ATOM 2997 C C . HIS B 1 104 ? -2.439 32.188 3.865 1 93.94 104 HIS B C 1
ATOM 2999 O O . HIS B 1 104 ? -2.971 31.078 3.729 1 93.94 104 HIS B O 1
ATOM 3005 N N . ALA B 1 105 ? -2.91 33.031 4.754 1 93.44 105 ALA B N 1
ATOM 3006 C CA . ALA B 1 105 ? -4.055 32.719 5.609 1 93.44 105 ALA B CA 1
ATOM 3007 C C . ALA B 1 105 ? -5.301 32.438 4.781 1 93.44 105 ALA B C 1
ATOM 3009 O O . ALA B 1 105 ? -6.168 31.672 5.203 1 93.44 105 ALA B O 1
ATOM 3010 N N . ASN B 1 106 ? -5.379 33 3.572 1 94.25 106 ASN B N 1
ATOM 3011 C CA . ASN B 1 106 ? -6.578 32.844 2.76 1 94.25 106 ASN B CA 1
ATOM 3012 C C . ASN B 1 106 ? -6.402 31.75 1.718 1 94.25 106 ASN B C 1
ATOM 3014 O O . ASN B 1 106 ? -7.34 31.438 0.981 1 94.25 106 ASN B O 1
ATOM 3018 N N . ASP B 1 107 ? -5.246 31.141 1.69 1 94.56 107 ASP B N 1
ATOM 3019 C CA . ASP B 1 107 ? -4.984 30.078 0.723 1 94.56 107 ASP B CA 1
ATOM 3020 C C . ASP B 1 107 ? -5.648 28.766 1.149 1 94.56 107 ASP B C 1
ATOM 3022 O O . ASP B 1 107 ? -5.824 27.859 0.334 1 94.56 107 ASP B O 1
ATOM 3026 N N . ALA B 1 108 ? -5.977 28.641 2.492 1 97.25 108 ALA B N 1
ATOM 3027 C CA . ALA B 1 108 ? -6.555 27.422 3.023 1 97.25 108 ALA B CA 1
ATOM 3028 C C . ALA B 1 108 ? -7.398 27.703 4.262 1 97.25 108 ALA B C 1
ATOM 3030 O O . ALA B 1 108 ? -7.363 28.797 4.809 1 97.25 108 ALA B O 1
ATOM 3031 N N . GLU B 1 109 ? -8.227 26.781 4.633 1 96.88 109 GLU B N 1
ATOM 3032 C CA . GLU B 1 109 ? -9.008 26.891 5.859 1 96.88 109 GLU B CA 1
ATOM 3033 C C . GLU B 1 109 ? -8.414 26.047 6.977 1 96.88 109 GLU B C 1
ATOM 3035 O O . GLU B 1 109 ? -8.75 26.219 8.148 1 96.88 109 GLU B O 1
ATOM 3040 N N . TRP B 1 110 ? -7.613 25.094 6.555 1 97.94 110 TRP B N 1
ATOM 3041 C CA . TRP B 1 110 ? -6.918 24.234 7.504 1 97.94 110 TRP B CA 1
ATOM 3042 C C . TRP B 1 110 ? -5.414 24.234 7.25 1 97.94 110 TRP B C 1
ATOM 3044 O O . TRP B 1 110 ? -4.977 24.359 6.102 1 97.94 110 TRP B O 1
ATOM 3054 N N . PHE B 1 111 ? -4.633 24.094 8.359 1 98.12 111 PHE B N 1
ATOM 3055 C CA . PHE B 1 111 ? -3.178 24.172 8.281 1 98.12 111 PHE B CA 1
ATOM 3056 C C . PHE B 1 111 ? -2.531 22.969 8.945 1 98.12 111 PHE B C 1
ATOM 3058 O O . PHE B 1 111 ? -2.605 22.812 10.172 1 98.12 111 PHE B O 1
ATOM 3065 N N . LEU B 1 112 ? -1.898 22.109 8.133 1 97.69 112 LEU B N 1
ATOM 3066 C CA . LEU B 1 112 ? -1.239 20.891 8.594 1 97.69 112 LEU B CA 1
ATOM 3067 C C . LEU B 1 112 ? 0.237 21.156 8.883 1 97.69 112 LEU B C 1
ATOM 3069 O O . LEU B 1 112 ? 0.951 21.703 8.039 1 97.69 112 LEU B O 1
ATOM 3073 N N . LEU B 1 113 ? 0.665 20.875 10.062 1 95 113 LEU B N 1
ATOM 3074 C CA . LEU B 1 113 ? 2.074 20.812 10.43 1 95 113 LEU B CA 1
ATOM 3075 C C . LEU B 1 113 ? 2.521 19.375 10.664 1 95 113 LEU B C 1
ATOM 3077 O O . LEU B 1 113 ? 1.964 18.688 11.523 1 95 113 LEU B O 1
ATOM 3081 N N . THR B 1 114 ? 3.48 18.906 9.891 1 92.31 114 THR B N 1
ATOM 3082 C CA . THR B 1 114 ? 3.992 17.547 10.07 1 92.31 114 THR B CA 1
ATOM 3083 C C . THR B 1 114 ? 5.48 17.484 9.742 1 92.31 114 THR B C 1
ATOM 3085 O O . THR B 1 114 ? 6.047 18.453 9.211 1 92.31 114 THR B O 1
ATOM 3088 N N . ASP B 1 115 ? 6.121 16.406 10.141 1 87.38 115 ASP B N 1
ATOM 3089 C CA . ASP B 1 115 ? 7.543 16.188 9.891 1 87.38 115 ASP B CA 1
ATOM 3090 C C . ASP B 1 115 ? 7.773 15.578 8.508 1 87.38 115 ASP B C 1
ATOM 3092 O O . ASP B 1 115 ? 6.863 14.992 7.926 1 87.38 115 ASP B O 1
ATOM 3096 N N . ASP B 1 116 ? 9.039 15.648 8.062 1 85.81 116 ASP B N 1
ATOM 3097 C CA . ASP B 1 116 ? 9.383 15.188 6.723 1 85.81 116 ASP B CA 1
ATOM 3098 C C . ASP B 1 116 ? 9.445 13.664 6.66 1 85.81 116 ASP B C 1
ATOM 3100 O O . ASP B 1 116 ? 9.68 13.086 5.598 1 85.81 116 ASP B O 1
ATOM 3104 N N . SER B 1 117 ? 9.148 12.992 7.781 1 83.81 117 SER B N 1
ATOM 3105 C CA . SER B 1 117 ? 9.133 11.531 7.805 1 83.81 117 SER B CA 1
ATOM 3106 C C . SER B 1 117 ? 7.707 11 7.77 1 83.81 117 SER B C 1
ATOM 3108 O O . SER B 1 117 ? 7.488 9.789 7.906 1 83.81 117 SER B O 1
ATOM 3110 N N . THR B 1 118 ? 6.754 11.859 7.578 1 89.25 118 THR B N 1
ATOM 3111 C CA . THR B 1 118 ? 5.352 11.469 7.664 1 89.25 118 THR B CA 1
ATOM 3112 C C . THR B 1 118 ? 4.719 11.43 6.273 1 89.25 118 THR B C 1
ATOM 3114 O O . THR B 1 118 ? 4.949 12.32 5.457 1 89.25 118 THR B O 1
ATOM 3117 N N . TYR B 1 119 ? 4.07 10.305 5.938 1 90.56 119 TYR B N 1
ATOM 3118 C CA . TYR B 1 119 ? 3.186 10.219 4.777 1 90.56 119 TYR B CA 1
ATOM 3119 C C . TYR B 1 119 ? 1.734 10.453 5.18 1 90.56 119 TYR B C 1
ATOM 3121 O O . TYR B 1 119 ? 1.231 9.812 6.109 1 90.56 119 TYR B O 1
ATOM 3129 N N . VAL B 1 120 ? 1.051 11.359 4.469 1 94.06 120 VAL B N 1
ATOM 3130 C CA . VAL B 1 120 ? -0.316 11.695 4.848 1 94.06 120 VAL B CA 1
ATOM 3131 C C . VAL B 1 120 ? -1.278 11.289 3.734 1 94.06 120 VAL B C 1
ATOM 3133 O O . VAL B 1 120 ? -1.059 11.609 2.564 1 94.06 120 VAL B O 1
ATOM 3136 N N . VAL B 1 121 ? -2.324 10.508 4.129 1 93.12 121 VAL B N 1
ATOM 3137 C CA . VAL B 1 121 ? -3.438 10.25 3.223 1 93.12 121 VAL B CA 1
ATOM 3138 C C . VAL B 1 121 ? -4.422 11.414 3.26 1 93.12 121 VAL B C 1
ATOM 3140 O O . VAL B 1 121 ? -5.336 11.438 4.086 1 93.12 121 VAL B O 1
ATOM 3143 N N . MET B 1 122 ? -4.258 12.305 2.271 1 94.75 122 MET B N 1
ATOM 3144 C CA . MET B 1 122 ? -4.922 13.602 2.314 1 94.75 122 MET B CA 1
ATOM 3145 C C . MET B 1 122 ? -6.434 13.445 2.201 1 94.75 122 MET B C 1
ATOM 3147 O O . MET B 1 122 ? -7.191 14.219 2.791 1 94.75 122 MET B O 1
ATOM 3151 N N . GLU B 1 123 ? -6.941 12.461 1.455 1 89.69 123 GLU B N 1
ATOM 3152 C CA . GLU B 1 123 ? -8.375 12.195 1.343 1 89.69 123 GLU B CA 1
ATOM 3153 C C . GLU B 1 123 ? -8.984 11.875 2.705 1 89.69 123 GLU B C 1
ATOM 3155 O O . GLU B 1 123 ? -10.07 12.359 3.029 1 89.69 123 GLU B O 1
ATOM 3160 N N . ASN B 1 124 ? -8.258 11.117 3.463 1 88.94 124 ASN B N 1
ATOM 3161 C CA . ASN B 1 124 ? -8.758 10.734 4.781 1 88.94 124 ASN B CA 1
ATOM 3162 C C . ASN B 1 124 ? -8.703 11.906 5.758 1 88.94 124 ASN B C 1
ATOM 3164 O O . ASN B 1 124 ? -9.562 12.039 6.629 1 88.94 124 ASN B O 1
ATOM 3168 N N . LEU B 1 125 ? -7.688 12.734 5.625 1 93.44 125 LEU B N 1
ATOM 3169 C CA . LEU B 1 125 ? -7.625 13.945 6.441 1 93.44 125 LEU B CA 1
ATOM 3170 C C . LEU B 1 125 ? -8.797 14.867 6.141 1 93.44 125 LEU B C 1
ATOM 3172 O O . LEU B 1 125 ? -9.438 15.391 7.055 1 93.44 125 LEU B O 1
ATOM 3176 N N . ARG B 1 126 ? -9.102 15.055 4.859 1 92.19 126 ARG B N 1
ATOM 3177 C CA . ARG B 1 126 ? -10.227 15.898 4.473 1 92.19 126 ARG B CA 1
ATOM 3178 C C . ARG B 1 126 ? -11.547 15.328 4.98 1 92.19 126 ARG B C 1
ATOM 3180 O O . ARG B 1 126 ? -12.445 16.062 5.383 1 92.19 126 ARG B O 1
ATOM 3187 N N . PHE B 1 127 ? -11.594 14.039 4.961 1 87 127 PHE B N 1
ATOM 3188 C CA . PHE B 1 127 ? -12.773 13.375 5.488 1 87 127 PHE B CA 1
ATOM 3189 C C . PHE B 1 127 ? -12.945 13.672 6.977 1 87 127 PHE B C 1
ATOM 3191 O O . PHE B 1 127 ? -14.055 13.961 7.434 1 87 127 PHE B O 1
ATOM 3198 N N . LEU B 1 128 ? -11.891 13.578 7.73 1 86.94 128 LEU B N 1
ATOM 3199 C CA . LEU B 1 128 ? -11.922 13.875 9.156 1 86.94 128 LEU B CA 1
ATOM 3200 C C . LEU B 1 128 ? -12.367 15.312 9.406 1 86.94 128 LEU B C 1
ATOM 3202 O O . LEU B 1 128 ? -13.164 15.57 10.312 1 86.94 128 LEU B O 1
ATOM 3206 N N . LEU B 1 129 ? -11.922 16.266 8.547 1 91.12 129 LEU B N 1
ATOM 3207 C CA . LEU B 1 129 ? -12.102 17.688 8.789 1 91.12 129 LEU B CA 1
ATOM 3208 C C . LEU B 1 129 ? -13.469 18.156 8.281 1 91.12 129 LEU B C 1
ATOM 3210 O O . LEU B 1 129 ? -13.969 19.203 8.695 1 91.12 129 LEU B O 1
ATOM 3214 N N . TYR B 1 130 ? -14.031 17.422 7.449 1 87.88 130 TYR B N 1
ATOM 3215 C CA . TYR B 1 130 ? -15.203 17.812 6.684 1 87.88 130 TYR B CA 1
ATOM 3216 C C . TYR B 1 130 ? -16.328 18.281 7.602 1 87.88 130 TYR B C 1
ATOM 3218 O O . TYR B 1 130 ? -16.969 19.297 7.34 1 87.88 130 TYR B O 1
ATOM 3226 N N . PRO B 1 131 ? -16.578 17.594 8.727 1 84.31 131 PRO B N 1
ATOM 3227 C CA . PRO B 1 131 ? -17.703 17.984 9.57 1 84.31 131 PRO B CA 1
ATOM 3228 C C . PRO B 1 131 ? -17.391 19.219 10.422 1 84.31 131 PRO B C 1
ATOM 3230 O O . PRO B 1 131 ? -18.297 19.75 11.078 1 84.31 131 PRO B O 1
ATOM 3233 N N . TYR B 1 132 ? -16.188 19.703 10.43 1 86.94 132 TYR B N 1
ATOM 3234 C CA . TYR B 1 132 ? -15.789 20.797 11.305 1 86.94 132 TYR B CA 1
ATOM 3235 C C . TYR B 1 132 ? -15.727 22.109 10.539 1 86.94 132 TYR B C 1
ATOM 3237 O O . TYR B 1 132 ? -15.633 22.109 9.312 1 86.94 132 TYR B O 1
ATOM 3245 N N . HIS B 1 133 ? -15.82 23.172 11.344 1 87.62 133 HIS B N 1
ATOM 3246 C CA . HIS B 1 133 ? -15.75 24.516 10.773 1 87.62 133 HIS B CA 1
ATOM 3247 C C . HIS B 1 133 ? -14.414 25.188 11.094 1 87.62 133 HIS B C 1
ATOM 3249 O O . HIS B 1 133 ? -14.039 25.297 12.266 1 87.62 133 HIS B O 1
ATOM 3255 N N . ALA B 1 134 ? -13.789 25.656 10.047 1 91.94 134 ALA B N 1
ATOM 3256 C CA . ALA B 1 134 ? -12.469 26.25 10.195 1 91.94 134 ALA B CA 1
ATOM 3257 C C . ALA B 1 134 ? -12.57 27.625 10.859 1 91.94 134 ALA B C 1
ATOM 3259 O O . ALA B 1 134 ? -11.547 28.234 11.188 1 91.94 134 ALA B O 1
ATOM 3260 N N . GLN B 1 135 ? -13.812 28.062 11.156 1 92.88 135 GLN B N 1
ATOM 3261 C CA . GLN B 1 135 ? -14.031 29.344 11.812 1 92.88 135 GLN B CA 1
ATOM 3262 C C . GLN B 1 135 ? -14.086 29.188 13.328 1 92.88 135 GLN B C 1
ATOM 3264 O O . GLN B 1 135 ? -14.328 30.156 14.055 1 92.88 135 GLN B O 1
ATOM 3269 N N . THR B 1 136 ? -13.852 28.031 13.781 1 93.44 136 THR B N 1
ATOM 3270 C CA . THR B 1 136 ? -13.727 27.766 15.211 1 93.44 136 THR B CA 1
ATOM 3271 C C . THR B 1 136 ? -12.273 27.516 15.594 1 93.44 136 THR B C 1
ATOM 3273 O O . THR B 1 136 ? -11.469 27.094 14.758 1 93.44 136 THR B O 1
ATOM 3276 N N . ILE B 1 137 ? -11.953 27.906 16.859 1 96.81 137 ILE B N 1
ATOM 3277 C CA . ILE B 1 137 ? -10.609 27.625 17.359 1 96.81 137 ILE B CA 1
ATOM 3278 C C . ILE B 1 137 ? -10.477 26.156 17.703 1 96.81 137 ILE B C 1
ATOM 3280 O O . ILE B 1 137 ? -10.719 25.734 18.844 1 96.81 137 ILE B O 1
ATOM 3284 N N . THR B 1 138 ? -10.148 25.391 16.703 1 96.06 138 THR B N 1
ATOM 3285 C CA . THR B 1 138 ? -10.07 23.938 16.766 1 96.06 138 THR B CA 1
ATOM 3286 C C . THR B 1 138 ? -8.734 23.438 16.219 1 96.06 138 THR B C 1
ATOM 3288 O O . THR B 1 138 ? -8.148 24.062 15.344 1 96.06 138 THR B O 1
ATOM 3291 N N . TYR B 1 139 ? -8.242 22.391 16.875 1 96.12 139 TYR B N 1
ATOM 3292 C CA . TYR B 1 139 ? -7.055 21.734 16.344 1 96.12 139 TYR B CA 1
ATOM 3293 C C . TYR B 1 139 ? -7.184 20.219 16.438 1 96.12 139 TYR B C 1
ATOM 3295 O O . TYR B 1 139 ? -8.031 19.703 17.172 1 96.12 139 TYR B O 1
ATOM 3303 N N . PHE B 1 140 ? -6.422 19.484 15.594 1 93.12 140 PHE B N 1
ATOM 3304 C CA . PHE B 1 140 ? -6.312 18.031 15.641 1 93.12 140 PHE B CA 1
ATOM 3305 C C . PHE B 1 140 ? -4.859 17.609 15.812 1 93.12 140 PHE B C 1
ATOM 3307 O O . PHE B 1 140 ? -3.953 18.234 15.25 1 93.12 140 PHE B O 1
ATOM 3314 N N . PHE B 1 141 ? -4.688 16.656 16.641 1 91.31 141 PHE B N 1
ATOM 3315 C CA . PHE B 1 141 ? -3.398 15.977 16.75 1 91.31 141 PHE B CA 1
ATOM 3316 C C . PHE B 1 141 ? -3.48 14.562 16.188 1 91.31 141 PHE B C 1
ATOM 3318 O O . PHE B 1 141 ? -4.234 13.727 16.688 1 91.31 141 PHE B O 1
ATOM 3325 N N . ILE B 1 142 ? -2.75 14.336 15.102 1 89.44 142 ILE B N 1
ATOM 3326 C CA . ILE B 1 142 ? -2.785 13.055 14.414 1 89.44 142 ILE B CA 1
ATOM 3327 C C . ILE B 1 142 ? -1.49 12.289 14.68 1 89.44 142 ILE B C 1
ATOM 3329 O O . ILE B 1 142 ? -0.41 12.719 14.273 1 89.44 142 ILE B O 1
ATOM 3333 N N . GLN B 1 143 ? -1.67 11.219 15.352 1 83.5 143 GLN B N 1
ATOM 3334 C CA . GLN B 1 143 ? -0.535 10.32 15.57 1 83.5 143 GLN B CA 1
ATOM 3335 C C . GLN B 1 143 ? -0.352 9.375 14.383 1 83.5 143 GLN B C 1
ATOM 3337 O O . GLN B 1 143 ? -1.27 8.633 14.031 1 83.5 143 GLN B O 1
ATOM 3342 N N . PRO B 1 144 ? 0.855 9.461 13.766 1 83.75 144 PRO B N 1
ATOM 3343 C CA . PRO B 1 144 ? 1.063 8.562 12.625 1 83.75 144 PRO B CA 1
ATOM 3344 C C . PRO B 1 144 ? 1.231 7.102 13.039 1 83.75 144 PRO B C 1
ATOM 3346 O O . PRO B 1 144 ? 1.733 6.824 14.133 1 83.75 144 PRO B O 1
ATOM 3349 N N . VAL B 1 145 ? 0.756 6.227 12.18 1 80.75 145 VAL B N 1
ATOM 3350 C CA . VAL B 1 145 ? 1.002 4.797 12.352 1 80.75 145 VAL B CA 1
ATOM 3351 C C . VAL B 1 145 ? 2.408 4.453 11.859 1 80.75 145 VAL B C 1
ATOM 3353 O O . VAL B 1 145 ? 2.822 4.887 10.789 1 80.75 145 VAL B O 1
ATOM 3356 N N . HIS B 1 146 ? 3.107 3.699 12.609 1 77.62 146 HIS B N 1
ATOM 3357 C CA . HIS B 1 146 ? 4.441 3.268 12.219 1 77.62 146 HIS B CA 1
ATOM 3358 C C . HIS B 1 146 ? 4.379 2.055 11.297 1 77.62 146 HIS B C 1
ATOM 3360 O O . HIS B 1 146 ? 3.826 1.016 11.664 1 77.62 146 HIS B O 1
ATOM 3366 N N . LEU B 1 147 ? 4.926 2.199 10.109 1 72.56 147 LEU B N 1
ATOM 3367 C CA . LEU B 1 147 ? 4.91 1.096 9.156 1 72.56 147 LEU B CA 1
ATOM 3368 C C . LEU B 1 147 ? 6.098 0.168 9.375 1 72.56 147 LEU B C 1
ATOM 3370 O O . LEU B 1 147 ? 6.098 -0.974 8.914 1 72.56 147 LEU B O 1
ATOM 3374 N N . ASP B 1 148 ? 7.281 0.712 9.922 1 62.75 148 ASP B N 1
ATOM 3375 C CA . ASP B 1 148 ? 8.43 -0.157 10.156 1 62.75 148 ASP B CA 1
ATOM 3376 C C . ASP B 1 148 ? 8.547 -0.531 11.633 1 62.75 148 ASP B C 1
ATOM 3378 O O . ASP B 1 148 ? 7.91 0.092 12.484 1 62.75 148 ASP B O 1
ATOM 3382 N N . GLU B 1 149 ? 9.227 -1.705 11.812 1 53.53 149 GLU B N 1
ATOM 3383 C CA . GLU B 1 149 ? 9.344 -2.311 13.141 1 53.53 149 GLU B CA 1
ATOM 3384 C C . GLU B 1 149 ? 10.102 -1.398 14.094 1 53.53 149 GLU B C 1
ATOM 3386 O O . GLU B 1 149 ? 11.133 -0.829 13.734 1 53.53 149 GLU B O 1
ATOM 3391 N N . GLY B 1 150 ? 9.555 -1.146 15.328 1 50.41 150 GLY B N 1
ATOM 3392 C CA . GLY B 1 150 ? 10.32 -0.794 16.516 1 50.41 150 GLY B CA 1
ATOM 3393 C C . GLY B 1 150 ? 10.297 0.691 16.828 1 50.41 150 GLY B C 1
ATOM 3394 O O . GLY B 1 150 ? 10.875 1.135 17.812 1 50.41 150 GLY B O 1
ATOM 3395 N N . SER B 1 151 ? 9.617 1.52 15.914 1 53.47 151 SER B N 1
ATOM 3396 C CA . SER B 1 151 ? 9.906 2.896 16.297 1 53.47 151 SER B CA 1
ATOM 3397 C C . SER B 1 151 ? 8.648 3.613 16.781 1 53.47 151 SER B C 1
ATOM 3399 O O . SER B 1 151 ? 7.57 3.426 16.203 1 53.47 151 SER B O 1
ATOM 3401 N N . VAL B 1 152 ? 8.578 3.818 18.062 1 50.59 152 VAL B N 1
ATOM 3402 C CA . VAL B 1 152 ? 7.539 4.715 18.562 1 50.59 152 VAL B CA 1
ATOM 3403 C C . VAL B 1 152 ? 7.961 6.164 18.344 1 50.59 152 VAL B C 1
ATOM 3405 O O . VAL B 1 152 ? 9.109 6.527 18.594 1 50.59 152 VAL B O 1
ATOM 3408 N N . THR B 1 153 ? 7.191 6.766 17.391 1 58.81 153 THR B N 1
ATOM 3409 C CA . THR B 1 153 ? 7.504 8.188 17.266 1 58.81 153 THR B CA 1
ATOM 3410 C C . THR B 1 153 ? 6.625 9.016 18.203 1 58.81 153 THR B C 1
ATOM 3412 O O . THR B 1 153 ? 5.484 8.641 18.484 1 58.81 153 THR B O 1
ATOM 3415 N N . THR B 1 154 ? 7.188 9.812 19.016 1 59 154 THR B N 1
ATOM 3416 C CA . THR B 1 154 ? 6.469 10.805 19.812 1 59 154 THR B CA 1
ATOM 3417 C C . THR B 1 154 ? 6.039 11.984 18.938 1 59 154 THR B C 1
ATOM 3419 O O . THR B 1 154 ? 5.32 12.875 19.406 1 59 154 THR B O 1
ATOM 3422 N N . LYS B 1 155 ? 6.414 11.852 17.672 1 73.88 155 LYS B N 1
ATOM 3423 C CA . LYS B 1 155 ? 6.086 12.977 16.797 1 73.88 155 LYS B CA 1
ATOM 3424 C C . LYS B 1 155 ? 4.758 12.742 16.094 1 73.88 155 LYS B C 1
ATOM 3426 O O . LYS B 1 155 ? 4.402 11.609 15.773 1 73.88 155 LYS B O 1
ATOM 3431 N N . GLY B 1 156 ? 3.947 13.758 16.109 1 85.44 156 GLY B N 1
ATOM 3432 C CA . GLY B 1 156 ? 2.662 13.727 15.43 1 85.44 156 GLY B CA 1
ATOM 3433 C C . GLY B 1 156 ? 2.447 14.906 14.5 1 85.44 156 GLY B C 1
ATOM 3434 O O . GLY B 1 156 ? 3.383 15.656 14.219 1 85.44 156 GLY B O 1
ATOM 3435 N N . SER B 1 157 ? 1.343 14.945 13.922 1 92.06 157 SER B N 1
ATOM 3436 C CA . SER B 1 157 ? 0.942 16.016 13.023 1 92.06 157 SER B CA 1
ATOM 3437 C C . SER B 1 157 ? -0.175 16.859 13.625 1 92.06 157 SER B C 1
ATOM 3439 O O . SER B 1 157 ? -1.089 16.328 14.258 1 92.06 157 SER B O 1
ATOM 3441 N N . PHE B 1 158 ? -0.028 18.188 13.484 1 94.56 158 PHE B N 1
ATOM 3442 C CA . PHE B 1 158 ? -1.077 19.094 13.922 1 94.56 158 PHE B CA 1
ATOM 3443 C C . PHE B 1 158 ? -1.862 19.625 12.734 1 94.56 158 PHE B C 1
ATOM 3445 O O . PHE B 1 158 ? -1.281 19.953 11.695 1 94.56 158 PHE B O 1
ATOM 3452 N N . VAL B 1 159 ? -3.133 19.641 12.945 1 96.94 159 VAL B N 1
ATOM 3453 C CA . VAL B 1 159 ? -3.988 20.359 12.008 1 96.94 159 VAL B CA 1
ATOM 3454 C C . VAL B 1 159 ? -4.711 21.5 12.727 1 96.94 159 VAL B C 1
ATOM 3456 O O . VAL B 1 159 ? -5.41 21.266 13.719 1 96.94 159 VAL B O 1
ATOM 3459 N N . LEU B 1 160 ? -4.496 22.703 12.203 1 97.75 160 LEU B N 1
ATOM 3460 C CA . LEU B 1 160 ? -5.062 23.906 12.812 1 97.75 160 LEU B CA 1
ATOM 3461 C C . LEU B 1 160 ? -6.137 24.516 11.922 1 97.75 160 LEU B C 1
ATOM 3463 O O . LEU B 1 160 ? -5.957 24.609 10.703 1 97.75 160 LEU B O 1
ATOM 3467 N N . SER B 1 161 ? -7.238 24.938 12.531 1 97.44 161 SER B N 1
ATOM 3468 C CA . SER B 1 161 ? -8.188 25.75 11.773 1 97.44 161 SER B CA 1
ATOM 3469 C C . SER B 1 161 ? -7.621 27.141 11.492 1 97.44 161 SER B C 1
ATOM 3471 O O . SER B 1 161 ? -6.66 27.562 12.141 1 97.44 161 SER B O 1
ATOM 3473 N N . LYS B 1 162 ? -8.203 27.797 10.602 1 97.38 162 LYS B N 1
ATOM 3474 C CA . LYS B 1 162 ? -7.809 29.172 10.289 1 97.38 162 LYS B CA 1
ATOM 3475 C C . LYS B 1 162 ? -7.906 30.062 11.523 1 97.38 162 LYS B C 1
ATOM 3477 O O . LYS B 1 162 ? -7.012 30.875 11.781 1 97.38 162 LYS B O 1
ATOM 3482 N N . GLN B 1 163 ? -8.961 29.891 12.273 1 97.56 163 GLN B N 1
ATOM 3483 C CA . GLN B 1 163 ? -9.133 30.703 13.477 1 97.56 163 GLN B CA 1
ATOM 3484 C C . GLN B 1 163 ? -8.07 30.359 14.516 1 97.56 163 GLN B C 1
ATOM 3486 O O . GLN B 1 163 ? -7.625 31.234 15.266 1 97.56 163 GLN B O 1
ATOM 3491 N N . THR B 1 164 ? -7.668 29.109 14.57 1 97.88 164 THR B N 1
ATOM 3492 C CA . THR B 1 164 ? -6.609 28.719 15.492 1 97.88 164 THR B CA 1
ATOM 3493 C C . THR B 1 164 ? -5.285 29.359 15.102 1 97.88 164 THR B C 1
ATOM 3495 O O . THR B 1 164 ? -4.566 29.891 15.961 1 97.88 164 THR B O 1
ATOM 3498 N N . LEU B 1 165 ? -4.945 29.328 13.82 1 97.5 165 LEU B N 1
ATOM 3499 C CA . LEU B 1 165 ? -3.732 29.984 13.344 1 97.5 165 LEU B CA 1
ATOM 3500 C C . LEU B 1 165 ? -3.736 31.469 13.719 1 97.5 165 LEU B C 1
ATOM 3502 O O . LEU B 1 165 ? -2.742 31.984 14.242 1 97.5 165 LEU B O 1
ATOM 3506 N N . GLN B 1 166 ? -4.855 32.094 13.523 1 97.06 166 GLN B N 1
ATOM 3507 C CA . GLN B 1 166 ? -4.988 33.5 13.859 1 97.06 166 GLN B CA 1
ATOM 3508 C C . GLN B 1 166 ? -4.789 33.719 15.352 1 97.06 166 GLN B C 1
ATOM 3510 O O . GLN B 1 166 ? -4.047 34.625 15.75 1 97.06 166 GLN B O 1
ATOM 3515 N N . ALA B 1 167 ? -5.422 32.969 16.141 1 96.81 167 ALA B N 1
ATOM 3516 C CA . ALA B 1 167 ? -5.336 33.125 17.594 1 96.81 167 ALA B CA 1
ATOM 3517 C C . ALA B 1 167 ? -3.912 32.875 18.078 1 96.81 167 ALA B C 1
ATOM 3519 O O . ALA B 1 167 ? -3.453 33.562 19.016 1 96.81 167 ALA B O 1
ATOM 3520 N N . LEU B 1 168 ? -3.229 31.906 17.5 1 95.44 168 LEU B N 1
ATOM 3521 C CA . LEU B 1 168 ? -1.838 31.656 17.875 1 95.44 168 LEU B CA 1
ATOM 3522 C C . LEU B 1 168 ? -0.979 32.875 17.594 1 95.44 168 LEU B C 1
ATOM 3524 O O . LEU B 1 168 ? -0.255 33.375 18.469 1 95.44 168 LEU B O 1
ATOM 3528 N N . VAL B 1 169 ? -1.082 33.469 16.453 1 93.88 169 VAL B N 1
ATOM 3529 C CA . VAL B 1 169 ? -0.224 34.531 15.992 1 93.88 169 VAL B CA 1
ATOM 3530 C C . VAL B 1 169 ? -0.569 35.812 16.734 1 93.88 169 VAL B C 1
ATOM 3532 O O . VAL B 1 169 ? 0.322 36.562 17.188 1 93.88 169 VAL B O 1
ATOM 3535 N N . GLU B 1 170 ? -1.805 36.062 16.969 1 95 170 GLU B N 1
ATOM 3536 C CA . GLU B 1 170 ? -2.229 37.344 17.5 1 95 170 GLU B CA 1
ATOM 3537 C C . GLU B 1 170 ? -2.246 37.344 19.016 1 95 170 GLU B C 1
ATOM 3539 O O . GLU B 1 170 ? -2.164 38.406 19.656 1 95 170 GLU B O 1
ATOM 3544 N N . VAL B 1 171 ? -2.361 36.188 19.609 1 94.31 171 VAL B N 1
ATOM 3545 C CA . VAL B 1 171 ? -2.549 36.156 21.047 1 94.31 171 VAL B CA 1
ATOM 3546 C C . VAL B 1 171 ? -1.419 35.344 21.703 1 94.31 171 VAL B C 1
ATOM 3548 O O . VAL B 1 171 ? -0.54 35.906 22.344 1 94.31 171 VAL B O 1
ATOM 3551 N N . ALA B 1 172 ? -1.363 34.062 21.391 1 92.69 172 ALA B N 1
ATOM 3552 C CA . ALA B 1 172 ? -0.44 33.156 22.094 1 92.69 172 ALA B CA 1
ATOM 3553 C C . ALA B 1 172 ? 1.007 33.594 21.875 1 92.69 172 ALA B C 1
ATOM 3555 O O . ALA B 1 172 ? 1.794 33.656 22.828 1 92.69 172 ALA B O 1
ATOM 3556 N N . PHE B 1 173 ? 1.385 33.906 20.641 1 89.06 173 PHE B N 1
ATOM 3557 C CA . PHE B 1 173 ? 2.77 34.219 20.312 1 89.06 173 PHE B CA 1
ATOM 3558 C C . PHE B 1 173 ? 3.17 35.594 20.859 1 89.06 173 PHE B C 1
ATOM 3560 O O . PHE B 1 173 ? 4.355 35.906 20.922 1 89.06 173 PHE B O 1
ATOM 3567 N N . GLN B 1 174 ? 2.178 36.344 21.25 1 88 174 GLN B N 1
ATOM 3568 C CA . GLN B 1 174 ? 2.455 37.688 21.812 1 88 174 GLN B CA 1
ATOM 3569 C C . GLN B 1 174 ? 2.705 37.594 23.328 1 88 174 GLN B C 1
ATOM 3571 O O . GLN B 1 174 ? 3.221 38.531 23.938 1 88 174 GLN B O 1
ATOM 3576 N N . LEU B 1 175 ? 2.309 36.469 23.828 1 81.5 175 LEU B N 1
ATOM 3577 C CA . LEU B 1 175 ? 2.527 36.25 25.25 1 81.5 175 LEU B CA 1
ATOM 3578 C C . LEU B 1 175 ? 3.928 35.719 25.516 1 81.5 175 LEU B C 1
ATOM 3580 O O . LEU B 1 175 ? 4.305 34.656 24.984 1 81.5 175 LEU B O 1
ATOM 3584 N N . LYS B 1 176 ? 5.094 36.469 25.547 1 63.59 176 LYS B N 1
ATOM 3585 C CA . LYS B 1 176 ? 6.535 36.25 25.578 1 63.59 176 LYS B CA 1
ATOM 3586 C C . LYS B 1 176 ? 6.879 34.938 26.281 1 63.59 176 LYS B C 1
ATOM 3588 O O . LYS B 1 176 ? 7.723 34.156 25.797 1 63.59 176 LYS B O 1
ATOM 3593 N N . GLN B 1 177 ? 6.438 34.531 27.484 1 63.38 177 GLN B N 1
ATOM 3594 C CA . GLN B 1 177 ? 7.016 33.469 28.312 1 63.38 177 GLN B CA 1
ATOM 3595 C C . GLN B 1 177 ? 6.305 32.125 28.094 1 63.38 177 GLN B C 1
ATOM 3597 O O . GLN B 1 177 ? 6.836 31.078 28.422 1 63.38 177 GLN B O 1
ATOM 3602 N N . GLN B 1 178 ? 5.211 32.125 27.188 1 64.25 178 GLN B N 1
ATOM 3603 C CA . GLN B 1 178 ? 4.414 30.891 27.297 1 64.25 178 GLN B CA 1
ATOM 3604 C C . GLN B 1 178 ? 4.516 30.062 26.016 1 64.25 178 GLN B C 1
ATOM 3606 O O . GLN B 1 178 ? 4.328 28.844 26.047 1 64.2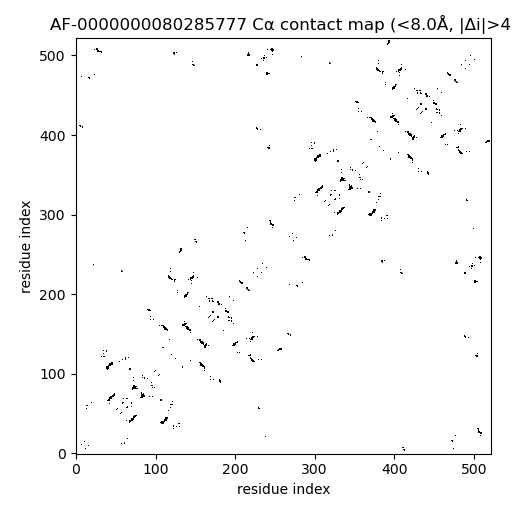5 178 GLN B O 1
ATOM 3611 N N . CYS B 1 179 ? 4.848 30.734 24.922 1 75.5 179 CYS B N 1
ATOM 3612 C CA . CYS B 1 179 ? 4.867 29.953 23.688 1 75.5 179 CYS B CA 1
ATOM 3613 C C . CYS B 1 179 ? 6.188 30.125 22.953 1 75.5 179 CYS B C 1
ATOM 3615 O O . CYS B 1 179 ? 6.324 31.016 22.125 1 75.5 179 CYS B O 1
ATOM 3617 N N . ASN B 1 180 ? 7.242 29.312 23.531 1 66.75 180 ASN B N 1
ATOM 3618 C CA . ASN B 1 180 ? 8.531 29.25 22.844 1 66.75 180 ASN B CA 1
ATOM 3619 C C . ASN B 1 180 ? 8.68 27.969 22.047 1 66.75 180 ASN B C 1
ATOM 3621 O O . ASN B 1 180 ? 8.648 26.875 22.609 1 66.75 180 ASN B O 1
ATOM 3625 N N . LEU B 1 181 ? 8.461 27.953 20.703 1 66.44 181 LEU B N 1
ATOM 3626 C CA . LEU B 1 181 ? 8.453 26.766 19.844 1 66.44 181 LEU B CA 1
ATOM 3627 C C . LEU B 1 181 ? 9.875 26.375 19.453 1 66.44 181 LEU B C 1
ATOM 3629 O O . LEU B 1 181 ? 10.094 25.812 18.375 1 66.44 181 LEU B O 1
ATOM 3633 N N . LEU B 1 182 ? 11.016 26.578 20.297 1 59 182 LEU B N 1
ATOM 3634 C CA . LEU B 1 182 ? 12.406 26.312 19.938 1 59 182 LEU B CA 1
ATOM 3635 C C . LEU B 1 182 ? 12.68 24.812 19.938 1 59 182 LEU B C 1
ATOM 3637 O O . LEU B 1 182 ? 13.297 24.297 19 1 59 182 LEU B O 1
ATOM 3641 N N . ASN B 1 183 ? 12.523 24.078 21.109 1 58.97 183 ASN B N 1
ATOM 3642 C CA . ASN B 1 183 ? 12.836 22.672 21.25 1 58.97 183 ASN B CA 1
ATOM 3643 C C . ASN B 1 183 ? 11.57 21.828 21.391 1 58.97 183 ASN B C 1
ATOM 3645 O O . ASN B 1 183 ? 10.57 22.297 21.938 1 58.97 183 ASN B O 1
ATOM 3649 N N . ASN B 1 184 ? 11.484 20.438 20.641 1 65.56 184 ASN B N 1
ATOM 3650 C CA . ASN B 1 184 ? 10.352 19.547 20.766 1 65.56 184 ASN B CA 1
ATOM 3651 C C . ASN B 1 184 ? 9.031 20.25 20.469 1 65.56 184 ASN B C 1
ATOM 3653 O O . ASN B 1 184 ? 8.18 20.375 21.359 1 65.56 184 ASN B O 1
ATOM 3657 N N . TYR B 1 185 ? 8.836 20.703 19.375 1 75.5 185 TYR B N 1
ATOM 3658 C CA . TYR B 1 185 ? 7.762 21.609 19.016 1 75.5 185 TYR B CA 1
ATOM 3659 C C . TYR B 1 185 ? 6.402 21 19.328 1 75.5 185 TYR B C 1
ATOM 3661 O O . TYR B 1 185 ? 5.43 21.719 19.578 1 75.5 185 TYR B O 1
ATOM 3669 N N . ASN B 1 186 ? 6.34 19.703 19.484 1 78.75 186 ASN B N 1
ATOM 3670 C CA . ASN B 1 186 ? 5.031 19.109 19.719 1 78.75 186 ASN B CA 1
ATOM 3671 C C . ASN B 1 186 ? 4.477 19.531 21.078 1 78.75 186 ASN B C 1
ATOM 3673 O O . ASN B 1 186 ? 3.348 20.016 21.172 1 78.75 186 ASN B O 1
ATOM 3677 N N . ASN B 1 187 ? 5.285 19.344 22.031 1 81.75 187 ASN B N 1
ATOM 3678 C CA . ASN B 1 187 ? 4.828 19.688 23.375 1 81.75 187 ASN B CA 1
ATOM 3679 C C . ASN B 1 187 ? 4.648 21.203 23.531 1 81.75 187 ASN B C 1
ATOM 3681 O O . ASN B 1 187 ? 3.693 21.656 24.172 1 81.75 187 ASN B O 1
ATOM 3685 N N . GLN B 1 188 ? 5.48 21.953 22.969 1 84 188 GLN B N 1
ATOM 3686 C CA . GLN B 1 188 ? 5.41 23.406 23.078 1 84 188 GLN B CA 1
ATOM 3687 C C . GLN B 1 188 ? 4.191 23.969 22.344 1 84 188 GLN B C 1
ATOM 3689 O O . GLN B 1 188 ? 3.52 24.875 22.844 1 84 188 GLN B O 1
ATOM 3694 N N . LEU B 1 189 ? 3.945 23.391 21.234 1 89.94 189 LEU B N 1
ATOM 3695 C CA . LEU B 1 189 ? 2.779 23.828 20.484 1 89.94 189 LEU B CA 1
ATOM 3696 C C . LEU B 1 189 ? 1.491 23.5 21.234 1 89.94 189 LEU B C 1
ATOM 3698 O O . LEU B 1 189 ? 0.554 24.312 21.25 1 89.94 189 LEU B O 1
ATOM 3702 N N . LYS B 1 190 ? 1.466 22.344 21.844 1 89.5 190 LYS B N 1
ATOM 3703 C CA . LYS B 1 190 ? 0.298 21.984 22.641 1 89.5 190 LYS B CA 1
ATOM 3704 C C . LYS B 1 190 ? 0.046 23 23.75 1 89.5 190 LYS B C 1
ATOM 3706 O O . LYS B 1 190 ? -1.1 23.375 24.016 1 89.5 190 LYS B O 1
ATOM 3711 N N . LYS B 1 191 ? 1.086 23.453 24.391 1 88.38 191 LYS B N 1
ATOM 3712 C CA . LYS B 1 191 ? 0.967 24.453 25.438 1 88.38 191 LYS B CA 1
ATOM 3713 C C . LYS B 1 191 ? 0.438 25.766 24.875 1 88.38 191 LYS B C 1
ATOM 3715 O O . LYS B 1 191 ? -0.396 26.422 25.516 1 88.38 191 LYS B O 1
ATOM 3720 N N . CYS B 1 192 ? 0.946 26.156 23.734 1 91.94 192 CYS B N 1
ATOM 3721 C CA . CYS B 1 192 ? 0.467 27.375 23.094 1 91.94 192 CYS B CA 1
ATOM 3722 C C . CYS B 1 192 ? -1.016 27.266 22.75 1 91.94 192 CYS B C 1
ATOM 3724 O O . CYS B 1 192 ? -1.771 28.219 22.953 1 91.94 192 CYS B O 1
ATOM 3726 N N . LEU B 1 193 ? -1.412 26.094 22.344 1 94.69 193 LEU B N 1
ATOM 3727 C CA . LEU B 1 193 ? -2.811 25.859 21.984 1 94.69 193 LEU B CA 1
ATOM 3728 C C . LEU B 1 193 ? -3.697 25.938 23.219 1 94.69 193 LEU B C 1
ATOM 3730 O O . LEU B 1 193 ? -4.82 26.438 23.156 1 94.69 193 LEU B O 1
ATOM 3734 N N . GLN B 1 194 ? -3.215 25.516 24.297 1 92 194 GLN B N 1
ATOM 3735 C CA . GLN B 1 194 ? -3.949 25.578 25.562 1 92 194 GLN B CA 1
ATOM 3736 C C . GLN B 1 194 ? -4.156 27.031 26 1 92 194 GLN B C 1
ATOM 3738 O O . GLN B 1 194 ? -5.211 27.375 26.531 1 92 194 GLN B O 1
ATOM 3743 N N . THR B 1 195 ? -3.203 27.844 25.703 1 91.5 195 THR B N 1
ATOM 3744 C CA . THR B 1 195 ? -3.262 29.25 26.109 1 91.5 195 THR B CA 1
ATOM 3745 C C . THR B 1 195 ? -4.41 29.969 25.422 1 91.5 195 THR B C 1
ATOM 3747 O O . THR B 1 195 ? -4.988 30.906 25.969 1 91.5 195 THR B O 1
ATOM 3750 N N . ILE B 1 196 ? -4.781 29.547 24.281 1 94.69 196 ILE B N 1
ATOM 3751 C CA . ILE B 1 196 ? -5.852 30.203 23.547 1 94.69 196 ILE B CA 1
ATOM 3752 C C . ILE B 1 196 ? -7.133 29.375 23.641 1 94.69 196 ILE B C 1
ATOM 3754 O O . ILE B 1 196 ? -8.094 29.609 22.906 1 94.69 196 ILE B O 1
ATOM 3758 N N . ASN B 1 197 ? -7.168 28.359 24.516 1 94.75 197 ASN B N 1
ATOM 3759 C CA . ASN B 1 197 ? -8.312 27.484 24.75 1 94.75 197 ASN B CA 1
ATOM 3760 C C . ASN B 1 197 ? -8.797 26.828 23.469 1 94.75 197 ASN B C 1
ATOM 3762 O O . ASN B 1 197 ? -10 26.797 23.188 1 94.75 197 ASN B O 1
ATOM 3766 N N . ALA B 1 198 ? -7.812 26.406 22.656 1 96.19 198 ALA B N 1
ATOM 3767 C CA . ALA B 1 198 ? -8.18 25.688 21.453 1 96.19 198 ALA B CA 1
ATOM 3768 C C . ALA B 1 198 ? -8.805 24.328 21.781 1 96.19 198 ALA B C 1
ATOM 3770 O O . ALA B 1 198 ? -8.336 23.625 22.672 1 96.19 198 ALA B O 1
ATOM 3771 N N . THR B 1 199 ? -9.867 23.938 21.078 1 94.56 199 THR B N 1
ATOM 3772 C CA . THR B 1 199 ? -10.547 22.656 21.281 1 94.56 199 THR B CA 1
ATOM 3773 C C . THR B 1 199 ? -9.93 21.562 20.406 1 94.56 199 THR B C 1
ATOM 3775 O O . THR B 1 199 ? -9.727 21.766 19.203 1 94.56 199 THR B O 1
ATOM 3778 N N . ALA B 1 200 ? -9.648 20.453 21.062 1 92 200 ALA B N 1
ATOM 3779 C CA . ALA B 1 200 ? -9.148 19.297 20.312 1 92 200 ALA B CA 1
ATOM 3780 C C . ALA B 1 200 ? -10.281 18.562 19.609 1 92 200 ALA B C 1
ATOM 3782 O O . ALA B 1 200 ? -11.289 18.219 20.234 1 92 200 ALA B O 1
ATOM 3783 N N . GLY B 1 201 ? -10.133 18.438 18.266 1 88.06 201 GLY B N 1
ATOM 3784 C CA . GLY B 1 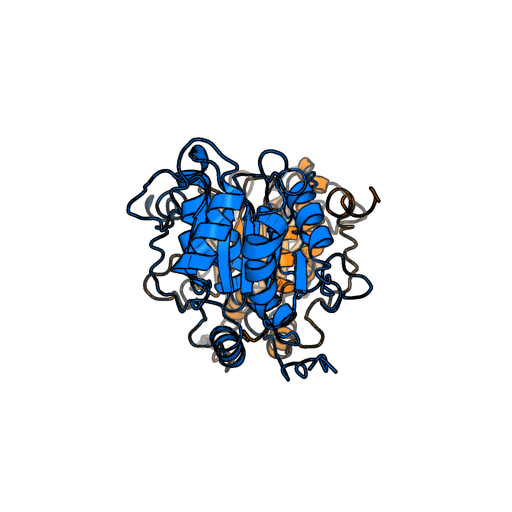201 ? -11.094 17.625 17.531 1 88.06 201 GLY B CA 1
ATOM 3785 C C . GLY B 1 201 ? -10.922 16.141 17.766 1 88.06 201 GLY B C 1
ATOM 3786 O O . GLY B 1 201 ? -9.875 15.688 18.234 1 88.06 201 GLY B O 1
ATOM 3787 N N . ASP B 1 202 ? -11.969 15.383 17.469 1 78.19 202 ASP B N 1
ATOM 3788 C CA . ASP B 1 202 ? -11.961 13.93 17.625 1 78.19 202 ASP B CA 1
ATOM 3789 C C . ASP B 1 202 ? -11.344 13.242 16.422 1 78.19 202 ASP B C 1
ATOM 3791 O O . ASP B 1 202 ? -11.867 13.344 15.305 1 78.19 202 ASP B O 1
ATOM 3795 N N . THR B 1 203 ? -10.172 12.664 16.594 1 69.19 203 THR B N 1
ATOM 3796 C CA . THR B 1 203 ? -9.523 11.938 15.516 1 69.19 203 THR B CA 1
ATOM 3797 C C . THR B 1 203 ? -9.961 10.477 15.5 1 69.19 203 THR B C 1
ATOM 3799 O O . THR B 1 203 ? -9.656 9.734 14.562 1 69.19 203 THR B O 1
ATOM 3802 N N . TYR B 1 204 ? -10.594 10.031 16.641 1 55.16 204 TYR B N 1
ATOM 3803 C CA . TYR B 1 204 ? -11.031 8.656 16.812 1 55.16 204 TYR B CA 1
ATOM 3804 C C . TYR B 1 204 ? -12.25 8.359 15.938 1 55.16 204 TYR B C 1
ATOM 3806 O O . TYR B 1 204 ? -12.602 7.199 15.719 1 55.16 204 TYR B O 1
ATOM 3814 N N . GLY B 1 205 ? -12.93 9.414 15.531 1 48.25 205 GLY B N 1
ATOM 3815 C CA . GLY B 1 205 ? -14.094 9.18 14.695 1 48.25 205 GLY B CA 1
ATOM 3816 C C . GLY B 1 205 ? -13.789 8.383 13.445 1 48.25 205 GLY B C 1
ATOM 3817 O O . GLY B 1 205 ? -14.688 8.07 12.664 1 48.25 205 GLY B O 1
ATOM 3818 N N . LEU B 1 206 ? -12.578 8.273 13.281 1 53.16 206 LEU B N 1
ATOM 3819 C CA . LEU B 1 206 ? -12.312 7.375 12.164 1 53.16 206 LEU B CA 1
ATOM 3820 C C . LEU B 1 206 ? -12.727 5.945 12.508 1 53.16 206 LEU B C 1
ATOM 3822 O O . LEU B 1 206 ? -12.406 5.445 13.586 1 53.16 206 LEU B O 1
ATOM 3826 N N . PRO B 1 207 ? -13.883 5.504 11.859 1 44.25 207 PRO B N 1
ATOM 3827 C CA . PRO B 1 207 ? -14.391 4.168 12.172 1 44.25 207 PRO B CA 1
ATOM 3828 C C . PRO B 1 207 ? -13.273 3.156 12.422 1 44.25 207 PRO B C 1
ATOM 3830 O O . PRO B 1 207 ? -12.328 3.074 11.633 1 44.25 207 PRO B O 1
ATOM 3833 N N . LEU B 1 208 ? -12.969 2.992 13.789 1 47.19 208 LEU B N 1
ATOM 3834 C CA . LEU B 1 208 ? -12.094 1.871 14.102 1 47.19 208 LEU B CA 1
ATOM 3835 C C . LEU B 1 208 ? -12.797 0.541 13.867 1 47.19 208 LEU B C 1
ATOM 3837 O O . LEU B 1 208 ? -14 0.415 14.117 1 47.19 208 LEU B O 1
ATOM 3841 N N . LEU B 1 209 ? -12.438 -0.132 12.891 1 43.12 209 LEU B N 1
ATOM 3842 C CA . LEU B 1 209 ? -13.023 -1.467 12.867 1 43.12 209 LEU B CA 1
ATOM 3843 C C . LEU B 1 209 ? -12.719 -2.223 14.156 1 43.12 209 LEU B C 1
ATOM 3845 O O . LEU B 1 209 ? -11.648 -2.047 14.742 1 43.12 209 LEU B O 1
ATOM 3849 N N . SER B 1 210 ? -13.688 -2.713 14.875 1 41.03 210 SER B N 1
ATOM 3850 C CA . SER B 1 210 ? -13.578 -3.619 16.016 1 41.03 210 SER B CA 1
ATOM 3851 C C . SER B 1 210 ? -12.461 -4.637 15.805 1 41.03 210 SER B C 1
ATOM 3853 O O . SER B 1 210 ? -12.336 -5.215 14.719 1 41.03 210 SER B O 1
ATOM 3855 N N . ASN B 1 211 ? -11.398 -4.523 16.609 1 44.34 211 ASN B N 1
ATOM 3856 C CA . ASN B 1 211 ? -10.344 -5.527 16.75 1 44.34 211 ASN B CA 1
ATOM 3857 C C . ASN B 1 211 ? -9.211 -5.285 15.758 1 44.34 211 ASN B C 1
ATOM 3859 O O . ASN B 1 211 ? -8.367 -6.156 15.555 1 44.34 211 ASN B O 1
ATOM 3863 N N . GLU B 1 212 ? -9.461 -4.148 15.109 1 52.03 212 GLU B N 1
ATOM 3864 C CA . GLU B 1 212 ? -8.375 -3.926 14.164 1 52.03 212 GLU B CA 1
ATOM 3865 C C . GLU B 1 212 ? -7.453 -2.801 14.641 1 52.03 212 GLU B C 1
ATOM 3867 O O . GLU B 1 212 ? -7.875 -1.924 15.391 1 52.03 212 GLU B O 1
ATOM 3872 N N . CYS B 1 213 ? -6.133 -2.969 14.469 1 54.56 213 CYS B N 1
ATOM 3873 C CA . CYS B 1 213 ? -5.066 -2.076 14.914 1 54.56 213 CYS B CA 1
ATOM 3874 C C . CYS B 1 213 ? -5.293 -0.66 14.398 1 54.56 213 CYS B C 1
ATOM 3876 O O . CYS B 1 213 ? -4.973 0.313 15.086 1 54.56 213 CYS B O 1
ATOM 3878 N N . CYS B 1 214 ? -5.82 -0.687 13.133 1 66 214 CYS B N 1
ATOM 3879 C CA . CYS B 1 214 ? -5.84 0.66 12.578 1 66 214 CYS B CA 1
ATOM 3880 C C . CYS B 1 214 ? -7.113 0.896 11.766 1 66 214 CYS B C 1
ATOM 3882 O O . CYS B 1 214 ? -7.73 -0.054 11.289 1 66 214 CYS B O 1
ATOM 3884 N N . SER B 1 215 ? -7.555 1.986 11.852 1 73.44 215 SER B N 1
ATOM 3885 C CA . SER B 1 215 ? -8.695 2.426 11.055 1 73.44 215 SER B CA 1
ATOM 3886 C C . SER B 1 215 ? -8.414 2.291 9.562 1 73.44 215 SER B C 1
ATOM 3888 O O . SER B 1 215 ? -7.305 2.586 9.109 1 73.44 215 SER B O 1
ATOM 3890 N N . PRO B 1 216 ? -9.352 1.781 8.742 1 79.69 216 PRO B N 1
ATOM 3891 C CA . PRO B 1 216 ? -9.195 1.821 7.289 1 79.69 216 PRO B CA 1
ATOM 3892 C C . PRO B 1 216 ? -9.016 3.24 6.754 1 79.69 216 PRO B C 1
ATOM 3894 O O . PRO B 1 216 ? -8.602 3.424 5.609 1 79.69 216 PRO B O 1
ATOM 3897 N N . TYR B 1 217 ? -9.312 4.199 7.633 1 84 217 TYR B N 1
ATOM 3898 C CA . TYR B 1 217 ? -9.172 5.586 7.215 1 84 217 TYR B CA 1
ATOM 3899 C C . TYR B 1 217 ? -8.016 6.262 7.941 1 84 217 TYR B C 1
ATOM 3901 O O . TYR B 1 217 ? -8.102 7.438 8.297 1 84 217 TYR B O 1
ATOM 3909 N N . THR B 1 218 ? -7.02 5.406 8.156 1 85.88 218 THR B N 1
ATOM 3910 C CA . THR B 1 218 ? -5.801 5.949 8.742 1 85.88 218 THR B CA 1
ATOM 3911 C C . THR B 1 218 ? -5.293 7.141 7.938 1 85.88 218 THR B C 1
ATOM 3913 O O . THR B 1 218 ? -5.293 7.109 6.707 1 85.88 218 THR B O 1
ATOM 3916 N N . ILE B 1 219 ? -4.777 8.125 8.648 1 90.75 219 ILE B N 1
ATOM 3917 C CA . ILE B 1 219 ? -4.484 9.406 8.016 1 90.75 219 ILE B CA 1
ATOM 3918 C C . ILE B 1 219 ? -2.979 9.531 7.789 1 90.75 219 ILE B C 1
ATOM 3920 O O . ILE B 1 219 ? -2.541 10.125 6.801 1 90.75 219 ILE B O 1
ATOM 3924 N N . ALA B 1 220 ? -2.182 9.039 8.703 1 90.31 220 ALA B N 1
ATOM 3925 C CA . ALA B 1 220 ? -0.751 9.32 8.617 1 90.31 220 ALA B CA 1
ATOM 3926 C C . ALA B 1 220 ? 0.076 8.078 8.938 1 90.31 220 ALA B C 1
ATOM 3928 O O . ALA B 1 220 ? -0.288 7.293 9.812 1 90.31 220 ALA B O 1
ATOM 3929 N N . PHE B 1 221 ? 1.147 8.023 8.172 1 86.44 221 PHE B N 1
ATOM 3930 C CA . PHE B 1 221 ? 2.127 6.965 8.367 1 86.44 221 PHE B CA 1
ATOM 3931 C C . PHE B 1 221 ? 3.52 7.543 8.578 1 86.44 221 PHE B C 1
ATOM 3933 O O . PHE B 1 221 ? 3.863 8.578 8.008 1 86.44 221 PHE B O 1
ATOM 3940 N N . THR B 1 222 ? 4.27 6.906 9.469 1 82.31 222 THR B N 1
ATOM 3941 C CA . THR B 1 222 ? 5.688 7.238 9.594 1 82.31 222 THR B CA 1
ATOM 3942 C C . THR B 1 222 ? 6.551 5.996 9.406 1 82.31 222 THR B C 1
ATOM 3944 O O . THR B 1 222 ? 6.07 4.871 9.547 1 82.31 222 THR B O 1
ATOM 3947 N N . PHE B 1 223 ? 7.762 6.242 8.922 1 72.75 223 PHE B N 1
ATOM 3948 C CA . PHE B 1 223 ? 8.688 5.145 8.672 1 72.75 223 PHE B CA 1
ATOM 3949 C C . PHE B 1 223 ? 10.133 5.594 8.891 1 72.75 223 PHE B C 1
ATOM 3951 O O . PHE B 1 223 ? 10.477 6.746 8.633 1 72.75 223 PHE B O 1
ATOM 3958 N N . GLN B 1 224 ? 10.836 4.793 9.602 1 61.66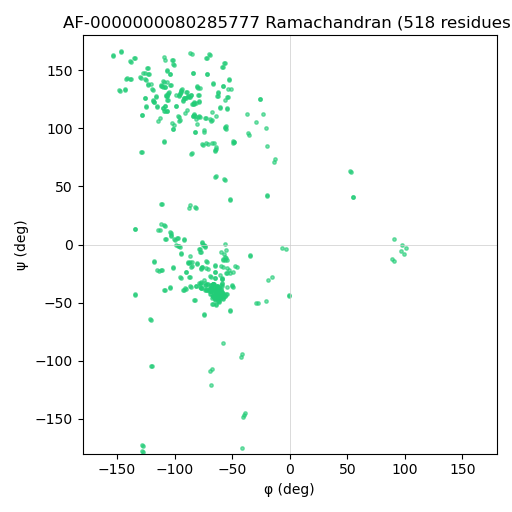 224 GLN B N 1
ATOM 3959 C CA . GLN B 1 224 ? 12.219 5.129 9.93 1 61.66 224 GLN B CA 1
ATOM 3960 C C . GLN B 1 224 ? 13.164 4.672 8.828 1 61.66 224 GLN B C 1
ATOM 3962 O O . GLN B 1 224 ? 14.195 5.309 8.586 1 61.66 224 GLN B O 1
ATOM 3967 N N . SER B 1 225 ? 12.773 3.512 8.266 1 54.81 225 SER B N 1
ATOM 3968 C CA . SER B 1 225 ? 13.773 2.9 7.395 1 54.81 225 SER B CA 1
ATOM 3969 C C . SER B 1 225 ? 13.773 3.549 6.012 1 54.81 225 SER B C 1
ATOM 3971 O O . SER B 1 225 ? 12.742 4.062 5.562 1 54.81 225 SER B O 1
ATOM 3973 N N . ARG B 1 226 ? 14.922 3.797 5.512 1 51.81 226 ARG B N 1
ATOM 3974 C CA . ARG B 1 226 ? 15.125 4.352 4.176 1 51.81 226 ARG B CA 1
ATOM 3975 C C . ARG B 1 226 ? 14.461 3.48 3.117 1 51.81 226 ARG B C 1
ATOM 3977 O O . ARG B 1 226 ? 14.328 3.891 1.962 1 51.81 226 ARG B O 1
ATOM 3984 N N . ASP B 1 227 ? 14.078 2.262 3.578 1 48.41 227 ASP B N 1
ATOM 3985 C CA . ASP B 1 227 ? 13.695 1.286 2.561 1 48.41 227 ASP B CA 1
ATOM 3986 C C . ASP B 1 227 ? 12.25 1.491 2.123 1 48.41 227 ASP B C 1
ATOM 3988 O O . ASP B 1 227 ? 11.93 1.39 0.937 1 48.41 227 ASP B O 1
ATOM 3992 N N . VAL B 1 228 ? 11.32 1.635 3.252 1 55.12 228 VAL B N 1
ATOM 3993 C CA . VAL B 1 228 ? 9.992 2.014 2.787 1 55.12 228 VAL B CA 1
ATOM 3994 C C . VAL B 1 228 ? 9.953 3.514 2.5 1 55.12 228 VAL B C 1
ATOM 3996 O O . VAL B 1 228 ? 10.227 4.328 3.381 1 55.12 228 VAL B O 1
ATOM 3999 N N . ASN B 1 229 ? 9.859 3.803 1.185 1 70.06 229 ASN B N 1
ATOM 4000 C CA . ASN B 1 229 ? 9.883 5.238 0.936 1 70.06 229 ASN B CA 1
ATOM 4001 C C . ASN B 1 229 ? 8.516 5.746 0.476 1 70.06 229 ASN B C 1
ATOM 4003 O O . ASN B 1 229 ? 7.621 4.953 0.186 1 70.06 229 ASN B O 1
ATOM 4007 N N . MET B 1 230 ? 8.352 6.961 0.589 1 80 230 MET B N 1
ATOM 4008 C CA . MET B 1 230 ? 7.105 7.66 0.298 1 80 230 MET B CA 1
ATOM 4009 C C . MET B 1 230 ? 6.594 7.309 -1.095 1 80 230 MET B C 1
ATOM 4011 O O . MET B 1 230 ? 5.383 7.199 -1.308 1 80 230 MET B O 1
ATOM 4015 N N . ALA B 1 231 ? 7.5 6.941 -1.855 1 78.62 231 ALA B N 1
ATOM 4016 C CA . ALA B 1 231 ? 7.113 6.598 -3.223 1 78.62 231 ALA B CA 1
ATOM 4017 C C . ALA B 1 231 ? 6.434 5.234 -3.273 1 78.62 231 ALA B C 1
ATOM 4019 O O . ALA B 1 231 ? 5.492 5.031 -4.043 1 78.62 231 ALA B O 1
ATOM 4020 N N . VAL B 1 232 ? 6.941 4.352 -2.467 1 79.94 232 VAL B N 1
ATOM 4021 C CA . VAL B 1 232 ? 6.359 3.014 -2.42 1 79.94 232 VAL B CA 1
ATOM 4022 C C . VAL B 1 232 ? 4.945 3.086 -1.848 1 79.94 232 VAL B C 1
ATOM 4024 O O . VAL B 1 232 ? 4.02 2.477 -2.387 1 79.94 232 VAL B O 1
ATOM 4027 N N . ILE B 1 233 ? 4.793 3.85 -0.786 1 85.62 233 ILE B N 1
ATOM 4028 C CA . ILE B 1 233 ? 3.473 4.016 -0.19 1 85.62 233 ILE B CA 1
ATOM 4029 C C . ILE B 1 233 ? 2.516 4.621 -1.215 1 85.62 233 ILE B C 1
ATOM 4031 O O . ILE B 1 233 ? 1.395 4.137 -1.389 1 85.62 233 ILE B O 1
ATOM 4035 N N . GLU B 1 234 ? 2.99 5.621 -1.909 1 86.44 234 GLU B N 1
ATOM 4036 C CA . GLU B 1 234 ? 2.203 6.285 -2.943 1 86.44 234 GLU B CA 1
ATOM 4037 C C . GLU B 1 234 ? 1.785 5.301 -4.035 1 86.44 234 GLU B C 1
ATOM 4039 O O . GLU B 1 234 ? 0.623 5.281 -4.445 1 86.44 234 GLU B O 1
ATOM 4044 N N . PHE B 1 235 ? 2.727 4.52 -4.398 1 82.56 235 PHE B N 1
ATOM 4045 C CA . PHE B 1 235 ? 2.504 3.547 -5.461 1 82.56 235 PHE B CA 1
ATOM 4046 C C . PHE B 1 235 ? 1.469 2.512 -5.035 1 82.56 235 PHE B C 1
ATOM 4048 O O . PHE B 1 235 ? 0.504 2.26 -5.762 1 82.56 235 PHE B O 1
ATOM 4055 N N . LEU B 1 236 ? 1.59 1.996 -3.916 1 86.38 236 LEU B N 1
ATOM 4056 C CA . LEU B 1 236 ? 0.711 0.938 -3.428 1 86.38 236 LEU B CA 1
ATOM 4057 C C . LEU B 1 236 ? -0.693 1.474 -3.168 1 86.38 236 LEU B C 1
ATOM 4059 O O . LEU B 1 236 ? -1.684 0.823 -3.51 1 86.38 236 LEU B O 1
ATOM 4063 N N . LEU B 1 237 ? -0.797 2.629 -2.686 1 87.88 237 LEU B N 1
ATOM 4064 C CA . LEU B 1 237 ? -2.096 3.166 -2.289 1 87.88 237 LEU B CA 1
ATOM 4065 C C . LEU B 1 237 ? -2.848 3.717 -3.498 1 87.88 237 LEU B C 1
ATOM 4067 O O . LEU B 1 237 ? -4.07 3.588 -3.584 1 87.88 237 LEU B O 1
ATOM 4071 N N . TYR B 1 238 ? -2.125 4.305 -4.434 1 86.56 238 TYR B N 1
ATOM 4072 C CA . TYR B 1 238 ? -2.85 5.125 -5.395 1 86.56 238 TYR B CA 1
ATOM 4073 C C . TYR B 1 238 ? -2.697 4.57 -6.809 1 86.56 238 TYR B C 1
ATOM 4075 O O . TYR B 1 238 ? -3.463 4.926 -7.707 1 86.56 238 TYR B O 1
ATOM 4083 N N . ARG B 1 239 ? -1.772 3.721 -6.965 1 80.81 239 ARG B N 1
ATOM 4084 C CA . ARG B 1 239 ? -1.531 3.287 -8.336 1 80.81 239 ARG B CA 1
ATOM 4085 C C . ARG B 1 239 ? -1.999 1.851 -8.547 1 80.81 239 ARG B C 1
ATOM 4087 O O . ARG B 1 239 ? -2.51 1.51 -9.617 1 80.81 239 ARG B O 1
ATOM 4094 N N . ILE B 1 240 ? -1.774 1.046 -7.57 1 85 240 ILE B N 1
ATOM 4095 C CA . ILE B 1 240 ? -2.082 -0.372 -7.727 1 85 240 ILE B CA 1
ATOM 4096 C C . ILE B 1 240 ? -3.582 -0.597 -7.555 1 85 240 ILE B C 1
ATOM 4098 O O . ILE B 1 240 ? -4.18 -0.118 -6.586 1 85 240 ILE B O 1
ATOM 4102 N N . HIS B 1 241 ? -4.09 -1.275 -8.539 1 83.38 241 HIS B N 1
ATOM 4103 C CA . HIS B 1 241 ? -5.477 -1.72 -8.492 1 83.38 241 HIS B CA 1
ATOM 4104 C C . HIS B 1 241 ? -5.566 -3.229 -8.289 1 83.38 241 HIS B C 1
ATOM 4106 O O . HIS B 1 241 ? -4.777 -3.984 -8.859 1 83.38 241 HIS B O 1
ATOM 4112 N N . LYS B 1 242 ? -6.449 -3.625 -7.398 1 86.75 242 LYS B N 1
ATOM 4113 C CA . LYS B 1 242 ? -6.785 -5.039 -7.254 1 86.75 242 LYS B CA 1
ATOM 4114 C C . LYS B 1 242 ? -8.039 -5.387 -8.047 1 86.75 242 LYS B C 1
ATOM 4116 O O . LYS B 1 242 ? -9.148 -5.023 -7.656 1 86.75 242 LYS B O 1
ATOM 4121 N N . PHE B 1 243 ? -7.738 -6.062 -9.102 1 79.94 243 PHE B N 1
ATOM 4122 C CA . PHE B 1 243 ? -8.836 -6.277 -10.039 1 79.94 243 PHE B CA 1
ATOM 4123 C C . PHE B 1 243 ? -10.031 -6.898 -9.336 1 79.94 243 PHE B C 1
ATOM 4125 O O . PHE B 1 243 ? -9.891 -7.887 -8.617 1 79.94 243 PHE B O 1
ATOM 4132 N N . GLY B 1 244 ? -11.25 -6.156 -9.547 1 77.31 244 GLY B N 1
ATOM 4133 C CA . GLY B 1 244 ? -12.508 -6.695 -9.055 1 77.31 244 GLY B CA 1
ATOM 4134 C C . GLY B 1 244 ? -12.836 -6.254 -7.641 1 77.31 244 GLY B C 1
ATOM 4135 O O . GLY B 1 244 ? -13.922 -6.547 -7.129 1 77.31 244 GLY B O 1
ATOM 4136 N N . LEU B 1 245 ? -11.844 -5.699 -6.949 1 76.69 245 LEU B N 1
ATOM 4137 C CA . LEU B 1 245 ? -12.094 -5.148 -5.625 1 76.69 245 LEU B CA 1
ATOM 4138 C C . LEU B 1 245 ? -12.328 -3.641 -5.699 1 76.69 245 LEU B C 1
ATOM 4140 O O . LEU B 1 245 ? -11.484 -2.902 -6.211 1 76.69 245 LEU B O 1
ATOM 4144 N N . SER B 1 246 ? -13.555 -3.242 -5.457 1 70.94 246 SER B N 1
ATOM 4145 C CA . SER B 1 246 ? -13.867 -1.817 -5.523 1 70.94 246 SER B CA 1
ATOM 4146 C C . SER B 1 246 ? -14.359 -1.296 -4.18 1 70.94 246 SER B C 1
ATOM 4148 O O . SER B 1 246 ? -15.094 -1.987 -3.473 1 70.94 246 SER B O 1
ATOM 4150 N N . GLN B 1 247 ? -13.734 -0.175 -3.883 1 64.5 247 GLN B N 1
ATOM 4151 C CA . GLN B 1 247 ? -14.273 0.505 -2.707 1 64.5 247 GLN B CA 1
ATOM 4152 C C . GLN B 1 247 ? -15.508 1.333 -3.064 1 64.5 247 GLN B C 1
ATOM 4154 O O . GLN B 1 247 ? -15.555 1.953 -4.129 1 64.5 247 GLN B O 1
ATOM 4159 N N . VAL B 1 248 ? -16.625 1.045 -2.412 1 55.41 248 VAL B N 1
ATOM 4160 C CA . VAL B 1 248 ? -17.828 1.842 -2.625 1 55.41 248 VAL B CA 1
ATOM 4161 C C . VAL B 1 248 ? -18 2.834 -1.477 1 55.41 248 VAL B C 1
ATOM 4163 O O . VAL B 1 248 ? -17.969 2.449 -0.306 1 55.41 248 VAL B O 1
ATOM 4166 N N . PHE B 1 249 ? -17.656 4.082 -1.791 1 56.22 249 PHE B N 1
ATOM 4167 C CA . PHE B 1 249 ? -17.906 5.082 -0.758 1 56.22 249 PHE B CA 1
ATOM 4168 C C . PHE B 1 249 ? -19.297 5.66 -0.894 1 56.22 249 PHE B C 1
ATOM 4170 O O . PHE B 1 249 ? -19.781 5.891 -2.008 1 56.22 249 PHE B O 1
ATOM 4177 N N . GLN B 1 250 ? -20.047 5.371 0.138 1 54.56 250 GLN B N 1
ATOM 4178 C CA . GLN B 1 250 ? -21.406 5.906 0.085 1 54.56 250 GLN B CA 1
ATOM 4179 C C . GLN B 1 250 ? -21.406 7.426 0.207 1 54.56 250 GLN B C 1
ATOM 4181 O O . GLN B 1 250 ? -20.344 8.055 0.164 1 54.56 250 GLN B O 1
ATOM 4186 N N . LYS B 1 251 ? -22.141 8 1.323 1 56.78 251 LYS B N 1
ATOM 4187 C CA . LYS B 1 251 ? -22.578 9.375 1.562 1 56.78 251 LYS B CA 1
ATOM 4188 C C . LYS B 1 251 ? -21.609 10.102 2.5 1 56.78 251 LYS B C 1
ATOM 4190 O O . LYS B 1 251 ? -21.047 9.492 3.41 1 56.78 251 LYS B O 1
ATOM 4195 N N . LEU B 1 252 ? -21.172 11.305 2.047 1 57.25 252 LEU B N 1
ATOM 4196 C CA . LEU B 1 252 ? -20.453 12.203 2.939 1 57.25 252 LEU B CA 1
ATOM 4197 C C . LEU B 1 252 ? -21.203 12.406 4.246 1 57.25 252 LEU B C 1
ATOM 4199 O O . LEU B 1 252 ? -22.438 12.445 4.254 1 57.25 252 LEU B O 1
ATOM 4203 N N . PRO B 1 253 ? -20.422 12.297 5.375 1 54.34 253 PRO B N 1
ATOM 4204 C CA . PRO B 1 253 ? -21.109 12.594 6.633 1 54.34 253 PRO B CA 1
ATOM 4205 C C . PRO B 1 253 ? -21.703 14.008 6.664 1 54.34 253 PRO B C 1
ATOM 4207 O O . PRO B 1 253 ? -21.344 14.852 5.84 1 54.34 253 PRO B O 1
ATOM 4210 N N . GLU B 1 254 ? -22.766 14.164 7.457 1 52.81 254 GLU B N 1
ATOM 4211 C CA . GLU B 1 254 ? -23.344 15.492 7.684 1 52.81 254 GLU B CA 1
ATOM 4212 C C . GLU B 1 254 ? -22.344 16.406 8.375 1 52.81 254 GLU B C 1
ATOM 4214 O O . GLU B 1 254 ? -21.578 15.969 9.234 1 52.81 254 GLU B O 1
ATOM 4219 N N . LYS B 1 255 ? -22.141 17.547 7.801 1 54.94 255 LYS B N 1
ATOM 4220 C CA . LYS B 1 255 ? -21.281 18.547 8.414 1 54.94 255 LYS B CA 1
ATOM 4221 C C . LYS B 1 255 ? -21.719 18.859 9.844 1 54.94 255 LYS B C 1
ATOM 4223 O O . LYS B 1 255 ? -22.906 18.938 10.125 1 54.94 255 LYS B O 1
ATOM 4228 N N . GLN B 1 256 ? -20.875 18.578 10.828 1 45.97 256 GLN B N 1
ATOM 4229 C CA . GLN B 1 256 ? -21.188 18.953 12.203 1 45.97 256 GLN B CA 1
ATOM 4230 C C . GLN B 1 256 ? -21.188 20.469 12.367 1 45.97 256 GLN B C 1
ATOM 4232 O O . GLN B 1 256 ? -20.203 21.141 12.016 1 45.97 256 GLN B O 1
ATOM 4237 N N . TYR B 1 257 ? -22.328 21.125 12.109 1 38.75 257 TYR B N 1
ATOM 4238 C CA . TYR B 1 257 ? -22.438 22.547 12.438 1 38.75 257 TYR B CA 1
ATOM 4239 C C . TYR B 1 257 ? -22.344 22.766 13.945 1 38.75 257 TYR B C 1
ATOM 4241 O O . TYR B 1 257 ? -23.094 22.172 14.711 1 38.75 257 TYR B O 1
ATOM 4249 N N . ILE B 1 258 ? -21.188 22.828 14.422 1 33.81 258 ILE B N 1
ATOM 4250 C CA . ILE B 1 258 ? -21.203 23.328 15.789 1 33.81 258 ILE B CA 1
ATOM 4251 C C . ILE B 1 258 ? -21.891 24.688 15.836 1 33.81 258 ILE B C 1
ATOM 4253 O O . ILE B 1 258 ? -21.5 25.609 15.125 1 33.81 258 ILE B O 1
ATOM 4257 N N . ASN B 1 259 ? -23.156 24.734 16.234 1 28.27 259 ASN B N 1
ATOM 4258 C CA . ASN B 1 259 ? -23.844 25.969 16.594 1 28.27 259 ASN B CA 1
ATOM 4259 C C . ASN B 1 259 ? -23.016 26.797 17.562 1 28.27 259 ASN B C 1
ATOM 4261 O O . ASN B 1 259 ? -22.688 26.344 18.656 1 28.27 259 ASN B O 1
ATOM 4265 N N . LEU B 1 260 ? -22.156 27.625 17 1 27.34 260 LEU B N 1
ATOM 4266 C CA . LEU B 1 260 ? -21.75 28.719 17.875 1 27.34 260 LEU B CA 1
ATOM 4267 C C . LEU B 1 260 ? -22.953 29.516 18.359 1 27.34 260 LEU B C 1
ATOM 4269 O O . LEU B 1 260 ? -23.578 30.234 17.578 1 27.34 260 LEU B O 1
ATOM 4273 N N . GLY B 1 261 ? -23.938 28.875 19 1 25.39 261 GLY B N 1
ATOM 4274 C CA . GLY B 1 261 ? -24.719 29.781 19.812 1 25.39 261 GLY B CA 1
ATOM 4275 C C . GLY B 1 261 ? -23.922 30.406 20.938 1 25.39 261 GLY B C 1
ATOM 4276 O O . GLY B 1 261 ? -22.922 29.828 21.406 1 25.39 261 GLY B O 1
#

InterPro domains:
  IPR026050 C1GALT1/C1GALT1-specific chaperone 1 [PTHR23033] (21-203)

Organism: Glossina morsitans morsitans (NCBI:txid37546)

Nearest PDB structures (foldseek):
  7q4i-assembly1_A  TM=8.476E-01  e=8.717E-22  Drosophila melanogaster
  8tic-assembly1_A  TM=6.744E-01  e=1.573E-06  Homo sapiens
  7jhi-assembly4_D  TM=6.518E-01  e=1.573E-06  Homo sapiens
  7jhk-assembly4_D  TM=6.911E-01  e=9.168E-06  Homo sapiens
  2pa4-assembly1_B  TM=5.305E-01  e=6.166E-02  Corynebacterium glutamicum ATCC 13032

pLDDT: mean 73.66, std 21.22, range [18.88, 98.12]